Protein 5MSO (pdb70)

Nearest PDB structures (foldseek):
  5mso-assembly1_A  TM=1.002E+00  e=4.083E-94  Mycobacterium marinum M
  5msu-assembly3_B  TM=9.990E-01  e=2.402E-89  Mycobacterium marinum M
  5msu-assembly2_A  TM=9.970E-01  e=5.112E-89  Mycobacterium marinum M
  5msv-assembly1_A  TM=9.746E-01  e=2.043E-67  Segniliparus rugosus ATCC BAA-974
  5msv-assembly3_C  TM=9.740E-01  e=4.609E-67  Segniliparus rugosus ATCC BAA-974

Radius of gyration: 22.18 Å; Cα contacts (8 Å, |Δi|>4): 849; chains: 1; bounding box: 55×48×65 Å

Structure (mmCIF, N/CA/C/O backbone):
data_5MSO
#
_entry.id   5MSO
#
_cell.length_a   62.242
_cell.length_b   136.156
_cell.length_c   115.488
_cell.angle_alpha   90.00
_cell.angle_beta   90.00
_cell.angle_gamma   90.00
#
_symmetry.space_group_name_H-M   'C 2 2 21'
#
loop_
_entity.id
_entity.type
_entity.pdbx_description
1 polymer 'Carboxylic acid reductase'
2 non-polymer 'NADP NICOTINAMIDE-ADENINE-DINUCLEOTIDE PHOSPHATE'
3 water water
#
loop_
_atom_site.group_PDB
_atom_site.id
_atom_site.type_symbol
_atom_site.label_atom_id
_atom_site.label_alt_id
_atom_site.label_comp_id
_atom_site.label_asym_id
_atom_site.label_entity_id
_atom_site.label_seq_id
_atom_site.pdbx_PDB_ins_code
_atom_site.Cartn_x
_atom_site.Cartn_y
_atom_site.Cartn_z
_atom_site.occupancy
_atom_site.B_iso_or_equiv
_atom_site.auth_seq_id
_atom_site.auth_comp_id
_atom_site.auth_asym_id
_atom_site.auth_atom_id
_atom_site.pdbx_PDB_model_num
ATOM 1 N N . ARG A 1 732 ? -27.519 3.735 -13.036 1.00 43.75 732 ARG A N 1
ATOM 2 C CA . ARG A 1 732 ? -27.007 2.393 -12.764 1.00 38.39 732 ARG A CA 1
ATOM 3 C C . ARG A 1 732 ? -28.034 1.479 -12.131 1.00 35.03 732 ARG A C 1
ATOM 4 O O . ARG A 1 732 ? -28.878 1.883 -11.402 1.00 40.26 732 ARG A O 1
ATOM 12 N N . PRO A 1 733 ? -27.930 0.176 -12.385 1.00 34.96 733 PRO A N 1
ATOM 13 C CA . PRO A 1 733 ? -28.804 -0.799 -11.728 1.00 33.92 733 PRO A CA 1
ATOM 14 C C . PRO A 1 733 ? -28.455 -0.857 -10.263 1.00 28.99 733 PRO A C 1
ATOM 15 O O . PRO A 1 733 ? -27.310 -0.752 -9.929 1.00 30.35 733 PRO A O 1
ATOM 19 N N . THR A 1 734 ? -29.427 -1.045 -9.378 1.00 31.14 734 THR A N 1
ATOM 20 C CA . THR A 1 734 ? -29.193 -1.155 -7.939 1.00 29.52 734 THR A CA 1
ATOM 21 C C . THR A 1 734 ? -30.002 -2.288 -7.297 1.00 27.67 734 THR A C 1
ATOM 22 O O . THR A 1 734 ? -30.843 -2.798 -7.909 1.00 29.10 734 THR A O 1
ATOM 26 N N . PHE A 1 735 ? -29.726 -2.618 -6.061 1.00 27.54 735 PHE A N 1
ATOM 27 C CA . PHE A 1 735 ? -30.454 -3.647 -5.352 1.00 28.48 735 PHE A CA 1
ATOM 28 C C . PHE A 1 735 ? -31.930 -3.253 -5.314 1.00 27.62 735 PHE A C 1
ATOM 29 O O . PHE A 1 735 ? -32.781 -4.066 -5.524 1.00 28.69 735 PHE A O 1
ATOM 37 N N . ALA A 1 736 ? -32.207 -1.978 -5.035 1.00 28.18 736 ALA A N 1
ATOM 38 C CA . ALA A 1 736 ? -33.583 -1.486 -4.980 1.00 29.15 736 ALA A CA 1
ATOM 39 C C . ALA A 1 736 ? -34.256 -1.550 -6.298 1.00 28.73 736 ALA A C 1
ATOM 40 O O . ALA A 1 736 ? -35.382 -1.931 -6.372 1.00 35.38 736 ALA A O 1
ATOM 42 N N . SER A 1 737 ? -33.579 -1.167 -7.348 1.00 29.57 737 SER A N 1
ATOM 43 C CA . SER A 1 737 ? -34.169 -1.243 -8.651 1.00 30.88 737 SER A CA 1
ATOM 44 C C . SER A 1 737 ? -34.425 -2.655 -9.154 1.00 30.08 737 SER A C 1
ATOM 45 O O . SER A 1 737 ? -35.412 -2.927 -9.734 1.00 33.65 737 SER A O 1
ATOM 48 N N . VAL A 1 738 ? -33.450 -3.532 -8.969 1.00 26.99 738 VAL A N 1
ATOM 49 C CA . VAL A 1 738 ? -33.583 -4.901 -9.416 1.00 25.37 738 VAL A CA 1
ATOM 50 C C . VAL A 1 738 ? -34.539 -5.782 -8.611 1.00 24.43 738 VAL A C 1
ATOM 51 O O . VAL A 1 738 ? -35.296 -6.481 -9.171 1.00 28.49 738 VAL A O 1
ATOM 55 N N . HIS A 1 739 ? -34.431 -5.722 -7.311 1.00 24.88 739 HIS A N 1
ATOM 56 C CA . HIS A 1 739 ? -35.191 -6.569 -6.401 1.00 23.87 739 HIS A CA 1
ATOM 57 C C . HIS A 1 739 ? -36.317 -5.887 -5.617 1.00 27.33 739 HIS A C 1
ATOM 58 O O . HIS A 1 739 ? -37.095 -6.523 -4.986 1.00 29.41 739 HIS A O 1
ATOM 65 N N . GLY A 1 740 ? -36.342 -4.560 -5.628 1.00 28.54 740 GLY A N 1
ATOM 66 C CA . GLY A 1 740 ? -37.355 -3.884 -4.849 1.00 29.86 740 GLY A CA 1
ATOM 67 C C . GLY A 1 740 ? -38.447 -3.189 -5.619 1.00 32.73 740 GLY A C 1
ATOM 68 O O . GLY A 1 740 ? -39.131 -2.361 -5.049 1.00 39.09 740 GLY A O 1
ATOM 69 N N . ALA A 1 741 ? -38.601 -3.462 -6.885 1.00 44.53 741 ALA A N 1
ATOM 70 C CA . ALA A 1 741 ? -39.621 -2.766 -7.656 1.00 45.37 741 ALA A CA 1
ATOM 71 C C . ALA A 1 741 ? -41.055 -2.838 -7.074 1.00 51.04 741 ALA A C 1
ATOM 72 O O . ALA A 1 741 ? -41.863 -1.943 -7.261 1.00 55.18 741 ALA A O 1
ATOM 74 N N . GLY A 1 744 ? -42.399 -0.630 2.327 1.00 56.50 744 GLY A N 1
ATOM 75 C CA . GLY A 1 744 ? -42.008 -2.006 2.507 1.00 56.19 744 GLY A CA 1
ATOM 76 C C . GLY A 1 744 ? -40.558 -2.238 2.176 1.00 49.75 744 GLY A C 1
ATOM 77 O O . GLY A 1 744 ? -39.943 -1.466 1.499 1.00 47.04 744 GLY A O 1
ATOM 78 N N . GLN A 1 745 ? -40.028 -3.332 2.663 1.00 44.03 745 GLN A N 1
ATOM 79 C CA . GLN A 1 745 ? -38.653 -3.662 2.418 1.00 39.74 745 GLN A CA 1
ATOM 80 C C . GLN A 1 745 ? -38.610 -5.005 1.757 1.00 38.47 745 GLN A C 1
ATOM 81 O O . GLN A 1 745 ? -39.541 -5.745 1.853 1.00 42.02 745 GLN A O 1
ATOM 87 N N . VAL A 1 746 ? -37.511 -5.278 1.082 1.00 36.10 746 VAL A N 1
ATOM 88 C CA . VAL A 1 746 ? -37.345 -6.533 0.392 1.00 35.03 746 VAL A CA 1
ATOM 89 C C . VAL A 1 746 ? -37.070 -7.636 1.412 1.00 33.58 746 VAL A C 1
ATOM 90 O O . VAL A 1 746 ? -36.141 -7.561 2.144 1.00 35.18 746 VAL A O 1
ATOM 94 N N . THR A 1 747 ? -37.918 -8.641 1.429 1.00 30.27 747 THR A N 1
ATOM 95 C CA . THR A 1 747 ? -37.780 -9.746 2.335 1.00 28.92 747 THR A CA 1
ATOM 96 C C . THR A 1 747 ? -37.388 -11.028 1.590 1.00 25.45 747 THR A C 1
ATOM 97 O O . THR A 1 747 ? -36.994 -11.967 2.191 1.00 25.54 747 THR A O 1
ATOM 101 N N . GLU A 1 748 ? -37.558 -10.996 0.294 1.00 25.15 748 GLU A N 1
ATOM 102 C CA . GLU A 1 748 ? -37.196 -12.112 -0.576 1.00 23.96 748 GLU A CA 1
ATOM 103 C C . GLU A 1 748 ? -36.743 -11.634 -1.942 1.00 23.32 748 GLU A C 1
ATOM 104 O O . GLU A 1 748 ? -37.103 -10.579 -2.366 1.00 25.08 748 GLU A O 1
ATOM 110 N N . VAL A 1 749 ? -35.924 -12.439 -2.606 1.00 20.78 749 VAL A N 1
ATOM 111 C CA . VAL A 1 749 ? -35.429 -12.152 -3.927 1.00 20.87 749 VAL A CA 1
ATOM 112 C C . VAL A 1 749 ? -35.664 -13.371 -4.833 1.00 20.15 749 VAL A C 1
ATOM 113 O O . VAL A 1 749 ? -35.740 -14.471 -4.360 1.00 21.72 749 VAL A O 1
ATOM 117 N N . HIS A 1 750 ? -35.787 -13.134 -6.111 1.00 20.09 750 HIS A N 1
ATOM 118 C CA . HIS A 1 750 ? -36.061 -14.136 -7.114 1.00 20.36 750 HIS A CA 1
ATOM 119 C C . HIS A 1 750 ? -35.059 -14.159 -8.245 1.00 18.83 750 HIS A C 1
ATOM 120 O O . HIS A 1 750 ? -34.688 -13.153 -8.745 1.00 20.05 750 HIS A O 1
ATOM 127 N N . ALA A 1 751 ? -34.667 -15.353 -8.676 1.00 18.44 751 ALA A N 1
ATOM 128 C CA . ALA A 1 751 ? -33.701 -15.485 -9.739 1.00 17.76 751 ALA A CA 1
ATOM 129 C C . ALA A 1 751 ? -34.174 -14.796 -11.003 1.00 18.84 751 ALA A C 1
ATOM 130 O O . ALA A 1 751 ? -33.422 -14.248 -11.715 1.00 19.18 751 ALA A O 1
ATOM 132 N N . GLY A 1 752 ? -35.470 -14.848 -11.220 1.00 19.80 752 GLY A N 1
ATOM 133 C CA . GLY A 1 752 ? -36.091 -14.281 -12.381 1.00 21.37 752 GLY A CA 1
ATOM 134 C C . GLY A 1 752 ? -35.900 -12.780 -12.525 1.00 22.98 752 GLY A C 1
ATOM 135 O O . GLY A 1 752 ? -35.973 -12.287 -13.593 1.00 26.36 752 GLY A O 1
ATOM 136 N N . ASP A 1 753 ? -35.707 -12.100 -11.434 1.00 21.15 753 ASP A N 1
ATOM 137 C CA . ASP A 1 753 ? -35.481 -10.662 -11.456 1.00 22.19 753 ASP A CA 1
ATOM 138 C C . ASP A 1 753 ? -34.093 -10.266 -11.968 1.00 20.38 753 ASP A C 1
ATOM 139 O O . ASP A 1 753 ? -33.879 -9.147 -12.370 1.00 24.32 753 ASP A O 1
ATOM 144 N N . LEU A 1 754 ? -33.151 -11.205 -11.940 1.00 18.97 754 LEU A N 1
ATOM 145 C CA . LEU A 1 754 ? -31.811 -10.945 -12.422 1.00 18.62 754 LEU A CA 1
ATOM 146 C C . LEU A 1 754 ? -31.662 -11.207 -13.926 1.00 18.54 754 LEU A C 1
ATOM 147 O O . LEU A 1 754 ? -30.903 -12.001 -14.356 1.00 21.30 754 LEU A O 1
ATOM 152 N N . SER A 1 755 ? -32.438 -10.492 -14.719 1.00 21.01 755 SER A N 1
ATOM 153 C CA . SER A 1 755 ? -32.383 -10.587 -16.152 1.00 21.32 755 SER A CA 1
ATOM 154 C C . SER A 1 755 ? -31.362 -9.592 -16.721 1.00 20.55 755 SER A C 1
ATOM 155 O O . SER A 1 755 ? -31.208 -8.522 -16.210 1.00 21.19 755 SER A O 1
ATOM 158 N N . LEU A 1 756 ? -30.676 -9.988 -17.765 1.00 20.00 756 LEU A N 1
ATOM 159 C CA . LEU A 1 756 ? -29.598 -9.183 -18.351 1.00 20.15 756 LEU A CA 1
ATOM 160 C C . LEU A 1 756 ? -30.016 -7.831 -18.919 1.00 20.78 756 LEU A C 1
ATOM 161 O O . LEU A 1 756 ? -29.219 -6.943 -18.992 1.00 22.04 756 LEU A O 1
ATOM 166 N N . ASP A 1 757 ? -31.276 -7.731 -19.294 1.00 21.78 757 ASP A N 1
ATOM 167 C CA . ASP A 1 757 ? -31.827 -6.493 -19.841 1.00 23.67 757 ASP A CA 1
ATOM 168 C C . ASP A 1 757 ? -31.755 -5.373 -18.826 1.00 22.79 757 ASP A C 1
ATOM 169 O O . ASP A 1 757 ? -31.788 -4.226 -19.197 1.00 26.69 757 ASP A O 1
ATOM 174 N N . LYS A 1 758 ? -31.663 -5.688 -17.556 1.00 22.10 758 LYS A N 1
ATOM 175 C CA . LYS A 1 758 ? -31.541 -4.675 -16.534 1.00 21.70 758 LYS A CA 1
ATOM 176 C C . LYS A 1 758 ? -30.125 -4.133 -16.384 1.00 21.36 758 LYS A C 1
ATOM 177 O O . LYS A 1 758 ? -29.926 -3.127 -15.755 1.00 24.90 758 LYS A O 1
ATOM 183 N N . PHE A 1 759 ? -29.169 -4.846 -16.931 1.00 20.08 759 PHE A N 1
ATOM 184 C CA . PHE A 1 759 ? -27.769 -4.498 -16.788 1.00 19.65 759 PHE A CA 1
ATOM 185 C C . PHE A 1 759 ? -27.020 -4.177 -18.057 1.00 19.34 759 PHE A C 1
ATOM 186 O O . PHE A 1 759 ? -26.010 -3.567 -18.017 1.00 22.08 759 PHE A O 1
ATOM 194 N N . ILE A 1 760 ? -27.525 -4.659 -19.177 1.00 19.40 760 ILE A N 1
ATOM 195 C CA . ILE A 1 760 ? -26.854 -4.567 -20.445 1.00 19.68 760 ILE A CA 1
ATOM 196 C C . ILE A 1 760 ? -27.792 -4.020 -21.533 1.00 20.33 760 ILE A C 1
ATOM 197 O O . ILE A 1 760 ? -28.911 -4.365 -21.560 1.00 21.67 760 ILE A O 1
ATOM 202 N N . ASP A 1 761 ? -27.243 -3.159 -22.386 1.00 20.75 761 ASP A N 1
ATOM 203 C CA . ASP A 1 761 ? -28.008 -2.524 -23.469 1.00 21.26 761 ASP A CA 1
ATOM 204 C C . ASP A 1 761 ? -28.480 -3.539 -24.519 1.00 21.27 761 ASP A C 1
ATOM 205 O O . ASP A 1 761 ? -27.882 -4.529 -24.743 1.00 21.61 761 ASP A O 1
ATOM 210 N N . ALA A 1 762 ? -29.568 -3.203 -25.176 1.00 21.79 762 ALA A N 1
ATOM 211 C CA . ALA A 1 762 ? -30.168 -4.070 -26.162 1.00 21.62 762 ALA A CA 1
ATOM 212 C C . ALA A 1 762 ? -29.280 -4.382 -27.327 1.00 21.94 762 ALA A C 1
ATOM 213 O O . ALA A 1 762 ? -29.292 -5.475 -27.790 1.00 23.82 762 ALA A O 1
ATOM 215 N N . ALA A 1 763 ? -28.512 -3.423 -27.800 1.00 22.55 763 ALA A N 1
ATOM 216 C CA . ALA A 1 763 ? -27.663 -3.670 -28.907 1.00 24.57 763 ALA A CA 1
ATOM 217 C C . ALA A 1 763 ? -26.659 -4.776 -28.580 1.00 22.70 763 ALA A C 1
ATOM 218 O O . ALA A 1 763 ? -26.417 -5.639 -29.365 1.00 23.82 763 ALA A O 1
ATOM 220 N N . THR A 1 764 ? -26.068 -4.706 -27.392 1.00 21.92 764 THR A N 1
ATOM 221 C CA . THR A 1 764 ? -25.106 -5.714 -26.987 1.00 21.11 764 THR A CA 1
ATOM 222 C C . THR A 1 764 ? -25.784 -7.096 -26.881 1.00 20.51 764 THR A C 1
ATOM 223 O O . THR A 1 764 ? -25.253 -8.044 -27.324 1.00 21.11 764 THR A O 1
ATOM 227 N N . LEU A 1 765 ? -26.937 -7.126 -26.277 1.00 19.62 765 LEU A N 1
ATOM 228 C CA . LEU A 1 765 ? -27.667 -8.380 -26.113 1.00 19.55 765 LEU A CA 1
ATOM 229 C C . LEU A 1 765 ? -28.081 -9.022 -27.435 1.00 20.11 765 LEU A C 1
ATOM 230 O O . LEU A 1 765 ? -28.001 -10.207 -27.604 1.00 20.64 765 LEU A O 1
ATOM 235 N N . ALA A 1 766 ? -28.524 -8.197 -28.371 1.00 20.44 766 ALA A N 1
ATOM 236 C CA . ALA A 1 766 ? -28.909 -8.682 -29.687 1.00 20.82 766 ALA A CA 1
ATOM 237 C C . ALA A 1 766 ? -27.740 -9.225 -30.483 1.00 21.80 766 ALA A C 1
ATOM 238 O O . ALA A 1 766 ? -27.868 -10.167 -31.196 1.00 24.52 766 ALA A O 1
ATOM 240 N N . GLU A 1 767 ? -26.598 -8.580 -30.373 1.00 21.30 767 GLU A N 1
ATOM 241 C CA . GLU A 1 767 ? -25.416 -8.959 -31.063 1.00 22.91 767 GLU A CA 1
ATOM 242 C C . GLU A 1 767 ? -24.650 -10.157 -30.474 1.00 21.97 767 GLU A C 1
ATOM 243 O O . GLU A 1 767 ? -24.003 -10.852 -31.172 1.00 23.37 767 GLU A O 1
ATOM 249 N N . ALA A 1 768 ? -24.782 -10.377 -29.174 1.00 20.91 768 ALA A N 1
ATOM 250 C CA . ALA A 1 768 ? -23.962 -11.400 -28.500 1.00 21.06 768 ALA A CA 1
ATOM 251 C C . ALA A 1 768 ? -24.046 -12.819 -29.096 1.00 21.72 768 ALA A C 1
ATOM 252 O O . ALA A 1 768 ? -23.074 -13.448 -29.276 1.00 21.98 768 ALA A O 1
ATOM 254 N N . PRO A 1 769 ? -25.250 -13.277 -29.442 1.00 21.53 769 PRO A N 1
ATOM 255 C CA . PRO A 1 769 ? -25.373 -14.614 -30.037 1.00 23.34 769 PRO A CA 1
ATOM 256 C C . PRO A 1 769 ? -24.782 -14.707 -31.434 1.00 25.53 769 PRO A C 1
ATOM 257 O O . PRO A 1 769 ? -24.621 -15.787 -31.926 1.00 28.49 769 PRO A O 1
ATOM 261 N N . ARG A 1 770 ? -24.490 -13.580 -32.045 1.00 25.50 770 ARG A N 1
ATOM 262 C CA . ARG A 1 770 ? -23.896 -13.541 -33.370 1.00 27.43 770 ARG A CA 1
ATOM 263 C C . ARG A 1 770 ? -22.383 -13.456 -33.372 1.00 26.72 770 ARG A C 1
ATOM 264 O O . ARG A 1 770 ? -21.774 -13.580 -34.371 1.00 30.89 770 ARG A O 1
ATOM 272 N N . LEU A 1 771 ? -21.774 -13.193 -32.221 1.00 24.16 771 LEU A N 1
ATOM 273 C CA . LEU A 1 771 ? -20.351 -12.998 -32.157 1.00 24.74 771 LEU A CA 1
ATOM 274 C C . LEU A 1 771 ? -19.475 -14.216 -32.233 1.00 23.47 771 LEU A C 1
ATOM 275 O O . LEU A 1 771 ? -19.868 -15.246 -31.850 1.00 25.63 771 LEU A O 1
ATOM 280 N N . PRO A 1 772 ? -18.258 -14.057 -32.699 1.00 24.37 772 PRO A N 1
ATOM 281 C CA . PRO A 1 772 ? -17.322 -15.165 -32.687 1.00 24.53 772 PRO A CA 1
ATOM 282 C C . PRO A 1 772 ? -16.762 -15.392 -31.258 1.00 23.33 772 PRO A C 1
ATOM 283 O O . PRO A 1 772 ? -16.789 -14.509 -30.428 1.00 22.09 772 PRO A O 1
ATOM 287 N N . ALA A 1 773 ? -16.253 -16.579 -31.039 1.00 22.41 773 ALA A N 1
ATOM 288 C CA . ALA A 1 773 ? -15.600 -16.934 -29.783 1.00 21.09 773 ALA A CA 1
ATOM 289 C C . ALA A 1 773 ? -14.157 -16.425 -29.778 1.00 21.96 773 ALA A C 1
ATOM 290 O O . ALA A 1 773 ? -13.551 -16.263 -30.793 1.00 26.59 773 ALA A O 1
ATOM 292 N N . ALA A 1 774 ? -13.588 -16.213 -28.593 1.00 22.35 774 ALA A N 1
ATOM 293 C CA . ALA A 1 774 ? -12.186 -15.871 -28.466 1.00 22.80 774 ALA A CA 1
ATOM 294 C C . ALA A 1 774 ? -11.380 -17.129 -28.863 1.00 23.63 774 ALA A C 1
ATOM 295 O O . ALA A 1 774 ? -11.918 -18.181 -28.840 1.00 22.91 774 ALA A O 1
ATOM 297 N N . ASN A 1 775 ? -10.104 -16.993 -29.231 1.00 24.76 775 ASN A N 1
ATOM 298 C CA . ASN A 1 775 ? -9.268 -18.132 -29.651 1.00 24.86 775 ASN A CA 1
ATOM 299 C C . ASN A 1 775 ? -9.167 -19.059 -28.497 1.00 24.47 775 ASN A C 1
ATOM 300 O O . ASN A 1 775 ? -9.087 -18.620 -27.363 1.00 25.44 775 ASN A O 1
ATOM 305 N N . THR A 1 776 ? -9.190 -20.348 -28.787 1.00 27.00 776 THR A N 1
ATOM 306 C CA . THR A 1 776 ? -9.105 -21.342 -27.773 1.00 31.69 776 THR A CA 1
ATOM 307 C C . THR A 1 776 ? -7.768 -21.304 -27.095 1.00 26.78 776 THR A C 1
ATOM 308 O O . THR A 1 776 ? -7.682 -21.752 -25.994 1.00 33.85 776 THR A O 1
ATOM 312 N N . GLN A 1 777 ? -6.737 -20.785 -27.718 1.00 27.73 777 GLN A N 1
ATOM 313 C CA . GLN A 1 777 ? -5.453 -20.708 -27.050 1.00 26.61 777 GLN A CA 1
ATOM 314 C C . GLN A 1 777 ? -5.435 -19.335 -26.334 1.00 24.85 777 GLN A C 1
ATOM 315 O O . GLN A 1 777 ? -5.405 -18.323 -26.939 1.00 29.56 777 GLN A O 1
ATOM 321 N N . VAL A 1 778 ? -5.446 -19.350 -25.022 1.00 22.69 778 VAL A N 1
ATOM 322 C CA . VAL A 1 778 ? -5.462 -18.117 -24.258 1.00 20.89 778 VAL A CA 1
ATOM 323 C C . VAL A 1 778 ? -4.115 -17.417 -24.237 1.00 19.81 778 VAL A C 1
ATOM 324 O O . VAL A 1 778 ? -3.172 -17.981 -23.853 1.00 22.20 778 VAL A O 1
ATOM 328 N N . ARG A 1 779 ? -4.104 -16.173 -24.672 1.00 19.25 779 ARG A N 1
ATOM 329 C CA . ARG A 1 779 ? -2.915 -15.337 -24.653 1.00 19.87 779 ARG A CA 1
ATOM 330 C C . ARG A 1 779 ? -3.042 -14.000 -23.922 1.00 17.69 779 ARG A C 1
ATOM 331 O O . ARG A 1 779 ? -2.088 -13.312 -23.751 1.00 21.03 779 ARG A O 1
ATOM 339 N N . THR A 1 780 ? -4.253 -13.658 -23.529 1.00 18.55 780 THR A N 1
ATOM 340 C CA . THR A 1 780 ? -4.537 -12.486 -22.733 1.00 17.41 780 THR A CA 1
ATOM 341 C C . THR A 1 780 ? -5.613 -12.885 -21.710 1.00 16.86 780 THR A C 1
ATOM 342 O O . THR A 1 780 ? -6.639 -13.360 -22.062 1.00 17.83 780 THR A O 1
ATOM 346 N N . VAL A 1 781 ? -5.333 -12.643 -20.441 1.00 16.45 781 VAL A N 1
ATOM 347 C CA . VAL A 1 781 ? -6.257 -12.972 -19.358 1.00 14.96 781 VAL A CA 1
ATOM 348 C C . VAL A 1 781 ? -6.570 -11.743 -18.528 1.00 14.26 781 VAL A C 1
ATOM 349 O O . VAL A 1 781 ? -5.706 -10.992 -18.229 1.00 16.27 781 VAL A O 1
ATOM 353 N N . LEU A 1 782 ? -7.822 -11.585 -18.177 1.00 13.90 782 LEU A N 1
ATOM 354 C CA . LEU A 1 782 ? -8.234 -10.526 -17.275 1.00 13.67 782 LEU A CA 1
ATOM 355 C C . LEU A 1 782 ? -8.564 -11.214 -15.934 1.00 13.49 782 LEU A C 1
ATOM 356 O O . LEU A 1 782 ? -9.421 -12.054 -15.863 1.00 13.88 782 LEU A O 1
ATOM 361 N N . LEU A 1 783 ? -7.823 -10.824 -14.907 1.00 12.89 783 LEU A N 1
ATOM 362 C CA . LEU A 1 783 ? -7.991 -11.346 -13.556 1.00 12.36 783 LEU A CA 1
ATOM 363 C C . LEU A 1 783 ? -8.414 -10.229 -12.622 1.00 11.92 783 LEU A C 1
ATOM 364 O O . LEU A 1 783 ? -7.792 -9.209 -12.554 1.00 13.38 783 LEU A O 1
ATOM 369 N N . THR A 1 784 ? -9.477 -10.478 -11.886 1.00 11.99 784 THR A N 1
ATOM 370 C CA . THR A 1 784 ? -9.904 -9.558 -10.837 1.00 11.95 784 THR A CA 1
ATOM 371 C C . THR A 1 784 ? -9.374 -10.155 -9.509 1.00 12.29 784 THR A C 1
ATOM 372 O O . THR A 1 784 ? -8.980 -11.279 -9.430 1.00 12.81 784 THR A O 1
ATOM 376 N N . GLY A 1 785 ? -9.364 -9.328 -8.475 1.00 11.93 785 GLY A N 1
ATOM 377 C CA . GLY A 1 785 ? -8.988 -9.752 -7.132 1.00 12.49 785 GLY A CA 1
ATOM 378 C C . GLY A 1 785 ? -7.590 -10.203 -6.861 1.00 11.67 785 GLY A C 1
ATOM 379 O O . GLY A 1 785 ? -7.389 -10.937 -5.952 1.00 12.44 785 GLY A O 1
ATOM 380 N N . ALA A 1 786 ? -6.625 -9.735 -7.651 1.00 11.97 786 ALA A N 1
ATOM 381 C CA . ALA A 1 786 ? -5.244 -10.175 -7.494 1.00 12.64 786 ALA A CA 1
ATOM 382 C C . ALA A 1 786 ? -4.595 -9.820 -6.153 1.00 12.76 786 ALA A C 1
ATOM 383 O O . ALA A 1 786 ? -3.665 -10.447 -5.771 1.00 13.87 786 ALA A O 1
ATOM 385 N N . THR A 1 787 ? -5.112 -8.791 -5.494 1.00 12.52 787 THR A N 1
ATOM 386 C CA . THR A 1 787 ? -4.638 -8.420 -4.169 1.00 13.06 787 THR A CA 1
ATOM 387 C C . THR A 1 787 ? -5.243 -9.344 -3.054 1.00 12.80 787 THR A C 1
ATOM 388 O O . THR A 1 787 ? -4.777 -9.340 -1.941 1.00 14.47 787 THR A O 1
ATOM 392 N N . GLY A 1 788 ? -6.257 -10.116 -3.407 1.00 12.01 788 GLY A N 1
ATOM 393 C CA . GLY A 1 788 ? -6.937 -11.020 -2.481 1.00 12.07 788 GLY A CA 1
ATOM 394 C C . GLY A 1 788 ? -6.104 -12.233 -2.164 1.00 11.90 788 GLY A C 1
ATOM 395 O O . GLY A 1 788 ? -5.076 -12.433 -2.735 1.00 12.78 788 GLY A O 1
ATOM 396 N N . PHE A 1 789 ? -6.546 -13.031 -1.197 1.00 12.02 789 PHE A N 1
ATOM 397 C CA . PHE A 1 789 ? -5.760 -14.207 -0.824 1.00 12.03 789 PHE A CA 1
ATOM 398 C C . PHE A 1 789 ? -5.742 -15.305 -1.907 1.00 11.89 789 PHE A C 1
ATOM 399 O O . PHE A 1 789 ? -4.715 -15.626 -2.412 1.00 12.56 789 PHE A O 1
ATOM 407 N N . LEU A 1 790 ? -6.911 -15.804 -2.299 1.00 12.11 790 LEU A N 1
ATOM 408 C CA . LEU A 1 790 ? -6.973 -16.719 -3.423 1.00 12.11 790 LEU A CA 1
ATOM 409 C C . LEU A 1 790 ? -6.504 -15.981 -4.702 1.00 11.31 790 LEU A C 1
ATOM 410 O O . LEU A 1 790 ? -5.805 -16.539 -5.485 1.00 12.14 790 LEU A O 1
ATOM 415 N N . GLY A 1 791 ? -6.901 -14.731 -4.861 1.00 11.71 791 GLY A N 1
ATOM 416 C CA . GLY A 1 791 ? -6.574 -13.987 -6.075 1.00 11.76 791 GLY A CA 1
ATOM 417 C C . GLY A 1 791 ? -5.081 -13.874 -6.370 1.00 11.87 791 GLY A C 1
ATOM 418 O O . GLY A 1 791 ? -4.685 -13.991 -7.490 1.00 12.78 791 GLY A O 1
ATOM 419 N N . ARG A 1 792 ? -4.256 -13.651 -5.361 1.00 12.05 792 ARG A N 1
ATOM 420 C CA . ARG A 1 792 ? -2.812 -13.521 -5.597 1.00 12.45 792 ARG A CA 1
ATOM 421 C C . ARG A 1 792 ? -2.213 -14.832 -6.103 1.00 12.54 792 ARG A C 1
ATOM 422 O O . ARG A 1 792 ? -1.291 -14.826 -6.868 1.00 13.69 792 ARG A O 1
ATOM 430 N N . TYR A 1 793 ? -2.737 -15.946 -5.601 1.00 12.20 793 TYR A N 1
ATOM 431 C CA . TYR A 1 793 ? -2.319 -17.280 -6.042 1.00 12.61 793 TYR A CA 1
ATOM 432 C C . TYR A 1 793 ? -2.760 -17.534 -7.497 1.00 12.37 793 TYR A C 1
ATOM 433 O O . TYR A 1 793 ? -2.085 -18.167 -8.235 1.00 13.62 793 TYR A O 1
ATOM 442 N N . LEU A 1 794 ? -3.923 -17.027 -7.838 1.00 12.14 794 LEU A N 1
ATOM 443 C CA . LEU A 1 794 ? -4.403 -17.089 -9.207 1.00 12.32 794 LEU A CA 1
ATOM 444 C C . LEU A 1 794 ? -3.510 -16.223 -10.101 1.00 12.77 794 LEU A C 1
ATOM 445 O O . LEU A 1 794 ? -3.232 -16.596 -11.199 1.00 13.85 794 LEU A O 1
ATOM 450 N N . ALA A 1 795 ? -3.070 -15.084 -9.594 1.00 13.40 795 ALA A N 1
ATOM 451 C CA . ALA A 1 795 ? -2.173 -14.209 -10.366 1.00 13.96 795 ALA A CA 1
ATOM 452 C C . ALA A 1 795 ? -0.862 -14.941 -10.657 1.00 13.98 795 ALA A C 1
ATOM 453 O O . ALA A 1 795 ? -0.376 -14.853 -11.744 1.00 15.71 795 ALA A O 1
ATOM 455 N N . LEU A 1 796 ? -0.328 -15.654 -9.684 1.00 15.03 796 LEU A N 1
ATOM 456 C CA . LEU A 1 796 ? 0.889 -16.428 -9.917 1.00 15.90 796 LEU A CA 1
ATOM 457 C C . LEU A 1 796 ? 0.658 -17.522 -10.952 1.00 15.62 796 LEU A C 1
ATOM 458 O O . LEU A 1 796 ? 1.456 -17.719 -11.830 1.00 18.01 796 LEU A O 1
ATOM 463 N N . GLU A 1 797 ? -0.466 -18.211 -10.868 1.00 15.41 797 GLU A N 1
ATOM 464 C CA . GLU A 1 797 ? -0.776 -19.250 -11.840 1.00 15.29 797 GLU A CA 1
ATOM 465 C C . GLU A 1 797 ? -0.834 -18.665 -13.257 1.00 15.26 797 GLU A C 1
ATOM 466 O O . GLU A 1 797 ? -0.270 -19.224 -14.168 1.00 17.36 797 GLU A O 1
ATOM 472 N N . TRP A 1 798 ? -1.553 -17.576 -13.426 1.00 15.06 798 TRP A N 1
ATOM 473 C CA . TRP A 1 798 ? -1.708 -16.950 -14.706 1.00 16.21 798 TRP A CA 1
ATOM 474 C C . TRP A 1 798 ? -0.435 -16.285 -15.231 1.00 16.38 798 TRP A C 1
ATOM 475 O O . TRP A 1 798 ? -0.241 -16.267 -16.418 1.00 19.13 798 TRP A O 1
ATOM 486 N N . LEU A 1 799 ? 0.388 -15.755 -14.351 1.00 17.12 799 LEU A N 1
ATOM 487 C CA . LEU A 1 799 ? 1.661 -15.183 -14.782 1.00 18.34 799 LEU A CA 1
ATOM 488 C C . LEU A 1 799 ? 2.520 -16.323 -15.324 1.00 18.97 799 LEU A C 1
ATOM 489 O O . LEU A 1 799 ? 3.170 -16.176 -16.354 1.00 21.77 799 LEU A O 1
ATOM 494 N N . GLU A 1 800 ? 2.534 -17.443 -14.635 1.00 19.19 800 GLU A N 1
ATOM 495 C CA . GLU A 1 800 ? 3.295 -18.614 -15.064 1.00 20.66 800 GLU A CA 1
ATOM 496 C C . GLU A 1 800 ? 2.775 -19.166 -16.390 1.00 20.00 800 GLU A C 1
ATOM 497 O O . GLU A 1 800 ? 3.552 -19.474 -17.274 1.00 24.16 800 GLU A O 1
ATOM 503 N N . ARG A 1 801 ? 1.466 -19.268 -16.533 1.00 20.07 801 ARG A N 1
ATOM 504 C CA . ARG A 1 801 ? 0.818 -19.753 -17.744 1.00 19.95 801 ARG A CA 1
ATOM 505 C C . ARG A 1 801 ? 1.072 -18.823 -18.919 1.00 21.33 801 ARG A C 1
ATOM 506 O O . ARG A 1 801 ? 1.329 -19.279 -20.013 1.00 24.47 801 ARG A O 1
ATOM 514 N N . MET A 1 802 ? 0.991 -17.531 -18.687 1.00 21.02 802 MET A N 1
ATOM 515 C CA . MET A 1 802 ? 1.272 -16.541 -19.709 1.00 21.76 802 MET A CA 1
ATOM 516 C C . MET A 1 802 ? 2.760 -16.543 -20.093 1.00 22.72 802 MET A C 1
ATOM 517 O O . MET A 1 802 ? 3.098 -16.287 -21.223 1.00 25.05 802 MET A O 1
ATOM 522 N N . ASP A 1 803 ? 3.631 -16.833 -19.165 1.00 25.14 803 ASP A N 1
ATOM 523 C CA . ASP A 1 803 ? 5.067 -16.887 -19.446 1.00 25.92 803 ASP A CA 1
ATOM 524 C C . ASP A 1 803 ? 5.358 -17.982 -20.461 1.00 28.52 803 ASP A C 1
ATOM 525 O O . ASP A 1 803 ? 6.265 -17.849 -21.266 1.00 31.78 803 ASP A O 1
ATOM 530 N N . LEU A 1 804 ? 4.597 -19.056 -20.425 1.00 29.24 804 LEU A N 1
ATOM 531 C CA . LEU A 1 804 ? 4.755 -20.168 -21.333 1.00 31.68 804 LEU A CA 1
ATOM 532 C C . LEU A 1 804 ? 4.494 -19.821 -22.763 1.00 32.77 804 LEU A C 1
ATOM 533 O O . LEU A 1 804 ? 5.144 -20.341 -23.646 1.00 39.94 804 LEU A O 1
ATOM 538 N N . VAL A 1 805 ? 3.514 -18.989 -22.985 1.00 31.68 805 VAL A N 1
ATOM 539 C CA . VAL A 1 805 ? 3.064 -18.590 -24.278 1.00 34.23 805 VAL A CA 1
ATOM 540 C C . VAL A 1 805 ? 3.335 -17.140 -24.664 1.00 30.80 805 VAL A C 1
ATOM 541 O O . VAL A 1 805 ? 2.678 -16.620 -25.498 1.00 35.95 805 VAL A O 1
ATOM 545 N N . ASP A 1 806 ? 4.251 -16.493 -23.970 1.00 28.39 806 ASP A N 1
ATOM 546 C CA . ASP A 1 806 ? 4.535 -15.081 -24.225 1.00 28.09 806 ASP A CA 1
ATOM 547 C C . ASP A 1 806 ? 3.277 -14.255 -24.248 1.00 27.46 806 ASP A C 1
ATOM 548 O O . ASP A 1 806 ? 3.085 -13.443 -25.078 1.00 30.02 806 ASP A O 1
ATOM 553 N N . GLY A 1 807 ? 2.372 -14.496 -23.307 1.00 23.59 807 GLY A N 1
ATOM 554 C CA . GLY A 1 807 ? 1.121 -13.779 -23.234 1.00 24.39 807 GLY A CA 1
ATOM 555 C C . GLY A 1 807 ? 1.077 -12.673 -22.207 1.00 20.58 807 GLY A C 1
ATOM 556 O O . GLY A 1 807 ? 2.074 -12.285 -21.705 1.00 23.87 807 GLY A O 1
ATOM 557 N N . LYS A 1 808 ? -0.126 -12.182 -21.922 1.00 20.92 808 LYS A N 1
ATOM 558 C CA . LYS A 1 808 ? -0.322 -11.112 -20.978 1.00 20.53 808 LYS A CA 1
ATOM 559 C C . LYS A 1 808 ? -1.432 -11.349 -19.968 1.00 19.70 808 LYS A C 1
ATOM 560 O O . LYS A 1 808 ? -2.454 -11.786 -20.299 1.00 20.21 808 LYS A O 1
ATOM 566 N N . LEU A 1 809 ? -1.140 -10.963 -18.743 1.00 17.74 809 LEU A N 1
ATOM 567 C CA . LEU A 1 809 ? -2.099 -10.980 -17.642 1.00 16.58 809 LEU A CA 1
ATOM 568 C C . LEU A 1 809 ? -2.414 -9.522 -17.303 1.00 15.91 809 LEU A C 1
ATOM 569 O O . LEU A 1 809 ? -1.549 -8.743 -16.994 1.00 18.16 809 LEU A O 1
ATOM 574 N N . ILE A 1 810 ? -3.671 -9.196 -17.337 1.00 15.40 810 ILE A N 1
ATOM 575 C CA . ILE A 1 810 ? -4.154 -7.905 -16.990 1.00 15.36 810 ILE A CA 1
ATOM 576 C C . ILE A 1 810 ? -4.938 -8.033 -15.677 1.00 14.73 810 ILE A C 1
ATOM 577 O O . ILE A 1 810 ? -5.885 -8.771 -15.614 1.00 15.33 810 ILE A O 1
ATOM 582 N N . CYS A 1 811 ? -4.512 -7.294 -14.656 1.00 14.49 811 CYS A N 1
ATOM 583 C CA . CYS A 1 811 ? -5.167 -7.327 -13.350 1.00 14.09 811 CYS A CA 1
ATOM 584 C C . CYS A 1 811 ? -5.905 -6.032 -13.052 1.00 13.90 811 CYS A C 1
ATOM 585 O O . CYS A 1 811 ? -5.345 -4.968 -13.129 1.00 15.69 811 CYS A O 1
ATOM 588 N N . LEU A 1 812 ? -7.170 -6.147 -12.686 1.00 13.30 812 LEU A N 1
ATOM 589 C CA . LEU A 1 812 ? -7.988 -5.022 -12.290 1.00 13.95 812 LEU A CA 1
ATOM 590 C C . LEU A 1 812 ? -7.842 -4.899 -10.774 1.00 13.86 812 LEU A C 1
ATOM 591 O O . LEU A 1 812 ? -8.166 -5.794 -10.058 1.00 14.88 812 LEU A O 1
ATOM 596 N N . VAL A 1 813 ? -7.329 -3.773 -10.314 1.00 13.98 813 VAL A N 1
ATOM 597 C CA . VAL A 1 813 ? -7.032 -3.522 -8.899 1.00 14.37 813 VAL A CA 1
ATOM 598 C C . VAL A 1 813 ? -7.608 -2.183 -8.438 1.00 14.88 813 VAL A C 1
ATOM 599 O O . VAL A 1 813 ? -7.520 -1.223 -9.150 1.00 16.58 813 VAL A O 1
ATOM 603 N N . ARG A 1 814 ? -8.191 -2.148 -7.256 1.00 15.47 814 ARG A N 1
ATOM 604 C CA . ARG A 1 814 ? -8.744 -0.893 -6.743 1.00 16.62 814 ARG A CA 1
ATOM 605 C C . ARG A 1 814 ? -7.613 0.024 -6.242 1.00 16.16 814 ARG A C 1
ATOM 606 O O . ARG A 1 814 ? -6.808 -0.357 -5.446 1.00 17.32 814 ARG A O 1
ATOM 614 N N . ALA A 1 815 ? -7.589 1.209 -6.809 1.00 16.77 815 ALA A N 1
ATOM 615 C CA . ALA A 1 815 ? -6.624 2.250 -6.445 1.00 17.78 815 ALA A CA 1
ATOM 616 C C . ALA A 1 815 ? -7.023 3.556 -7.108 1.00 18.36 815 ALA A C 1
ATOM 617 O O . ALA A 1 815 ? -7.824 3.584 -7.982 1.00 19.95 815 ALA A O 1
ATOM 619 N N . LYS A 1 816 ? -6.404 4.634 -6.663 1.00 18.91 816 LYS A N 1
ATOM 620 C CA . LYS A 1 816 ? -6.658 5.959 -7.217 1.00 19.02 816 LYS A CA 1
ATOM 621 C C . LYS A 1 816 ? -5.975 6.233 -8.557 1.00 20.86 816 LYS A C 1
ATOM 622 O O . LYS A 1 816 ? -6.281 7.193 -9.201 1.00 25.27 816 LYS A O 1
ATOM 628 N N . SER A 1 817 ? -5.038 5.407 -8.944 1.00 19.53 817 SER A N 1
ATOM 629 C CA . SER A 1 817 ? -4.346 5.530 -10.198 1.00 20.48 817 SER A CA 1
ATOM 630 C C . SER A 1 817 ? -3.753 4.191 -10.579 1.00 19.07 817 SER A C 1
ATOM 631 O O . SER A 1 817 ? -3.544 3.377 -9.740 1.00 18.42 817 SER A O 1
ATOM 634 N N . ASP A 1 818 ? -3.425 4.017 -11.847 1.00 18.71 818 ASP A N 1
ATOM 635 C CA . ASP A 1 818 ? -2.806 2.791 -12.302 1.00 18.99 818 ASP A CA 1
ATOM 636 C C . ASP A 1 818 ? -1.476 2.578 -11.579 1.00 18.14 818 ASP A C 1
ATOM 637 O O . ASP A 1 818 ? -1.142 1.489 -11.255 1.00 18.68 818 ASP A O 1
ATOM 642 N N . THR A 1 819 ? -0.713 3.650 -11.361 1.00 19.87 819 THR A N 1
ATOM 643 C CA . THR A 1 819 ? 0.559 3.503 -10.685 1.00 19.53 819 THR A CA 1
ATOM 644 C C . THR A 1 819 ? 0.393 3.003 -9.257 1.00 18.12 819 THR A C 1
ATOM 645 O O . THR A 1 819 ? 1.109 2.173 -8.827 1.00 19.70 819 THR A O 1
ATOM 649 N N . GLU A 1 820 ? -0.557 3.557 -8.550 1.00 18.52 820 GLU A N 1
ATOM 650 C CA . GLU A 1 820 ? -0.847 3.145 -7.202 1.00 18.23 820 GLU A CA 1
ATOM 651 C C . GLU A 1 820 ? -1.353 1.683 -7.188 1.00 17.30 820 GLU A C 1
ATOM 652 O O . GLU A 1 820 ? -1.081 0.950 -6.277 1.00 18.01 820 GLU A O 1
ATOM 658 N N . ALA A 1 821 ? -2.121 1.311 -8.212 1.00 16.34 821 ALA A N 1
ATOM 659 C CA . ALA A 1 821 ? -2.654 -0.049 -8.318 1.00 16.12 821 ALA A CA 1
ATOM 660 C C . ALA A 1 821 ? -1.520 -1.057 -8.475 1.00 16.39 821 ALA A C 1
ATOM 661 O O . ALA A 1 821 ? -1.496 -2.065 -7.836 1.00 16.60 821 ALA A O 1
ATOM 663 N N . ARG A 1 822 ? -0.557 -0.731 -9.328 1.00 16.91 822 ARG A N 1
ATOM 664 C CA . ARG A 1 822 ? 0.589 -1.579 -9.529 1.00 17.95 822 ARG A CA 1
ATOM 665 C C . ARG A 1 822 ? 1.400 -1.707 -8.240 1.00 17.75 822 ARG A C 1
ATOM 666 O O . ARG A 1 822 ? 1.871 -2.731 -7.927 1.00 18.45 822 ARG A O 1
ATOM 674 N N . ALA A 1 823 ? 1.543 -0.617 -7.513 1.00 17.48 823 ALA A N 1
ATOM 675 C CA . ALA A 1 823 ? 2.284 -0.644 -6.258 1.00 17.90 823 ALA A CA 1
ATOM 676 C C . ALA A 1 823 ? 1.598 -1.562 -5.254 1.00 16.83 823 ALA A C 1
ATOM 677 O O . ALA A 1 823 ? 2.249 -2.234 -4.547 1.00 18.05 823 ALA A O 1
ATOM 679 N N . ARG A 1 824 ? 0.274 -1.550 -5.217 1.00 16.62 824 ARG A N 1
ATOM 680 C CA . ARG A 1 824 ? -0.436 -2.430 -4.297 1.00 16.40 824 ARG A CA 1
ATOM 681 C C . ARG A 1 824 ? -0.152 -3.893 -4.630 1.00 16.13 824 ARG A C 1
ATOM 682 O O . ARG A 1 824 ? 0.053 -4.674 -3.769 1.00 17.49 824 ARG A O 1
ATOM 690 N N . LEU A 1 825 ? -0.186 -4.236 -5.893 1.00 16.26 825 LEU A N 1
ATOM 691 C CA . LEU A 1 825 ? 0.061 -5.607 -6.276 1.00 16.80 825 LEU A CA 1
ATOM 692 C C . LEU A 1 825 ? 1.495 -6.037 -6.011 1.00 16.44 825 LEU A C 1
ATOM 693 O O . LEU A 1 825 ? 1.758 -7.111 -5.581 1.00 17.63 825 LEU A O 1
ATOM 698 N N . ASP A 1 826 ? 2.422 -5.126 -6.269 1.00 17.47 826 ASP A N 1
ATOM 699 C CA . ASP A 1 826 ? 3.814 -5.413 -6.037 1.00 18.72 826 ASP A CA 1
ATOM 700 C C . ASP A 1 826 ? 4.022 -5.719 -4.548 1.00 18.24 826 ASP A C 1
ATOM 701 O O . ASP A 1 826 ? 4.681 -6.654 -4.209 1.00 20.57 826 ASP A O 1
ATOM 706 N N . LYS A 1 827 ? 3.397 -4.935 -3.698 1.00 17.33 827 LYS A N 1
ATOM 707 C CA . LYS A 1 827 ? 3.482 -5.105 -2.248 1.00 18.36 827 LYS A CA 1
ATOM 708 C C . LYS A 1 827 ? 2.941 -6.470 -1.795 1.00 17.86 827 LYS A C 1
ATOM 709 O O . LYS A 1 827 ? 3.452 -7.079 -0.900 1.00 18.90 827 LYS A O 1
ATOM 715 N N . THR A 1 828 ? 1.922 -6.950 -2.488 1.00 16.49 828 THR A N 1
ATOM 716 C CA . THR A 1 828 ? 1.289 -8.230 -2.165 1.00 16.67 828 THR A CA 1
ATOM 717 C C . THR A 1 828 ? 2.309 -9.359 -2.176 1.00 16.69 828 THR A C 1
ATOM 718 O O . THR A 1 828 ? 2.252 -10.240 -1.378 1.00 18.76 828 THR A O 1
ATOM 722 N N . PHE A 1 829 ? 3.240 -9.287 -3.098 1.00 17.61 829 PHE A N 1
ATOM 723 C CA . PHE A 1 829 ? 4.263 -10.294 -3.284 1.00 18.34 829 PHE A CA 1
ATOM 724 C C . PHE A 1 829 ? 5.581 -10.044 -2.549 1.00 19.94 829 PHE A C 1
ATOM 725 O O . PHE A 1 829 ? 6.489 -10.793 -2.699 1.00 22.54 829 PHE A O 1
ATOM 733 N N . ASP A 1 830 ? 5.610 -9.009 -1.732 1.00 20.21 830 ASP A N 1
ATOM 734 C CA . ASP A 1 830 ? 6.824 -8.650 -0.970 1.00 22.83 830 ASP A CA 1
ATOM 735 C C . ASP A 1 830 ? 6.479 -8.855 0.473 1.00 23.05 830 ASP A C 1
ATOM 736 O O . ASP A 1 830 ? 6.135 -7.982 1.159 1.00 26.73 830 ASP A O 1
ATOM 741 N N . SER A 1 831 ? 6.562 -10.107 0.863 1.00 23.09 831 SER A N 1
ATOM 742 C CA . SER A 1 831 ? 6.145 -10.627 2.141 1.00 24.95 831 SER A CA 1
ATOM 743 C C . SER A 1 831 ? 7.201 -11.289 2.996 1.00 24.27 831 SER A C 1
ATOM 744 O O . SER A 1 831 ? 6.877 -11.981 3.908 1.00 26.30 831 SER A O 1
ATOM 747 N N . GLY A 1 832 ? 8.456 -11.070 2.676 1.00 24.46 832 GLY A N 1
ATOM 748 C CA . GLY A 1 832 ? 9.510 -11.713 3.418 1.00 25.70 832 GLY A CA 1
ATOM 749 C C . GLY A 1 832 ? 10.041 -12.973 2.790 1.00 26.64 832 GLY A C 1
ATOM 750 O O . GLY A 1 832 ? 10.792 -13.639 3.419 1.00 30.51 832 GLY A O 1
ATOM 751 N N . ASP A 1 833 ? 9.643 -13.291 1.570 1.00 24.81 833 ASP A N 1
ATOM 752 C CA . ASP A 1 833 ? 10.116 -14.458 0.862 1.00 23.47 833 ASP A CA 1
ATOM 753 C C . ASP A 1 833 ? 10.872 -13.982 -0.368 1.00 24.91 833 ASP A C 1
ATOM 754 O O . ASP A 1 833 ? 10.324 -13.581 -1.326 1.00 24.80 833 ASP A O 1
ATOM 759 N N . PRO A 1 834 ? 12.197 -14.033 -0.310 1.00 26.32 834 PRO A N 1
ATOM 760 C CA . PRO A 1 834 ? 13.000 -13.535 -1.429 1.00 26.18 834 PRO A CA 1
ATOM 761 C C . PRO A 1 834 ? 12.753 -14.248 -2.720 1.00 26.53 834 PRO A C 1
ATOM 762 O O . PRO A 1 834 ? 12.793 -13.627 -3.740 1.00 27.97 834 PRO A O 1
ATOM 766 N N . GLU A 1 835 ? 12.536 -15.536 -2.670 1.00 26.21 835 GLU A N 1
ATOM 767 C CA . GLU A 1 835 ? 12.292 -16.288 -3.856 1.00 25.67 835 GLU A CA 1
ATOM 768 C C . GLU A 1 835 ? 10.958 -15.909 -4.530 1.00 24.95 835 GLU A C 1
ATOM 769 O O . GLU A 1 835 ? 10.883 -15.836 -5.700 1.00 25.56 835 GLU A O 1
ATOM 775 N N . LEU A 1 836 ? 9.921 -15.684 -3.737 1.00 22.37 836 LEU A N 1
ATOM 776 C CA . LEU A 1 836 ? 8.642 -15.261 -4.296 1.00 21.51 836 LEU A CA 1
ATOM 777 C C . LEU A 1 836 ? 8.798 -13.904 -4.965 1.00 21.76 836 LEU A C 1
ATOM 778 O O . LEU A 1 836 ? 8.291 -13.668 -6.014 1.00 21.75 836 LEU A O 1
ATOM 783 N N . LEU A 1 837 ? 9.512 -13.024 -4.295 1.00 22.26 837 LEU A N 1
ATOM 784 C CA . LEU A 1 837 ? 9.692 -11.687 -4.816 1.00 23.52 837 LEU A CA 1
ATOM 785 C C . LEU A 1 837 ? 10.411 -11.716 -6.169 1.00 24.52 837 LEU A C 1
ATOM 786 O O . LEU A 1 837 ? 10.010 -11.086 -7.093 1.00 25.10 837 LEU A O 1
ATOM 791 N N . ALA A 1 838 ? 11.456 -12.501 -6.256 1.00 25.01 838 ALA A N 1
ATOM 792 C CA . ALA A 1 838 ? 12.188 -12.646 -7.500 1.00 26.56 838 ALA A CA 1
ATOM 793 C C . ALA A 1 838 ? 11.364 -13.291 -8.580 1.00 25.13 838 ALA A C 1
ATOM 794 O O . ALA A 1 838 ? 11.415 -12.891 -9.689 1.00 27.65 838 ALA A O 1
ATOM 796 N N . HIS A 1 839 ? 10.599 -14.313 -8.229 1.00 24.80 839 HIS A N 1
ATOM 797 C CA . HIS A 1 839 ? 9.771 -15.000 -9.183 1.00 23.78 839 HIS A CA 1
ATOM 798 C C . HIS A 1 839 ? 8.693 -14.074 -9.748 1.00 22.41 839 HIS A C 1
ATOM 799 O O . HIS A 1 839 ? 8.529 -13.992 -10.904 1.00 24.03 839 HIS A O 1
ATOM 806 N N . TYR A 1 840 ? 7.998 -13.357 -8.880 1.00 20.93 840 TYR A N 1
ATOM 807 C CA . TYR A 1 840 ? 6.984 -12.428 -9.324 1.00 21.58 840 TYR A CA 1
ATOM 808 C C . TYR A 1 840 ? 7.585 -11.325 -10.207 1.00 22.75 840 TYR A C 1
ATOM 809 O O . TYR A 1 840 ? 7.063 -11.010 -11.213 1.00 23.20 840 TYR A O 1
ATOM 818 N N . ARG A 1 841 ? 8.700 -10.765 -9.761 1.00 22.68 841 ARG A N 1
ATOM 819 C CA . ARG A 1 841 ? 9.331 -9.694 -10.524 1.00 25.10 841 ARG A CA 1
ATOM 820 C C . ARG A 1 841 ? 9.758 -10.124 -11.901 1.00 25.04 841 ARG A C 1
ATOM 821 O O . ARG A 1 841 ? 9.554 -9.403 -12.828 1.00 29.13 841 ARG A O 1
ATOM 829 N N . ALA A 1 842 ? 10.326 -11.287 -12.019 1.00 25.33 842 ALA A N 1
ATOM 830 C CA . ALA A 1 842 ? 10.740 -11.739 -13.310 1.00 27.71 842 ALA A CA 1
ATOM 831 C C . ALA A 1 842 ? 9.574 -11.904 -14.250 1.00 26.62 842 ALA A C 1
ATOM 832 O O . ALA A 1 842 ? 9.603 -11.476 -15.353 1.00 31.89 842 ALA A O 1
ATOM 834 N N . LEU A 1 843 ? 8.506 -12.555 -13.783 1.00 26.02 843 LEU A N 1
ATOM 835 C CA . LEU A 1 843 ? 7.315 -12.745 -14.596 1.00 24.02 843 LEU A CA 1
ATOM 836 C C . LEU A 1 843 ? 6.579 -11.465 -14.909 1.00 25.17 843 LEU A C 1
ATOM 837 O O . LEU A 1 843 ? 6.114 -11.287 -15.963 1.00 25.39 843 LEU A O 1
ATOM 842 N N . ALA A 1 844 ? 6.463 -10.598 -13.929 1.00 23.97 844 ALA A N 1
ATOM 843 C CA . ALA A 1 844 ? 5.744 -9.362 -14.068 1.00 24.13 844 ALA A CA 1
ATOM 844 C C . ALA A 1 844 ? 6.318 -8.391 -15.091 1.00 25.72 844 ALA A C 1
ATOM 845 O O . ALA A 1 844 ? 5.604 -7.707 -15.747 1.00 25.92 844 ALA A O 1
ATOM 847 N N . GLY A 1 845 ? 7.635 -8.395 -15.214 1.00 26.84 845 GLY A N 1
ATOM 848 C CA . GLY A 1 845 ? 8.292 -7.477 -16.120 1.00 29.05 845 GLY A CA 1
ATOM 849 C C . GLY A 1 845 ? 7.800 -7.589 -17.542 1.00 29.55 845 GLY A C 1
ATOM 850 O O . GLY A 1 845 ? 7.531 -6.593 -18.118 1.00 32.83 845 GLY A O 1
ATOM 851 N N . ASP A 1 846 ? 7.634 -8.775 -18.082 1.00 30.59 846 ASP A N 1
ATOM 852 C CA . ASP A 1 846 ? 7.105 -8.862 -19.412 1.00 35.67 846 ASP A CA 1
ATOM 853 C C . ASP A 1 846 ? 5.677 -9.308 -19.596 1.00 29.49 846 ASP A C 1
ATOM 854 O O . ASP A 1 846 ? 5.166 -9.236 -20.673 1.00 35.08 846 ASP A O 1
ATOM 859 N N . HIS A 1 847 ? 5.038 -9.789 -18.542 1.00 23.52 847 HIS A N 1
ATOM 860 C CA . HIS A 1 847 ? 3.703 -10.286 -18.728 1.00 22.66 847 HIS A CA 1
ATOM 861 C C . HIS A 1 847 ? 2.574 -9.657 -17.947 1.00 20.87 847 HIS A C 1
ATOM 862 O O . HIS A 1 847 ? 1.501 -10.139 -18.057 1.00 27.25 847 HIS A O 1
ATOM 869 N N . LEU A 1 848 ? 2.817 -8.618 -17.180 1.00 19.12 848 LEU A N 1
ATOM 870 C CA . LEU A 1 848 ? 1.782 -8.020 -16.359 1.00 18.56 848 LEU A CA 1
ATOM 871 C C . LEU A 1 848 ? 1.397 -6.605 -16.686 1.00 18.48 848 LEU A C 1
ATOM 872 O O . LEU A 1 848 ? 2.260 -5.780 -16.891 1.00 21.05 848 LEU A O 1
ATOM 877 N N . GLU A 1 849 ? 0.113 -6.334 -16.714 1.00 17.89 849 GLU A N 1
ATOM 878 C CA . GLU A 1 849 ? -0.443 -5.011 -16.832 1.00 17.79 849 GLU A CA 1
ATOM 879 C C . GLU A 1 849 ? -1.457 -4.859 -15.664 1.00 16.21 849 GLU A C 1
ATOM 880 O O . GLU A 1 849 ? -2.283 -5.706 -15.465 1.00 18.00 849 GLU A O 1
ATOM 886 N N . VAL A 1 850 ? -1.370 -3.776 -14.917 1.00 16.86 850 VAL A N 1
ATOM 887 C CA . VAL A 1 850 ? -2.307 -3.507 -13.826 1.00 16.26 850 VAL A CA 1
ATOM 888 C C . VAL A 1 850 ? -3.116 -2.265 -14.147 1.00 16.45 850 VAL A C 1
ATOM 889 O O . VAL A 1 850 ? -2.558 -1.249 -14.481 1.00 19.79 850 VAL A O 1
ATOM 893 N N . LEU A 1 851 ? -4.420 -2.355 -14.047 1.00 16.35 851 LEU A N 1
ATOM 894 C CA . LEU A 1 851 ? -5.302 -1.261 -14.269 1.00 16.16 851 LEU A CA 1
ATOM 895 C C . LEU A 1 851 ? -6.101 -0.953 -13.012 1.00 16.38 851 LEU A C 1
ATOM 896 O O . LEU A 1 851 ? -6.647 -1.843 -12.407 1.00 16.86 851 LEU A O 1
ATOM 901 N N . ALA A 1 852 ? -6.182 0.322 -12.654 1.00 16.28 852 ALA A N 1
ATOM 902 C CA . ALA A 1 852 ? -7.001 0.761 -11.548 1.00 16.33 852 ALA A CA 1
ATOM 903 C C . ALA A 1 852 ? -8.462 0.718 -12.008 1.00 16.77 852 ALA A C 1
ATOM 904 O O . ALA A 1 852 ? -8.788 1.194 -13.045 1.00 18.96 852 ALA A O 1
ATOM 906 N N . GLY A 1 853 ? -9.327 0.131 -11.204 1.00 16.26 853 GLY A N 1
ATOM 907 C CA . GLY A 1 853 ? -10.731 0.044 -11.540 1.00 16.95 853 GLY A CA 1
ATOM 908 C C . GLY A 1 853 ? -11.538 -0.518 -1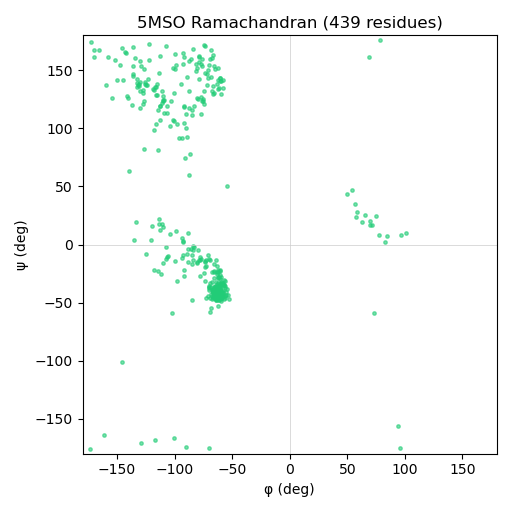0.395 1.00 16.70 853 GLY A C 1
ATOM 909 O O . GLY A 1 853 ? -11.024 -0.748 -9.343 1.00 19.49 853 GLY A O 1
ATOM 910 N N . ASP A 1 854 ? -12.823 -0.704 -10.640 1.00 15.82 854 ASP A N 1
ATOM 911 C CA . ASP A 1 854 ? -13.761 -1.151 -9.637 1.00 15.90 854 ASP A CA 1
ATOM 912 C C . ASP A 1 854 ? -14.899 -1.837 -10.381 1.00 14.47 854 ASP A C 1
ATOM 913 O O . ASP A 1 854 ? -15.533 -1.244 -11.201 1.00 15.84 854 ASP A O 1
ATOM 918 N N . LYS A 1 855 ? -15.186 -3.070 -10.000 1.00 14.45 855 LYS A N 1
ATOM 919 C CA . LYS A 1 855 ? -16.247 -3.868 -10.641 1.00 15.26 855 LYS A CA 1
ATOM 920 C C . LYS A 1 855 ? -17.618 -3.286 -10.556 1.00 16.90 855 LYS A C 1
ATOM 921 O O . LYS A 1 855 ? -18.416 -3.520 -11.392 1.00 18.36 855 LYS A O 1
ATOM 927 N N . GLY A 1 856 ? -17.875 -2.545 -9.517 1.00 17.55 856 GLY A N 1
ATOM 928 C CA . GLY A 1 856 ? -19.165 -1.924 -9.331 1.00 20.09 856 GLY A CA 1
ATOM 929 C C . GLY A 1 856 ? -19.480 -0.738 -10.212 1.00 20.40 856 GLY A C 1
ATOM 930 O O . GLY A 1 856 ? -20.598 -0.305 -10.299 1.00 25.87 856 GLY A O 1
ATOM 931 N N . GLU A 1 857 ? -18.462 -0.195 -10.827 1.00 17.28 857 GLU A N 1
ATOM 932 C CA . GLU A 1 857 ? -18.621 0.978 -11.669 1.00 18.53 857 GLU A CA 1
ATOM 933 C C . GLU A 1 857 ? -18.839 0.645 -13.130 1.00 17.86 857 GLU A C 1
ATOM 934 O O . GLU A 1 857 ? -18.411 -0.357 -13.591 1.00 18.21 857 GLU A O 1
ATOM 940 N N . ALA A 1 858 ? -19.479 1.568 -13.841 1.00 19.35 858 ALA A N 1
ATOM 941 C CA . ALA A 1 858 ? -19.714 1.406 -15.257 1.00 19.55 858 ALA A CA 1
ATOM 942 C C . ALA A 1 858 ? -18.374 1.235 -15.938 1.00 19.46 858 ALA A C 1
ATOM 943 O O . ALA A 1 858 ? -17.445 1.921 -15.648 1.00 19.09 858 ALA A O 1
ATOM 945 N N . ASP A 1 859 ? -18.296 0.258 -16.833 1.00 18.95 859 ASP A N 1
ATOM 946 C CA . ASP A 1 859 ? -17.100 -0.061 -17.578 1.00 18.98 859 ASP A CA 1
ATOM 947 C C . ASP A 1 859 ? -15.923 -0.414 -16.646 1.00 16.61 859 ASP A C 1
ATOM 948 O O . ASP A 1 859 ? -14.816 -0.228 -16.989 1.00 17.07 859 ASP A O 1
ATOM 953 N N . LEU A 1 860 ? -16.247 -0.934 -15.468 1.00 16.98 860 LEU A N 1
ATOM 954 C CA . LEU A 1 860 ? -15.243 -1.340 -14.471 1.00 16.69 860 LEU A CA 1
ATOM 955 C C . LEU A 1 860 ? -14.434 -0.115 -14.003 1.00 16.72 860 LEU A C 1
ATOM 956 O O . LEU A 1 860 ? -13.374 -0.258 -13.498 1.00 17.84 860 LEU A O 1
ATOM 961 N N . GLY A 1 861 ? -14.983 1.070 -14.228 1.00 16.78 861 GLY A N 1
ATOM 962 C CA . GLY A 1 861 ? -14.304 2.295 -13.851 1.00 18.08 861 GLY A CA 1
ATOM 963 C C . GLY A 1 861 ? -13.194 2.673 -14.815 1.00 17.57 861 GLY A C 1
ATOM 964 O O . GLY A 1 861 ? -12.438 3.559 -14.547 1.00 21.25 861 GLY A O 1
ATOM 965 N N . LEU A 1 862 ? -13.096 1.975 -15.926 1.00 17.46 862 LEU A N 1
ATOM 966 C CA . LEU A 1 862 ? -12.058 2.216 -16.901 1.00 17.21 862 LEU A CA 1
ATOM 967 C C . LEU A 1 862 ? -12.352 3.273 -17.966 1.00 17.55 862 LEU A C 1
ATOM 968 O O . LEU A 1 862 ? -13.454 3.530 -18.276 1.00 19.82 862 LEU A O 1
ATOM 973 N N . ASP A 1 863 ? -11.271 3.785 -18.520 1.00 17.29 863 ASP A N 1
ATOM 974 C CA . ASP A 1 863 ? -11.296 4.680 -19.653 1.00 18.02 863 ASP A CA 1
ATOM 975 C C . ASP A 1 863 ? -11.983 3.860 -20.780 1.00 17.40 863 ASP A C 1
ATOM 976 O O . ASP A 1 863 ? -11.718 2.691 -20.919 1.00 18.74 863 ASP A O 1
ATOM 981 N N . ARG A 1 864 ? -12.827 4.507 -21.572 1.00 19.33 864 ARG A N 1
ATOM 982 C CA . ARG A 1 864 ? -13.556 3.786 -22.616 1.00 19.75 864 ARG A CA 1
ATOM 983 C C . ARG A 1 864 ? -12.700 3.092 -23.668 1.00 19.43 864 ARG A C 1
ATOM 984 O O . ARG A 1 864 ? -12.950 1.953 -23.993 1.00 20.47 864 ARG A O 1
ATOM 992 N N . GLN A 1 865 ? -11.666 3.743 -24.167 1.00 19.40 865 GLN A N 1
ATOM 993 C CA . GLN A 1 865 ? -10.797 3.111 -25.116 1.00 19.85 865 GLN A CA 1
ATOM 994 C C . GLN A 1 865 ? -10.098 1.861 -24.525 1.00 18.75 865 GLN A C 1
ATOM 995 O O . GLN A 1 865 ? -9.916 0.900 -25.186 1.00 20.32 865 GLN A O 1
ATOM 1001 N N . THR A 1 866 ? -9.687 1.948 -23.267 1.00 18.28 866 THR A N 1
ATOM 1002 C CA . THR A 1 866 ? -9.051 0.831 -22.600 1.00 17.51 866 THR A CA 1
ATOM 1003 C C . THR A 1 866 ? -10.060 -0.324 -22.404 1.00 17.03 866 THR A C 1
ATOM 1004 O O . THR A 1 866 ? -9.719 -1.438 -22.636 1.00 18.55 866 THR A O 1
ATOM 1008 N N . TRP A 1 867 ? -11.270 0.018 -22.037 1.00 17.12 867 TRP A N 1
ATOM 1009 C CA . TRP A 1 867 ? -12.313 -0.986 -21.878 1.00 17.07 867 TRP A CA 1
ATOM 1010 C C . TRP A 1 867 ? -12.503 -1.698 -23.214 1.00 17.89 867 TRP A C 1
ATOM 1011 O O . TRP A 1 867 ? -12.576 -2.905 -23.262 1.00 17.63 867 TRP A O 1
ATOM 1022 N N . GLN A 1 868 ? -12.542 -0.940 -24.301 1.00 17.93 868 GLN A N 1
ATOM 1023 C CA . GLN A 1 868 ? -12.685 -1.514 -25.652 1.00 18.16 868 GLN A CA 1
ATOM 1024 C C . GLN A 1 868 ? -11.506 -2.394 -26.010 1.00 18.92 868 GLN A C 1
ATOM 1025 O O . GLN A 1 868 ? -11.682 -3.415 -26.612 1.00 19.63 868 GLN A O 1
ATOM 1031 N N . ARG A 1 869 ? -10.300 -2.017 -25.627 1.00 18.11 869 ARG A N 1
ATOM 1032 C CA . ARG A 1 869 ? -9.148 -2.828 -25.876 1.00 18.65 869 ARG A CA 1
ATOM 1033 C C . ARG A 1 869 ? -9.310 -4.194 -25.162 1.00 18.37 869 ARG A C 1
ATOM 1034 O O . ARG A 1 869 ? -8.996 -5.200 -25.714 1.00 19.57 869 ARG A O 1
ATOM 1042 N N . LEU A 1 870 ? -9.789 -4.169 -23.923 1.00 17.82 870 LEU A N 1
ATOM 1043 C CA . LEU A 1 870 ? -10.029 -5.414 -23.180 1.00 16.60 870 LEU A CA 1
ATOM 1044 C C . LEU A 1 870 ? -11.087 -6.254 -23.891 1.00 16.31 870 LEU A C 1
ATOM 1045 O O . LEU A 1 870 ? -10.940 -7.436 -24.026 1.00 17.54 870 LEU A O 1
ATOM 1050 N N . ALA A 1 871 ? -12.129 -5.601 -24.341 1.00 16.91 871 ALA A N 1
ATOM 1051 C CA . ALA A 1 871 ? -13.188 -6.311 -25.045 1.00 16.86 871 ALA A CA 1
ATOM 1052 C C . ALA A 1 871 ? -12.653 -6.997 -26.296 1.00 17.39 871 ALA A C 1
ATOM 1053 O O . ALA A 1 871 ? -13.032 -8.077 -26.622 1.00 18.08 871 ALA A O 1
ATOM 1055 N N . ASP A 1 872 ? -11.784 -6.319 -26.994 1.00 17.81 872 ASP A N 1
ATOM 1056 C CA . ASP A 1 872 ? -11.192 -6.845 -28.205 1.00 18.42 872 ASP A CA 1
ATOM 1057 C C . ASP A 1 872 ? -10.156 -7.928 -28.047 1.00 19.67 872 ASP A C 1
ATOM 1058 O O . ASP A 1 872 ? -9.976 -8.727 -28.923 1.00 23.36 872 ASP A O 1
ATOM 1063 N N . THR A 1 873 ? -9.409 -7.894 -26.950 1.00 18.14 873 THR A N 1
ATOM 1064 C CA . THR A 1 873 ? -8.292 -8.757 -26.760 1.00 19.06 873 THR A CA 1
ATOM 1065 C C . THR A 1 873 ? -8.335 -9.847 -25.692 1.00 16.43 873 THR A C 1
ATOM 1066 O O . THR A 1 873 ? -7.647 -10.778 -25.802 1.00 19.54 873 THR A O 1
ATOM 1070 N N . VAL A 1 874 ? -9.137 -9.674 -24.651 1.00 16.40 874 VAL A N 1
ATOM 1071 C CA . VAL A 1 874 ? -9.166 -10.670 -23.568 1.00 15.67 874 VAL A CA 1
ATOM 1072 C C . VAL A 1 874 ? -9.737 -12.023 -24.041 1.00 15.36 874 VAL A C 1
ATOM 1073 O O . VAL A 1 874 ? -10.754 -12.075 -24.617 1.00 16.48 874 VAL A O 1
ATOM 1077 N N . ASP A 1 875 ? -8.994 -13.067 -23.739 1.00 15.58 875 ASP A N 1
ATOM 1078 C CA . ASP A 1 875 ? -9.383 -14.431 -24.122 1.00 16.08 875 ASP A CA 1
ATOM 1079 C C . ASP A 1 875 ? -10.036 -15.253 -22.984 1.00 15.73 875 ASP A C 1
ATOM 1080 O O . ASP A 1 875 ? -10.546 -16.284 -23.203 1.00 17.13 875 ASP A O 1
ATOM 1085 N N . LEU A 1 876 ? -9.914 -14.771 -21.744 1.00 14.36 876 LEU A N 1
ATOM 1086 C CA . LEU A 1 876 ? -10.453 -15.464 -20.555 1.00 13.87 876 LEU A CA 1
ATOM 1087 C C . LEU A 1 876 ? -10.601 -14.430 -19.430 1.00 12.58 876 LEU A C 1
ATOM 1088 O O . LEU A 1 876 ? -9.721 -13.646 -19.234 1.00 13.83 876 LEU A O 1
ATOM 1093 N N . ILE A 1 877 ? -11.709 -14.503 -18.723 1.00 12.45 877 ILE A N 1
ATOM 1094 C CA . ILE A 1 877 ? -11.955 -13.705 -17.523 1.00 11.89 877 ILE A CA 1
ATOM 1095 C C . ILE A 1 877 ? -11.904 -14.691 -16.329 1.00 11.87 877 ILE A C 1
ATOM 1096 O O . ILE A 1 877 ? -12.608 -15.676 -16.307 1.00 12.41 877 ILE A O 1
ATOM 1101 N N . VAL A 1 878 ? -11.035 -14.377 -15.373 1.00 11.94 878 VAL A N 1
ATOM 1102 C CA . VAL A 1 878 ? -10.910 -15.140 -14.117 1.00 12.03 878 VAL A CA 1
ATOM 1103 C C . VAL A 1 878 ? -11.357 -14.133 -13.024 1.00 10.96 878 VAL A C 1
ATOM 1104 O O . VAL A 1 878 ? -10.720 -13.151 -12.792 1.00 12.08 878 VAL A O 1
ATOM 1108 N N . ASP A 1 879 ? -12.462 -14.440 -12.352 1.00 11.11 879 ASP A N 1
ATOM 1109 C CA . ASP A 1 879 ? -13.123 -13.531 -11.431 1.00 11.56 879 ASP A CA 1
ATOM 1110 C C . ASP A 1 879 ? -13.413 -14.037 -10.018 1.00 11.29 879 ASP A C 1
ATOM 1111 O O . ASP A 1 879 ? -14.442 -14.478 -9.695 1.00 12.12 879 ASP A O 1
ATOM 1116 N N . PRO A 1 880 ? -12.354 -13.949 -9.185 1.00 11.13 880 PRO A N 1
ATOM 1117 C CA . PRO A 1 880 ? -12.488 -14.284 -7.755 1.00 11.65 880 PRO A CA 1
ATOM 1118 C C . PRO A 1 880 ? -12.812 -13.036 -6.897 1.00 11.90 880 PRO A C 1
ATOM 1119 O O . PRO A 1 880 ? -13.107 -13.195 -5.766 1.00 13.09 880 PRO A O 1
ATOM 1123 N N . ALA A 1 881 ? -12.750 -11.832 -7.441 1.00 11.99 881 ALA A N 1
ATOM 1124 C CA . ALA A 1 881 ? -12.981 -10.641 -6.631 1.00 11.81 881 ALA A CA 1
ATOM 1125 C C . ALA A 1 881 ? -14.383 -10.594 -6.079 1.00 11.89 881 ALA A C 1
ATOM 1126 O O . ALA A 1 881 ? -15.319 -10.902 -6.738 1.00 12.86 881 ALA A O 1
ATOM 1128 N N . ALA A 1 882 ? -14.470 -10.200 -4.826 1.00 12.24 882 ALA A N 1
ATOM 1129 C CA . ALA A 1 882 ? -15.742 -10.041 -4.139 1.00 12.82 882 ALA A CA 1
ATOM 1130 C C . ALA A 1 882 ? -15.499 -9.351 -2.803 1.00 13.83 882 ALA A C 1
ATOM 1131 O O . ALA A 1 882 ? -14.420 -9.375 -2.307 1.00 14.48 882 ALA A O 1
ATOM 1133 N N . LEU A 1 883 ? -16.572 -8.805 -2.251 1.00 14.51 883 LEU A N 1
ATOM 1134 C CA . LEU A 1 883 ? -16.533 -8.306 -0.875 1.00 16.17 883 LEU A CA 1
ATOM 1135 C C . LEU A 1 883 ? -17.001 -9.531 -0.045 1.00 16.04 883 LEU A C 1
ATOM 1136 O O . LEU A 1 883 ? -18.163 -9.870 -0.078 1.00 18.29 883 LEU A O 1
ATOM 1141 N N . VAL A 1 884 ? -16.071 -10.203 0.626 1.00 17.38 884 VAL A N 1
ATOM 1142 C CA . VAL A 1 884 ? -16.339 -11.391 1.429 1.00 17.78 884 VAL A CA 1
ATOM 1143 C C . VAL A 1 884 ? -16.558 -10.949 2.864 1.00 19.67 884 VAL A C 1
ATOM 1144 O O . VAL A 1 884 ? -15.637 -10.786 3.612 1.00 23.32 884 VAL A O 1
ATOM 1148 N N . ASN A 1 885 ? -17.812 -10.710 3.171 1.00 22.68 885 ASN A N 1
ATOM 1149 C CA . ASN A 1 885 ? -18.221 -10.250 4.500 1.00 23.28 885 ASN A CA 1
ATOM 1150 C C . ASN A 1 885 ? -19.460 -11.003 4.919 1.00 24.21 885 ASN A C 1
ATOM 1151 O O . ASN A 1 885 ? -20.450 -10.918 4.267 1.00 25.97 885 ASN A O 1
ATOM 1156 N N . HIS A 1 886 ? -19.366 -11.714 6.024 1.00 26.11 886 HIS A N 1
ATOM 1157 C CA . HIS A 1 886 ? -20.437 -12.559 6.520 1.00 25.90 886 HIS A CA 1
ATOM 1158 C C . HIS A 1 886 ? -21.505 -11.895 7.345 1.00 26.86 886 HIS A C 1
ATOM 1159 O O . HIS A 1 886 ? -22.413 -12.553 7.778 1.00 30.09 886 HIS A O 1
ATOM 1166 N N . VAL A 1 887 ? -21.383 -10.611 7.577 1.00 27.48 887 VAL A N 1
ATOM 1167 C CA . VAL A 1 887 ? -22.387 -9.931 8.352 1.00 27.72 887 VAL A CA 1
ATOM 1168 C C . VAL A 1 887 ? -23.159 -8.898 7.580 1.00 27.10 887 VAL A C 1
ATOM 1169 O O . VAL A 1 887 ? -24.233 -8.585 7.925 1.00 33.40 887 VAL A O 1
ATOM 1173 N N . LEU A 1 888 ? -22.609 -8.383 6.506 1.00 25.68 888 LEU A N 1
ATOM 1174 C CA . LEU A 1 888 ? -23.298 -7.404 5.708 1.00 22.44 888 LEU A CA 1
ATOM 1175 C C . LEU A 1 888 ? -24.494 -7.942 4.891 1.00 23.48 888 LEU A C 1
ATOM 1176 O O . LEU A 1 888 ? -24.531 -9.053 4.457 1.00 23.24 888 LEU A O 1
ATOM 1181 N N . PRO A 1 889 ? -25.472 -7.079 4.669 1.00 23.31 889 PRO A N 1
ATOM 1182 C CA . PRO A 1 889 ? -26.681 -7.432 3.913 1.00 23.72 889 PRO A CA 1
ATOM 1183 C C . PRO A 1 889 ? -26.505 -7.441 2.394 1.00 22.02 889 PRO A C 1
ATOM 1184 O O . PRO A 1 889 ? -25.651 -6.785 1.902 1.00 21.79 889 PRO A O 1
ATOM 1188 N N . TYR A 1 890 ? -27.364 -8.169 1.689 1.00 21.31 890 TYR A N 1
ATOM 1189 C CA . TYR A 1 890 ? -27.282 -8.265 0.247 1.00 19.87 890 TYR A CA 1
ATOM 1190 C C . TYR A 1 890 ? -27.387 -6.859 -0.351 1.00 19.77 890 TYR A C 1
ATOM 1191 O O . TYR A 1 890 ? -26.780 -6.566 -1.321 1.00 22.89 890 TYR A O 1
ATOM 1200 N N . SER A 1 891 ? -28.150 -5.980 0.283 1.00 21.34 891 SER A N 1
ATOM 1201 C CA . SER A 1 891 ? -28.325 -4.623 -0.248 1.00 23.33 891 SER A CA 1
ATOM 1202 C C . SER A 1 891 ? -26.980 -3.924 -0.414 1.00 22.37 891 SER A C 1
ATOM 1203 O O . SER A 1 891 ? -26.819 -3.176 -1.306 1.00 28.46 891 SER A O 1
ATOM 1206 N N . GLN A 1 892 ? -26.058 -4.190 0.465 1.00 22.35 892 GLN A N 1
ATOM 1207 C CA . GLN A 1 892 ? -24.774 -3.560 0.382 1.00 24.42 892 GLN A CA 1
ATOM 1208 C C . GLN A 1 892 ? -23.721 -4.354 -0.413 1.00 24.65 892 GLN A C 1
ATOM 1209 O O . GLN A 1 892 ? -22.783 -3.785 -0.874 1.00 29.49 892 GLN A O 1
ATOM 1215 N N . LEU A 1 893 ? -23.904 -5.664 -0.548 1.00 19.78 893 LEU A N 1
ATOM 1216 C CA . LEU A 1 893 ? -22.991 -6.522 -1.312 1.00 19.26 893 LEU A CA 1
ATOM 1217 C C . LEU A 1 893 ? -23.364 -6.646 -2.802 1.00 18.58 893 LEU A C 1
ATOM 1218 O O . LEU A 1 893 ? -22.603 -7.173 -3.565 1.00 18.17 893 LEU A O 1
ATOM 1223 N N . PHE A 1 894 ? -24.519 -6.123 -3.179 1.00 19.40 894 PHE A N 1
ATOM 1224 C CA . PHE A 1 894 ? -25.014 -6.186 -4.532 1.00 18.87 894 PHE A CA 1
ATOM 1225 C C . PHE A 1 894 ? -24.072 -5.511 -5.516 1.00 17.71 894 PHE A C 1
ATOM 1226 O O . PHE A 1 894 ? -23.768 -6.070 -6.537 1.00 17.90 894 PHE A O 1
ATOM 1234 N N . GLY A 1 895 ? -23.588 -4.320 -5.193 1.00 19.10 895 GLY A N 1
ATOM 1235 C CA . GLY A 1 895 ? -22.733 -3.670 -6.145 1.00 18.94 895 GLY A CA 1
ATOM 1236 C C . GLY A 1 895 ? -21.433 -4.364 -6.505 1.00 17.34 895 GLY A C 1
ATOM 1237 O O . GLY A 1 895 ? -21.166 -4.578 -7.647 1.00 18.70 895 GLY A O 1
ATOM 1238 N N . PRO A 1 896 ? -20.629 -4.723 -5.508 1.00 17.35 896 PRO A N 1
ATOM 1239 C CA . PRO A 1 896 ? -19.392 -5.411 -5.850 1.00 17.08 896 PRO A CA 1
ATOM 1240 C C . PRO A 1 896 ? -19.553 -6.840 -6.384 1.00 15.90 896 PRO A C 1
ATOM 1241 O O . PRO A 1 896 ? -18.781 -7.250 -7.193 1.00 17.16 896 PRO A O 1
ATOM 1245 N N . ASN A 1 897 ? -20.523 -7.571 -5.841 1.00 15.66 897 ASN A N 1
ATOM 1246 C CA . ASN A 1 897 ? -20.660 -8.988 -6.124 1.00 15.70 897 ASN A CA 1
ATOM 1247 C C . ASN A 1 897 ? -21.663 -9.429 -7.179 1.00 15.67 897 ASN A C 1
ATOM 1248 O O . ASN A 1 897 ? -21.439 -10.444 -7.798 1.00 17.63 897 ASN A O 1
ATOM 1253 N N . ALA A 1 898 ? -22.751 -8.700 -7.336 1.00 14.96 898 ALA A N 1
ATOM 1254 C CA . ALA A 1 898 ? -23.781 -9.048 -8.324 1.00 16.06 898 ALA A CA 1
ATOM 1255 C C . ALA A 1 898 ? -23.649 -8.154 -9.555 1.00 15.79 898 ALA A C 1
ATOM 1256 O O . ALA A 1 898 ? -23.383 -8.591 -10.629 1.00 15.74 898 ALA A O 1
ATOM 1258 N N . LEU A 1 899 ? -23.752 -6.859 -9.321 1.00 16.56 899 LEU A N 1
ATOM 1259 C CA . LEU A 1 899 ? -23.582 -5.915 -10.386 1.00 16.78 899 LEU A CA 1
ATOM 1260 C C . LEU A 1 899 ? -22.162 -6.065 -10.964 1.00 15.73 899 LEU A C 1
ATOM 1261 O O . LEU A 1 899 ? -21.977 -5.97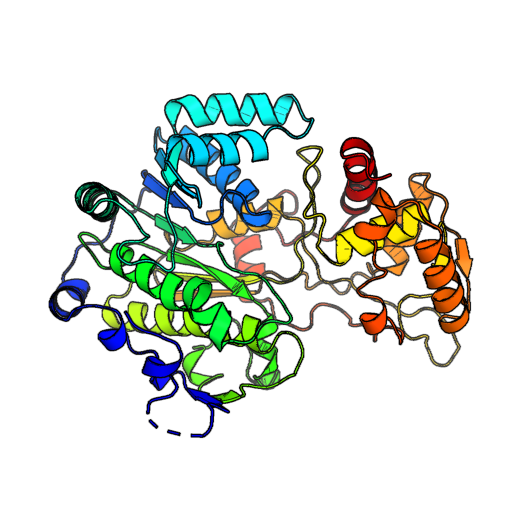0 -12.130 1.00 16.33 899 LEU A O 1
ATOM 1266 N N . GLY A 1 900 ? -21.182 -6.345 -10.115 1.00 15.25 900 GLY A N 1
ATOM 1267 C CA . GLY A 1 900 ? -19.828 -6.524 -10.596 1.00 14.73 900 GLY A CA 1
ATOM 1268 C C . GLY A 1 900 ? -19.725 -7.683 -11.585 1.00 13.92 900 GLY A C 1
ATOM 1269 O O . GLY A 1 900 ? -18.971 -7.640 -12.483 1.00 14.45 900 GLY A O 1
ATOM 1270 N N . THR A 1 901 ? -20.496 -8.736 -11.353 1.00 13.63 901 THR A N 1
ATOM 1271 C CA . THR A 1 901 ? -20.535 -9.878 -12.273 1.00 13.06 901 THR A CA 1
ATOM 1272 C C . THR A 1 901 ? -21.118 -9.434 -13.623 1.00 13.94 901 THR A C 1
ATOM 1273 O O . THR A 1 901 ? -20.618 -9.750 -14.636 1.00 14.28 901 THR A O 1
ATOM 1277 N N . ALA A 1 902 ? -22.188 -8.677 -13.546 1.00 14.16 902 ALA A N 1
ATOM 1278 C CA . ALA A 1 902 ? -22.834 -8.166 -14.749 1.00 14.91 902 ALA A CA 1
ATOM 1279 C C . ALA A 1 902 ? -21.878 -7.261 -15.565 1.00 14.77 902 ALA A C 1
ATOM 1280 O O . ALA A 1 902 ? -21.876 -7.308 -16.768 1.00 15.69 902 ALA A O 1
ATOM 1282 N N . GLU A 1 903 ? -21.064 -6.449 -14.894 1.00 15.08 903 GLU A N 1
ATOM 1283 C CA . GLU A 1 903 ? -20.122 -5.598 -15.607 1.00 15.22 903 GLU A CA 1
ATOM 1284 C C . GLU A 1 903 ? -19.086 -6.429 -16.348 1.00 15.12 903 GLU A C 1
ATOM 1285 O O . GLU A 1 903 ? -18.724 -6.130 -17.428 1.00 15.87 903 GLU A O 1
ATOM 1291 N N . LEU A 1 904 ? -18.599 -7.482 -15.704 1.00 13.83 904 LEU A N 1
ATOM 1292 C CA . LEU A 1 904 ? -17.644 -8.365 -16.349 1.00 13.76 904 LEU A CA 1
ATOM 1293 C C . LEU A 1 904 ? -18.322 -9.093 -17.541 1.00 13.52 904 LEU A C 1
ATOM 1294 O O . LEU A 1 904 ? -17.715 -9.335 -18.500 1.00 14.72 904 LEU A O 1
ATOM 1299 N N . LEU A 1 905 ? -19.578 -9.436 -17.362 1.00 13.78 905 LEU A N 1
ATOM 1300 C CA . LEU A 1 905 ? -20.356 -10.074 -18.430 1.00 14.64 905 LEU A CA 1
ATOM 1301 C C . LEU A 1 905 ? -20.478 -9.117 -19.639 1.00 15.50 905 LEU A C 1
ATOM 1302 O O . LEU A 1 905 ? -20.420 -9.557 -20.747 1.00 16.47 905 LEU A O 1
ATOM 1307 N N . ARG A 1 906 ? -20.592 -7.820 -19.396 1.00 15.81 906 ARG A N 1
ATOM 1308 C CA . ARG A 1 906 ? -20.665 -6.894 -20.531 1.00 16.90 906 ARG A CA 1
ATOM 1309 C C . ARG A 1 906 ? -19.414 -7.053 -21.348 1.00 16.09 906 ARG A C 1
ATOM 1310 O O . ARG A 1 906 ? -19.468 -7.088 -22.545 1.00 18.20 906 ARG A O 1
ATOM 1318 N N . LEU A 1 907 ? -18.277 -7.169 -20.714 1.00 16.02 907 LEU A N 1
ATOM 1319 C CA . LEU A 1 907 ? -17.060 -7.382 -21.402 1.00 16.60 907 LEU A CA 1
ATOM 1320 C C . LEU A 1 907 ? -16.995 -8.733 -22.129 1.00 16.03 907 LEU A C 1
ATOM 1321 O O . LEU A 1 907 ? -16.510 -8.817 -23.210 1.00 17.80 907 LEU A O 1
ATOM 1326 N N . ALA A 1 908 ? -17.484 -9.783 -21.478 1.00 14.98 908 ALA A N 1
ATOM 1327 C CA . ALA A 1 908 ? -17.495 -11.132 -22.013 1.00 15.35 908 ALA A CA 1
ATOM 1328 C C . ALA A 1 908 ? -18.401 -11.278 -23.242 1.00 15.47 908 ALA A C 1
ATOM 1329 O O . ALA A 1 908 ? -18.246 -12.183 -23.978 1.00 16.47 908 ALA A O 1
ATOM 1331 N N . LEU A 1 909 ? -19.361 -10.385 -23.345 1.00 15.00 909 LEU A N 1
ATOM 1332 C CA . LEU A 1 909 ? -20.365 -10.399 -24.399 1.00 16.50 909 LEU A CA 1
ATOM 1333 C C . LEU A 1 909 ? -20.129 -9.359 -25.499 1.00 16.63 909 LEU A C 1
ATOM 1334 O O . LEU A 1 909 ? -20.966 -9.196 -26.326 1.00 19.11 909 LEU A O 1
ATOM 1339 N N . THR A 1 910 ? -18.989 -8.707 -25.477 1.00 17.26 910 THR A N 1
ATOM 1340 C CA . THR A 1 910 ? -18.627 -7.687 -26.473 1.00 17.48 910 THR A CA 1
ATOM 1341 C C . THR A 1 910 ? -17.405 -8.092 -27.280 1.00 17.78 910 THR A C 1
ATOM 1342 O O . THR A 1 910 ? -16.444 -8.569 -26.761 1.00 18.14 910 THR A O 1
ATOM 1346 N N . SER A 1 911 ? -17.514 -7.883 -28.601 1.00 18.56 911 SER A N 1
ATOM 1347 C CA . SER A 1 911 ? -16.471 -8.150 -29.594 1.00 19.40 911 SER A CA 1
ATOM 1348 C C . SER A 1 911 ? -16.241 -9.602 -29.899 1.00 19.74 911 SER A C 1
ATOM 1349 O O . SER A 1 911 ? -16.318 -9.983 -31.029 1.00 21.87 911 SER A O 1
ATOM 1352 N N . LYS A 1 912 ? -15.896 -10.377 -28.870 1.00 18.69 912 LYS A N 1
ATOM 1353 C CA . LYS A 1 912 ? -15.685 -11.799 -28.969 1.00 18.58 912 LYS A CA 1
ATOM 1354 C C . LYS A 1 912 ? -16.184 -12.397 -27.650 1.00 17.49 912 LYS A C 1
ATOM 1355 O O . LYS A 1 912 ? -15.998 -11.798 -26.606 1.00 17.56 912 LYS A O 1
ATOM 1361 N N . ILE A 1 913 ? -16.815 -13.550 -27.715 1.00 17.46 913 ILE A N 1
ATOM 1362 C CA . ILE A 1 913 ? -17.380 -14.200 -26.542 1.00 16.84 913 ILE A CA 1
ATOM 1363 C C . ILE A 1 913 ? -16.260 -14.814 -25.737 1.00 16.60 913 ILE A C 1
ATOM 1364 O O . ILE A 1 913 ? -15.503 -15.567 -26.214 1.00 19.27 913 ILE A O 1
ATOM 1369 N N . LYS A 1 914 ? -16.210 -14.436 -24.468 1.00 15.50 914 LYS A N 1
ATOM 1370 C CA . LYS A 1 914 ? -15.153 -14.853 -23.579 1.00 15.77 914 LYS A CA 1
ATOM 1371 C C . LYS A 1 914 ? -15.550 -15.827 -22.463 1.00 14.65 914 LYS A C 1
ATOM 1372 O O . LYS A 1 914 ? -16.458 -15.628 -21.803 1.00 16.67 914 LYS A O 1
ATOM 1378 N N . PRO A 1 915 ? -14.734 -16.887 -22.326 1.00 14.02 915 PRO A N 1
ATOM 1379 C CA . PRO A 1 915 ? -14.925 -17.844 -21.221 1.00 13.65 915 PRO A CA 1
ATOM 1380 C C . PRO A 1 915 ? -14.766 -17.093 -19.886 1.00 12.70 915 PRO A C 1
ATOM 1381 O O . PRO A 1 915 ? -13.963 -16.213 -19.763 1.00 13.90 915 PRO A O 1
ATOM 1385 N N . TYR A 1 916 ? -15.573 -17.495 -18.923 1.00 12.18 916 TYR A N 1
ATOM 1386 C CA . TYR A 1 916 ? -15.621 -16.849 -17.632 1.00 11.98 916 TYR A CA 1
ATOM 1387 C C . TYR A 1 916 ? -15.516 -17.879 -16.505 1.00 11.51 916 TYR A C 1
ATOM 1388 O O . TYR A 1 916 ? -16.370 -18.709 -16.347 1.00 12.09 916 TYR A O 1
ATOM 1397 N N . SER A 1 917 ? -14.460 -17.772 -15.721 1.00 11.42 917 SER A N 1
ATOM 1398 C CA . SER A 1 917 ? -14.261 -18.614 -14.532 1.00 11.31 917 SER A CA 1
ATOM 1399 C C . SER A 1 917 ? -14.601 -17.734 -13.298 1.00 10.99 917 SER A C 1
ATOM 1400 O O . SER A 1 917 ? -14.025 -16.687 -13.102 1.00 12.42 917 SER A O 1
ATOM 1403 N N . TYR A 1 918 ? -15.541 -18.205 -12.494 1.00 10.90 918 TYR A N 1
ATOM 1404 C CA . TYR A 1 918 ? -16.074 -17.492 -11.344 1.00 10.82 918 TYR A CA 1
ATOM 1405 C C . TYR A 1 918 ? -15.976 -18.307 -10.080 1.00 10.72 918 TYR A C 1
ATOM 1406 O O . TYR A 1 918 ? -16.238 -19.472 -10.090 1.00 12.24 918 TYR A O 1
ATOM 1415 N N . THR A 1 919 ? -15.623 -17.646 -8.988 1.00 10.51 919 THR A N 1
ATOM 1416 C CA . THR A 1 919 ? -15.657 -18.318 -7.711 1.00 10.96 919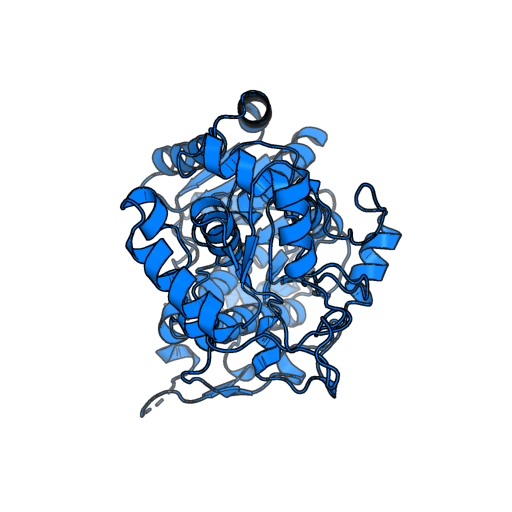 THR A CA 1
ATOM 1417 C C . THR A 1 919 ? -16.956 -17.888 -6.984 1.00 10.97 919 THR A C 1
ATOM 1418 O O . THR A 1 919 ? -17.269 -16.741 -6.891 1.00 12.68 919 THR A O 1
ATOM 1422 N N . SER A 1 920 ? -17.672 -18.881 -6.497 1.00 12.03 920 SER A N 1
ATOM 1423 C CA . SER A 1 920 ? -18.887 -18.677 -5.719 1.00 11.54 920 SER A CA 1
ATOM 1424 C C . SER A 1 920 ? -18.596 -19.252 -4.302 1.00 11.69 920 SER A C 1
ATOM 1425 O O . SER A 1 920 ? -17.496 -19.530 -3.941 1.00 12.53 920 SER A O 1
ATOM 1428 N N . THR A 1 921 ? -19.646 -19.384 -3.520 1.00 12.74 921 THR A N 1
ATOM 1429 C CA . THR A 1 921 ? -19.555 -19.916 -2.178 1.00 12.78 921 THR A CA 1
ATOM 1430 C C . THR A 1 921 ? -20.461 -21.127 -1.999 1.00 12.45 921 THR A C 1
ATOM 1431 O O . THR A 1 921 ? -21.535 -21.162 -2.498 1.00 13.11 921 THR A O 1
ATOM 1435 N N . ILE A 1 922 ? -19.975 -22.091 -1.256 1.00 12.73 922 ILE A N 1
ATOM 1436 C CA . ILE A 1 922 ? -20.779 -23.272 -0.944 1.00 12.98 922 ILE A CA 1
ATOM 1437 C C . ILE A 1 922 ? -21.971 -22.829 -0.071 1.00 13.16 922 ILE A C 1
ATOM 1438 O O . ILE A 1 922 ? -22.932 -23.512 0.017 1.00 14.76 922 ILE A O 1
ATOM 1443 N N . GLY A 1 923 ? -21.882 -21.638 0.502 1.00 13.53 923 GLY A N 1
ATOM 1444 C CA . GLY A 1 923 ? -22.926 -21.061 1.339 1.00 14.29 923 GLY A CA 1
ATOM 1445 C C . GLY A 1 923 ? -24.223 -20.791 0.614 1.00 13.65 923 GLY A C 1
ATOM 1446 O O . GLY A 1 923 ? -25.218 -20.548 1.246 1.00 15.15 923 GLY A O 1
ATOM 1447 N N . VAL A 1 924 ? -24.218 -20.831 -0.717 1.00 13.15 924 VAL A N 1
ATOM 1448 C CA . VAL A 1 924 ? -25.478 -20.655 -1.455 1.00 13.80 924 VAL A CA 1
ATOM 1449 C C . VAL A 1 924 ? -26.478 -21.778 -1.064 1.00 14.09 924 VAL A C 1
ATOM 1450 O O . VAL A 1 924 ? -27.626 -21.593 -1.192 1.00 15.56 924 VAL A O 1
ATOM 1454 N N . ALA A 1 925 ? -25.959 -22.881 -0.558 1.00 14.22 925 ALA A N 1
ATOM 1455 C CA . ALA A 1 925 ? -26.742 -24.040 -0.112 1.00 15.53 925 ALA A CA 1
ATOM 1456 C C . ALA A 1 925 ? -27.521 -23.785 1.169 1.00 16.43 925 ALA A C 1
ATOM 1457 O O . ALA A 1 925 ? -28.344 -24.571 1.537 1.00 17.98 925 ALA A O 1
ATOM 1459 N N . ASP A 1 926 ? -27.268 -22.660 1.813 1.00 17.01 926 ASP A N 1
ATOM 1460 C CA . ASP A 1 926 ? -27.968 -22.295 3.055 1.00 20.11 926 ASP A CA 1
ATOM 1461 C C . ASP A 1 926 ? -29.489 -22.284 2.876 1.00 19.14 926 ASP A C 1
ATOM 1462 O O . ASP A 1 926 ? -30.188 -22.534 3.829 1.00 24.03 926 ASP A O 1
ATOM 1467 N N . GLN A 1 927 ? -29.956 -21.965 1.696 1.00 16.15 927 GLN A N 1
ATOM 1468 C CA . GLN A 1 927 ? -31.369 -21.881 1.389 1.00 17.55 927 GLN A CA 1
ATOM 1469 C C . GLN A 1 927 ? -31.851 -22.925 0.396 1.00 18.02 927 GLN A C 1
ATOM 1470 O O . GLN A 1 927 ? -32.810 -22.715 -0.258 1.00 19.91 927 GLN A O 1
ATOM 1476 N N . ILE A 1 928 ? -31.113 -24.007 0.287 1.00 15.81 928 ILE A N 1
ATOM 1477 C CA . ILE A 1 928 ? -31.437 -25.071 -0.653 1.00 15.31 928 ILE A CA 1
ATOM 1478 C C . ILE A 1 928 ? -31.484 -26.402 0.091 1.00 16.33 928 ILE A C 1
ATOM 1479 O O . ILE A 1 928 ? -30.638 -26.710 0.810 1.00 18.52 928 ILE A O 1
ATOM 1484 N N . PRO A 1 929 ? -32.538 -27.195 -0.142 1.00 16.61 929 PRO A N 1
ATOM 1485 C CA . PRO A 1 929 ? -32.590 -28.503 0.516 1.00 18.36 929 PRO A CA 1
ATOM 1486 C C . PRO A 1 929 ? -31.401 -29.331 0.063 1.00 16.19 929 PRO A C 1
ATOM 1487 O O . PRO A 1 929 ? -31.105 -29.442 -1.066 1.00 16.32 929 PRO A O 1
ATOM 1491 N N . PRO A 1 930 ? -30.743 -29.968 1.023 1.00 16.97 930 PRO A N 1
ATOM 1492 C CA . PRO A 1 930 ? -29.588 -30.786 0.688 1.00 16.62 930 PRO A CA 1
ATOM 1493 C C . PRO A 1 930 ? -29.930 -31.862 -0.355 1.00 15.24 930 PRO A C 1
ATOM 1494 O O . PRO A 1 930 ? -29.138 -32.144 -1.188 1.00 16.32 930 PRO A O 1
ATOM 1498 N N . SER A 1 931 ? -31.129 -32.420 -0.301 1.00 14.87 931 SER A N 1
ATOM 1499 C CA . SER A 1 931 ? -31.561 -33.437 -1.239 1.00 15.55 931 SER A CA 1
ATOM 1500 C C . SER A 1 931 ? -31.619 -32.925 -2.677 1.00 15.46 931 SER A C 1
ATOM 1501 O O . SER A 1 931 ? -31.682 -33.711 -3.568 1.00 16.69 931 SER A O 1
ATOM 1504 N N . ALA A 1 932 ? -31.656 -31.612 -2.864 1.00 15.21 932 ALA A N 1
ATOM 1505 C CA . ALA A 1 932 ? -31.717 -30.987 -4.192 1.00 15.15 932 ALA A CA 1
ATOM 1506 C C . ALA A 1 932 ? -30.411 -30.332 -4.651 1.00 14.66 932 ALA A C 1
ATOM 1507 O O . ALA A 1 932 ? -30.292 -29.960 -5.768 1.00 16.53 932 ALA A O 1
ATOM 1509 N N . PHE A 1 933 ? -29.461 -30.197 -3.738 1.00 14.33 933 PHE A N 1
ATOM 1510 C CA . PHE A 1 933 ? -28.217 -29.455 -3.994 1.00 14.22 933 PHE A CA 1
ATOM 1511 C C . PHE A 1 933 ? -27.131 -30.298 -4.615 1.00 14.01 933 PHE A C 1
ATOM 1512 O O . PHE A 1 933 ? -26.658 -31.211 -4.026 1.00 16.72 933 PHE A O 1
ATOM 1520 N N . THR A 1 934 ? -26.743 -29.932 -5.818 1.00 14.03 934 THR A N 1
ATOM 1521 C CA . THR A 1 934 ? -25.694 -30.628 -6.557 1.00 13.49 934 THR A CA 1
ATOM 1522 C C . THR A 1 934 ? -24.889 -29.649 -7.409 1.00 14.11 934 THR A C 1
ATOM 1523 O O . THR A 1 934 ? -25.266 -28.521 -7.583 1.00 14.32 934 THR A O 1
ATOM 1527 N N . GLU A 1 935 ? -23.783 -30.147 -7.932 1.00 12.96 935 GLU A N 1
ATOM 1528 C CA . GLU A 1 935 ? -22.958 -29.386 -8.848 1.00 13.52 935 GLU A CA 1
ATOM 1529 C C . GLU A 1 935 ? -23.667 -29.132 -10.205 1.00 14.62 935 GLU A C 1
ATOM 1530 O O . GLU A 1 935 ? -23.706 -28.038 -10.688 1.00 17.88 935 GLU A O 1
ATOM 1536 N N . ASP A 1 936 ? -24.252 -30.180 -10.773 1.00 14.03 936 ASP A N 1
ATOM 1537 C CA . ASP A 1 936 ? -24.904 -30.105 -12.079 1.00 15.41 936 ASP A CA 1
ATOM 1538 C C . ASP A 1 936 ? -26.163 -29.267 -12.177 1.00 14.19 936 ASP A C 1
ATOM 1539 O O . ASP A 1 936 ? -26.522 -28.864 -13.224 1.00 16.12 936 ASP A O 1
ATOM 1544 N N . ALA A 1 937 ? -26.844 -29.071 -11.083 1.00 13.66 937 ALA A N 1
ATOM 1545 C CA . ALA A 1 937 ? -28.093 -28.361 -11.134 1.00 14.54 937 ALA A CA 1
ATOM 1546 C C . ALA A 1 937 ? -27.984 -26.909 -11.618 1.00 14.12 937 ALA A C 1
ATOM 1547 O O . ALA A 1 937 ? -26.965 -26.276 -11.468 1.00 15.20 937 ALA A O 1
ATOM 1549 N N . ASP A 1 938 ? -29.069 -26.435 -12.213 1.00 14.76 938 ASP A N 1
ATOM 1550 C CA . ASP A 1 938 ? -29.182 -25.047 -12.628 1.00 14.57 938 ASP A CA 1
ATOM 1551 C C . ASP A 1 938 ? -29.620 -24.342 -11.335 1.00 13.89 938 ASP A C 1
ATOM 1552 O O . ASP A 1 938 ? -30.638 -24.590 -10.792 1.00 15.71 938 ASP A O 1
ATOM 1557 N N . ILE A 1 939 ? -28.786 -23.409 -10.875 1.00 13.97 939 ILE A N 1
ATOM 1558 C CA . ILE A 1 939 ? -29.014 -22.670 -9.646 1.00 13.65 939 ILE A CA 1
ATOM 1559 C C . ILE A 1 939 ? -30.364 -21.940 -9.670 1.00 14.00 939 ILE A C 1
ATOM 1560 O O . ILE A 1 939 ? -30.958 -21.748 -8.679 1.00 15.28 939 ILE A O 1
ATOM 1565 N N . ARG A 1 940 ? -30.801 -21.543 -10.845 1.00 14.29 940 ARG A N 1
ATOM 1566 C CA . ARG A 1 940 ? -32.093 -20.853 -11.000 1.00 15.72 940 ARG A CA 1
ATOM 1567 C C . ARG A 1 940 ? -33.292 -21.741 -10.670 1.00 16.37 940 ARG A C 1
ATOM 1568 O O . ARG A 1 940 ? -34.318 -21.252 -10.316 1.00 19.52 940 ARG A O 1
ATOM 1576 N N . VAL A 1 941 ? -33.111 -23.038 -10.876 1.00 16.31 941 VAL A N 1
ATOM 1577 C CA . VAL A 1 941 ? -34.161 -24.030 -10.637 1.00 17.52 941 VAL A CA 1
ATOM 1578 C C . VAL A 1 941 ? -34.205 -24.471 -9.175 1.00 17.17 941 VAL A C 1
ATOM 1579 O O . VAL A 1 941 ? -35.229 -24.492 -8.558 1.00 20.03 941 VAL A O 1
ATOM 1583 N N . ILE A 1 942 ? -33.047 -24.795 -8.626 1.00 15.43 942 ILE A N 1
ATOM 1584 C CA . ILE A 1 942 ? -32.954 -25.242 -7.239 1.00 15.78 942 ILE A CA 1
ATOM 1585 C C . ILE A 1 942 ? -32.958 -24.111 -6.192 1.00 15.45 942 ILE A C 1
ATOM 1586 O O . ILE A 1 942 ? -33.130 -24.341 -5.053 1.00 16.71 942 ILE A O 1
ATOM 1591 N N . SER A 1 943 ? -32.725 -22.887 -6.649 1.00 14.75 943 SER A N 1
ATOM 1592 C CA . SER A 1 943 ? -32.759 -21.722 -5.780 1.00 14.95 943 SER A CA 1
ATOM 1593 C C . SER A 1 943 ? -33.440 -20.541 -6.497 1.00 15.75 943 SER A C 1
ATOM 1594 O O . SER A 1 943 ? -32.834 -19.547 -6.790 1.00 16.45 943 SER A O 1
ATOM 1597 N N . ALA A 1 944 ? -34.704 -20.730 -6.817 1.00 16.50 944 ALA A N 1
ATOM 1598 C CA . ALA A 1 944 ? -35.506 -19.718 -7.495 1.00 17.40 944 ALA A CA 1
ATOM 1599 C C . ALA A 1 944 ? -35.854 -18.501 -6.641 1.00 18.00 944 ALA A C 1
ATOM 1600 O O . ALA A 1 944 ? -35.924 -17.430 -7.128 1.00 19.77 944 ALA A O 1
ATOM 1602 N N . THR A 1 945 ? -36.116 -18.757 -5.385 1.00 18.40 945 THR A N 1
ATOM 1603 C CA . THR A 1 945 ? -36.489 -17.741 -4.428 1.00 19.90 945 THR A CA 1
ATOM 1604 C C . THR A 1 945 ? -35.666 -17.861 -3.158 1.00 18.36 945 THR A C 1
ATOM 1605 O O . THR A 1 945 ? -35.452 -18.929 -2.677 1.00 19.45 945 THR A O 1
ATOM 1609 N N . ARG A 1 946 ? -35.199 -16.741 -2.633 1.00 17.95 946 ARG A N 1
ATOM 1610 C CA . ARG A 1 946 ? -34.410 -16.730 -1.436 1.00 17.87 946 ARG A CA 1
ATOM 1611 C C . ARG A 1 946 ? -34.841 -15.627 -0.471 1.00 18.85 946 ARG A C 1
ATOM 1612 O O . ARG A 1 946 ? -35.243 -14.604 -0.881 1.00 21.61 946 ARG A O 1
ATOM 1620 N N . ALA A 1 947 ? -34.711 -15.905 0.794 1.00 18.89 947 ALA A N 1
ATOM 1621 C CA . ALA A 1 947 ? -35.018 -14.933 1.825 1.00 20.35 947 ALA A CA 1
ATOM 1622 C C . ALA A 1 947 ? -33.861 -13.966 2.045 1.00 20.78 947 ALA A C 1
ATOM 1623 O O . ALA A 1 947 ? -32.723 -14.325 1.908 1.00 20.67 947 ALA A O 1
ATOM 1625 N N . VAL A 1 948 ? -34.229 -12.756 2.432 1.00 23.43 948 VAL A N 1
ATOM 1626 C CA . VAL A 1 948 ? -33.298 -11.718 2.829 1.00 25.63 948 VAL A CA 1
ATOM 1627 C C . VAL A 1 948 ? -33.612 -11.592 4.324 1.00 30.11 948 VAL A C 1
ATOM 1628 O O . VAL A 1 948 ? -34.762 -11.318 4.685 1.00 34.25 948 VAL A O 1
ATOM 1632 N N . ASP A 1 949 ? -32.633 -11.839 5.172 1.00 31.57 949 ASP A N 1
ATOM 1633 C CA . ASP A 1 949 ? -32.784 -11.841 6.627 1.00 36.40 949 ASP A CA 1
ATOM 1634 C C . ASP A 1 949 ? -31.485 -11.709 7.387 1.00 40.89 949 ASP A C 1
ATOM 1635 O O . ASP A 1 949 ? -30.512 -11.333 6.821 1.00 41.22 949 ASP A O 1
ATOM 1640 N N . ASP A 1 950 ? -31.542 -12.043 8.686 1.00 44.11 950 ASP A N 1
ATOM 1641 C CA . ASP A 1 950 ? -30.447 -11.969 9.654 1.00 45.62 950 ASP A CA 1
ATOM 1642 C C . ASP A 1 950 ? -29.601 -13.188 9.882 1.00 42.31 950 ASP A C 1
ATOM 1643 O O . ASP A 1 950 ? -28.748 -13.145 10.722 1.00 45.53 950 ASP A O 1
ATOM 1648 N N . SER A 1 951 ? -29.841 -14.267 9.184 1.00 35.72 951 SER A N 1
ATOM 1649 C CA . SER A 1 951 ? -29.071 -15.426 9.411 1.00 37.01 951 SER A CA 1
ATOM 1650 C C . SER A 1 951 ? -27.605 -15.181 8.972 1.00 35.04 951 SER A C 1
ATOM 1651 O O . SER A 1 951 ? -27.296 -14.247 8.281 1.00 32.79 951 SER A O 1
ATOM 1654 N N . TYR A 1 952 ? -26.741 -16.041 9.439 1.00 33.49 952 TYR A N 1
ATOM 1655 C CA . TYR A 1 952 ? -25.318 -15.884 9.183 1.00 30.33 952 TYR A CA 1
ATOM 1656 C C . TYR A 1 952 ? -25.040 -15.900 7.707 1.00 25.98 952 TYR A C 1
ATOM 1657 O O . TYR A 1 952 ? -25.486 -16.766 7.019 1.00 29.41 952 TYR A O 1
ATOM 1666 N N . ALA A 1 953 ? -24.304 -14.901 7.255 1.00 24.61 953 ALA A N 1
ATOM 1667 C CA . ALA A 1 953 ? -23.878 -14.796 5.858 1.00 21.80 953 ALA A CA 1
ATOM 1668 C C . ALA A 1 953 ? -25.038 -14.779 4.891 1.00 19.70 953 ALA A C 1
ATOM 1669 O O . ALA A 1 953 ? -24.853 -15.085 3.758 1.00 20.48 953 ALA A O 1
ATOM 1671 N N . ASN A 1 954 ? -26.222 -14.379 5.320 1.00 20.24 954 ASN A N 1
ATOM 1672 C CA . ASN A 1 954 ? -27.348 -14.357 4.413 1.00 19.84 954 ASN A CA 1
ATOM 1673 C C . ASN A 1 954 ? -27.096 -13.446 3.226 1.00 18.44 954 ASN A C 1
ATOM 1674 O O . ASN A 1 954 ? -27.358 -13.781 2.113 1.00 18.81 954 ASN A O 1
ATOM 1679 N N . GLY A 1 955 ? -26.586 -12.263 3.503 1.00 18.67 955 GLY A N 1
ATOM 1680 C CA . GLY A 1 955 ? -26.327 -11.317 2.462 1.00 17.81 955 GLY A CA 1
ATOM 1681 C C . GLY A 1 955 ? -25.215 -11.740 1.490 1.00 16.52 955 GLY A C 1
ATOM 1682 O O . GLY A 1 955 ? -25.375 -11.641 0.329 1.00 17.20 955 GLY A O 1
ATOM 1683 N N . TYR A 1 956 ? -24.125 -12.222 2.041 1.00 17.10 956 TYR A N 1
ATOM 1684 C CA . TYR A 1 956 ? -23.001 -12.662 1.232 1.00 16.17 956 TYR A CA 1
ATOM 1685 C C . TYR A 1 956 ? -23.416 -13.834 0.318 1.00 14.90 956 TYR A C 1
ATOM 1686 O O . TYR A 1 956 ? -23.179 -13.805 -0.840 1.00 15.01 956 TYR A O 1
ATOM 1695 N N . SER A 1 957 ? -24.082 -14.817 0.870 1.00 15.16 957 SER A N 1
ATOM 1696 C CA . SER A 1 957 ? -24.522 -15.960 0.087 1.00 15.01 957 SER A CA 1
ATOM 1697 C C . SER A 1 957 ? -25.517 -15.537 -1.000 1.00 13.96 957 SER A C 1
ATOM 1698 O O . SER A 1 957 ? -25.425 -15.987 -2.113 1.00 14.51 957 SER A O 1
ATOM 1701 N N . ASN A 1 958 ? -26.435 -14.650 -0.685 1.00 14.93 958 ASN A N 1
ATOM 1702 C CA . ASN A 1 958 ? -27.340 -14.161 -1.677 1.00 14.90 958 ASN A CA 1
ATOM 1703 C C . ASN A 1 958 ? -26.570 -13.452 -2.807 1.00 14.59 958 ASN A C 1
ATOM 1704 O O . ASN A 1 958 ? -26.874 -13.590 -3.919 1.00 15.31 958 ASN A O 1
ATOM 1709 N N . SER A 1 959 ? -25.571 -12.662 -2.450 1.00 15.00 959 SER A N 1
ATOM 1710 C CA . SER A 1 959 ? -24.815 -11.914 -3.445 1.00 15.10 959 SER A CA 1
ATOM 1711 C C . SER A 1 959 ? -24.065 -12.831 -4.424 1.00 14.49 959 SER A C 1
ATOM 1712 O O . SER A 1 959 ? -23.969 -12.497 -5.565 1.00 15.13 959 SER A O 1
ATOM 1715 N N . LYS A 1 960 ? -23.509 -13.919 -3.906 1.00 13.62 960 LYS A N 1
ATOM 1716 C CA . LYS A 1 960 ? -22.780 -14.888 -4.728 1.00 13.03 960 LYS A CA 1
ATOM 1717 C C . LYS A 1 960 ? -23.742 -15.675 -5.647 1.00 12.36 960 LYS A C 1
ATOM 1718 O O . LYS A 1 960 ? -23.434 -15.937 -6.772 1.00 12.75 960 LYS A O 1
ATOM 1724 N N . TRP A 1 961 ? -24.904 -16.001 -5.093 1.00 12.61 961 TRP A N 1
ATOM 1725 C CA . TRP A 1 961 ? -25.963 -16.672 -5.842 1.00 12.82 961 TRP A CA 1
ATOM 1726 C C . TRP A 1 961 ? -26.364 -15.794 -7.025 1.00 12.35 961 TRP A C 1
ATOM 1727 O O . TRP A 1 961 ? -26.537 -16.260 -8.094 1.00 13.31 961 TRP A O 1
ATOM 1738 N N . ALA A 1 962 ? -26.459 -14.487 -6.798 1.00 13.23 962 ALA A N 1
ATOM 1739 C CA . ALA A 1 962 ? -26.854 -13.573 -7.853 1.00 14.06 962 ALA A CA 1
ATOM 1740 C C . ALA A 1 962 ? -25.867 -13.599 -9.020 1.00 13.40 962 ALA A C 1
ATOM 1741 O O . ALA A 1 962 ? -26.253 -13.587 -10.130 1.00 13.73 962 ALA A O 1
ATOM 1743 N N . GLY A 1 963 ? -24.579 -13.654 -8.709 1.00 13.09 963 GLY A N 1
ATOM 1744 C CA . GLY A 1 963 ? -23.580 -13.773 -9.751 1.00 13.14 963 GLY A CA 1
ATOM 1745 C C . GLY A 1 963 ? -23.766 -15.085 -10.557 1.00 12.82 963 GLY A C 1
ATOM 1746 O O . GLY A 1 963 ? -23.673 -15.089 -11.735 1.00 12.93 963 GLY A O 1
ATOM 1747 N N . GLU A 1 964 ? -24.059 -16.188 -9.877 1.00 12.08 964 GLU A N 1
ATOM 1748 C CA . GLU A 1 964 ? -24.277 -17.449 -10.584 1.00 11.62 964 GLU A CA 1
ATOM 1749 C C . GLU A 1 964 ? -25.493 -17.360 -11.509 1.00 12.08 964 GLU A C 1
ATOM 1750 O O . GLU A 1 964 ? -25.467 -17.832 -12.595 1.00 12.93 964 GLU A O 1
ATOM 1756 N N . VAL A 1 965 ? -26.536 -16.726 -11.016 1.00 12.91 965 VAL A N 1
ATOM 1757 C CA . VAL A 1 965 ? -27.762 -16.586 -11.825 1.00 13.82 965 VAL A CA 1
ATOM 1758 C C . VAL A 1 965 ? -27.493 -15.784 -13.107 1.00 13.04 965 VAL A C 1
ATOM 1759 O O . VAL A 1 965 ? -27.897 -16.139 -14.167 1.00 14.05 965 VAL A O 1
ATOM 1763 N N . LEU A 1 966 ? -26.755 -14.696 -12.945 1.00 13.46 966 LEU A N 1
ATOM 1764 C CA . LEU A 1 966 ? -26.399 -13.860 -14.094 1.00 13.80 966 LEU A CA 1
ATOM 1765 C C . LEU A 1 966 ? -25.559 -14.642 -15.099 1.00 13.51 966 LEU A C 1
ATOM 1766 O O . LEU A 1 966 ? -25.729 -14.480 -16.251 1.00 14.31 966 LEU A O 1
ATOM 1771 N N . LEU A 1 967 ? -24.629 -15.460 -14.615 1.00 12.66 967 LEU A N 1
ATOM 1772 C CA . LEU A 1 967 ? -23.809 -16.279 -15.488 1.00 12.70 967 LEU A CA 1
ATOM 1773 C C . LEU A 1 967 ? -24.707 -17.289 -16.243 1.00 12.95 967 LEU A C 1
ATOM 1774 O O . LEU A 1 967 ? -24.509 -17.495 -17.358 1.00 13.92 967 LEU A O 1
ATOM 1779 N N . ARG A 1 968 ? -25.685 -17.854 -15.557 1.00 13.20 968 ARG A N 1
ATOM 1780 C CA . ARG A 1 968 ? -26.625 -18.793 -16.211 1.00 13.92 968 ARG A CA 1
ATOM 1781 C C . ARG A 1 968 ? -27.423 -18.058 -17.307 1.00 14.73 968 ARG A C 1
ATOM 1782 O O . ARG A 1 968 ? -27.614 -18.577 -18.360 1.00 16.13 968 ARG A O 1
ATOM 1790 N N . GLU A 1 969 ? -27.857 -16.840 -17.021 1.00 14.69 969 GLU A N 1
ATOM 1791 C CA . GLU A 1 969 ? -28.588 -16.058 -18.022 1.00 15.45 969 GLU A CA 1
ATOM 1792 C C . GLU A 1 969 ? -27.703 -15.794 -19.236 1.00 15.44 969 GLU A C 1
ATOM 1793 O O . GLU A 1 969 ? -28.131 -15.889 -20.353 1.00 17.27 969 GLU A O 1
ATOM 1799 N N . ALA A 1 970 ? -26.460 -15.446 -19.002 1.00 15.10 970 ALA A N 1
ATOM 1800 C CA . ALA A 1 970 ? -25.547 -15.176 -20.088 1.00 14.88 970 ALA A CA 1
ATOM 1801 C C . ALA A 1 970 ? -25.285 -16.414 -20.939 1.00 15.06 970 ALA A C 1
ATOM 1802 O O . ALA A 1 970 ? -25.182 -16.336 -22.146 1.00 16.59 970 ALA A O 1
ATOM 1804 N N . HIS A 1 971 ? -25.161 -17.556 -20.284 1.00 14.59 971 HIS A N 1
ATOM 1805 C CA . HIS A 1 971 ? -24.924 -18.807 -20.987 1.00 15.11 971 HIS A CA 1
ATOM 1806 C C . HIS A 1 971 ? -26.129 -19.170 -21.890 1.00 16.12 971 HIS A C 1
ATOM 1807 O O . HIS A 1 971 ? -25.954 -19.627 -22.974 1.00 18.29 971 HIS A O 1
ATOM 1814 N N . ASP A 1 972 ? -27.312 -18.932 -21.392 1.00 17.19 972 ASP A N 1
ATOM 1815 C CA . ASP A 1 972 ? -28.505 -19.188 -22.215 1.00 18.47 972 ASP A CA 1
ATOM 1816 C C . ASP A 1 972 ? -28.502 -18.259 -23.430 1.00 19.42 972 ASP A C 1
ATOM 1817 O O . ASP A 1 972 ? -28.902 -18.655 -24.500 1.00 22.83 972 ASP A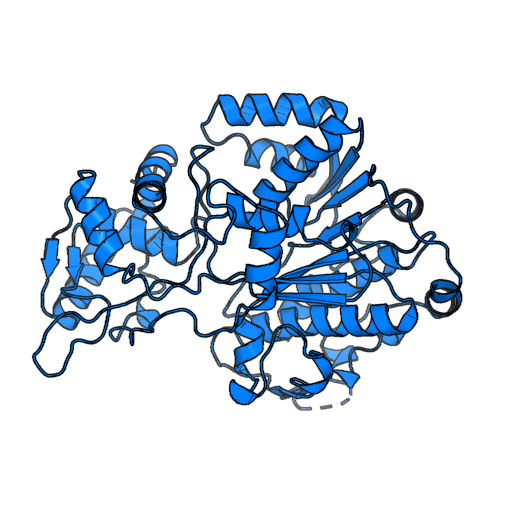 O 1
ATOM 1822 N N . LEU A 1 973 ? -28.096 -17.017 -23.234 1.00 18.80 973 LEU A N 1
ATOM 1823 C CA . LEU A 1 973 ? -28.076 -16.048 -24.321 1.00 20.26 973 LEU A CA 1
ATOM 1824 C C . LEU A 1 973 ? -27.100 -16.301 -25.435 1.00 19.72 973 LEU A C 1
ATOM 1825 O O . LEU A 1 973 ? -27.438 -16.169 -26.571 1.00 25.54 973 LEU A O 1
ATOM 1830 N N . CYS A 1 974 ? -25.865 -16.627 -25.112 1.00 19.03 974 CYS A N 1
ATOM 1831 C CA . CYS A 1 974 ? -24.824 -16.787 -26.098 1.00 20.68 974 CYS A CA 1
ATOM 1832 C C . CYS A 1 974 ? -23.897 -17.988 -25.991 1.00 21.22 974 CYS A C 1
ATOM 1833 O O . CYS A 1 974 ? -22.976 -18.083 -26.700 1.00 23.37 974 CYS A O 1
ATOM 1836 N N . GLY A 1 975 ? -24.154 -18.878 -25.034 1.00 19.12 975 GLY A N 1
ATOM 1837 C CA . GLY A 1 975 ? -23.339 -20.056 -24.872 1.00 18.76 975 GLY A CA 1
ATOM 1838 C C . GLY A 1 975 ? -21.928 -19.857 -24.364 1.00 17.88 975 GLY A C 1
ATOM 1839 O O . GLY A 1 975 ? -21.130 -20.694 -24.556 1.00 19.99 975 GLY A O 1
ATOM 1840 N N . LEU A 1 976 ? -21.649 -18.728 -23.723 1.00 17.94 976 LEU A N 1
ATOM 1841 C CA . LEU A 1 976 ? -20.279 -18.538 -23.264 1.00 18.91 976 LEU A CA 1
ATOM 1842 C C . LEU A 1 976 ? -19.896 -19.640 -22.279 1.00 16.03 976 LEU A C 1
ATOM 1843 O O . LEU A 1 976 ? -20.646 -20.053 -21.496 1.00 16.43 976 LEU A O 1
ATOM 1848 N N . PRO A 1 977 ? -18.666 -20.088 -22.411 1.00 15.93 977 PRO A N 1
ATOM 1849 C CA . PRO A 1 977 ? -18.181 -21.126 -21.496 1.00 15.00 977 PRO A CA 1
ATOM 1850 C C . PRO A 1 977 ? -18.080 -20.494 -20.099 1.00 13.65 977 PRO A C 1
ATOM 1851 O O . PRO A 1 977 ? -17.585 -19.410 -19.953 1.00 14.30 977 PRO A O 1
ATOM 1855 N N . VAL A 1 978 ? -18.614 -21.211 -19.136 1.00 12.87 978 VAL A N 1
ATOM 1856 C CA . VAL A 1 978 ? -18.606 -20.787 -17.742 1.00 12.35 978 VAL A CA 1
ATOM 1857 C C . VAL A 1 978 ? -18.148 -21.920 -16.835 1.00 11.59 978 VAL A C 1
ATOM 1858 O O . VAL A 1 978 ? -18.574 -23.036 -16.977 1.00 12.98 978 VAL A O 1
ATOM 1862 N N . ALA A 1 979 ? -17.299 -21.582 -15.875 1.00 11.33 979 ALA A N 1
ATOM 1863 C CA . ALA A 1 979 ? -16.931 -22.528 -14.819 1.00 11.85 979 ALA A CA 1
ATOM 1864 C C . ALA A 1 979 ? -17.203 -21.797 -13.499 1.00 11.13 979 ALA A C 1
ATOM 1865 O O . ALA A 1 979 ? -16.693 -20.741 -13.275 1.00 13.22 979 ALA A O 1
ATOM 1867 N N . VAL A 1 980 ? -18.026 -22.376 -12.655 1.00 11.12 980 VAL A N 1
ATOM 1868 C CA . VAL A 1 980 ? -18.343 -21.836 -11.328 1.00 10.92 980 VAL A CA 1
ATOM 1869 C C . VAL A 1 980 ? -17.710 -22.764 -10.297 1.00 10.62 980 VAL A C 1
ATOM 1870 O O . VAL A 1 980 ? -17.952 -23.928 -10.298 1.00 12.23 980 VAL A O 1
ATOM 1874 N N . PHE A 1 981 ? -16.867 -22.215 -9.437 1.00 10.86 981 PHE A N 1
ATOM 1875 C CA . PHE A 1 981 ? -16.192 -22.969 -8.389 1.00 11.00 981 PHE A CA 1
ATOM 1876 C C . PHE A 1 981 ? -16.743 -22.493 -7.039 1.00 10.58 981 PHE A C 1
ATOM 1877 O O . PHE A 1 981 ? -16.424 -21.429 -6.586 1.00 11.61 981 PHE A O 1
ATOM 1885 N N . ARG A 1 982 ? -17.549 -23.321 -6.410 1.00 11.17 982 ARG A N 1
ATOM 1886 C CA . ARG A 1 982 ? -18.122 -22.982 -5.088 1.00 11.01 982 ARG A CA 1
ATOM 1887 C C . ARG A 1 982 ? -17.093 -23.381 -4.043 1.00 11.39 982 ARG A C 1
ATOM 1888 O O . ARG A 1 982 ? -16.792 -24.529 -3.845 1.00 12.33 982 ARG A O 1
ATOM 1896 N N . CYS A 1 983 ? -16.540 -22.353 -3.416 1.00 12.23 983 CYS A N 1
ATOM 1897 C CA . CYS A 1 983 ? -15.500 -22.509 -2.409 1.00 13.07 983 CYS A CA 1
ATOM 1898 C C . CYS A 1 983 ? -16.010 -22.220 -1.002 1.00 13.42 983 CYS A C 1
ATOM 1899 O O . CYS A 1 983 ? -17.098 -21.716 -0.805 1.00 14.13 983 CYS A O 1
ATOM 1902 N N . ASP A 1 984 ? -15.160 -22.532 -0.032 1.00 14.18 984 ASP A N 1
ATOM 1903 C CA . ASP A 1 984 ? -15.469 -22.271 1.362 1.00 15.69 984 ASP A CA 1
ATOM 1904 C C . ASP A 1 984 ? -14.181 -21.906 2.089 1.00 16.74 984 ASP A C 1
ATOM 1905 O O . ASP A 1 984 ? -13.724 -20.824 1.941 1.00 21.54 984 ASP A O 1
ATOM 1910 N N . MET A 1 985 ? -13.613 -22.844 2.824 1.00 17.39 985 MET A N 1
ATOM 1911 C CA . MET A 1 985 ? -12.414 -22.584 3.631 1.00 17.28 985 MET A CA 1
ATOM 1912 C C . MET A 1 985 ? -11.165 -22.727 2.826 1.00 16.49 985 MET A C 1
ATOM 1913 O O . MET A 1 985 ? -10.875 -23.790 2.324 1.00 20.33 985 MET A O 1
ATOM 1918 N N . ILE A 1 986 ? -10.461 -21.621 2.684 1.00 16.18 986 ILE A N 1
ATOM 1919 C CA . ILE A 1 986 ? -9.243 -21.577 1.909 1.00 15.02 986 ILE A CA 1
ATOM 1920 C C . ILE A 1 986 ? -8.084 -21.405 2.880 1.00 15.39 986 ILE A C 1
ATOM 1921 O O . ILE A 1 986 ? -7.930 -20.413 3.509 1.00 18.81 986 ILE A O 1
ATOM 1926 N N . LEU A 1 987 ? -7.278 -22.429 2.959 1.00 13.19 987 LEU A N 1
ATOM 1927 C CA . LEU A 1 987 ? -6.129 -22.453 3.855 1.00 12.63 987 LEU A CA 1
ATOM 1928 C C . LEU A 1 987 ? -4.852 -21.966 3.221 1.00 12.56 987 LEU A C 1
ATOM 1929 O O . LEU A 1 987 ? -4.692 -21.977 2.025 1.00 13.62 987 LEU A O 1
ATOM 1934 N N . ALA A 1 988 ? -3.913 -21.607 4.069 1.00 13.52 988 ALA A N 1
ATOM 1935 C CA . ALA A 1 988 ? -2.588 -21.217 3.631 1.00 14.91 988 ALA A CA 1
ATOM 1936 C C . ALA A 1 988 ? -1.879 -22.463 3.061 1.00 14.44 988 ALA A C 1
ATOM 1937 O O . ALA A 1 988 ? -2.340 -23.547 3.173 1.00 15.71 988 ALA A O 1
ATOM 1939 N N . ASP A 1 989 ? -0.770 -22.244 2.382 1.00 15.21 989 ASP A N 1
ATOM 1940 C CA . ASP A 1 989 ? -0.019 -23.314 1.733 1.00 15.40 989 ASP A CA 1
ATOM 1941 C C . ASP A 1 989 ? 1.485 -23.039 1.844 1.00 15.42 989 ASP A C 1
ATOM 1942 O O . ASP A 1 989 ? 1.910 -21.992 2.203 1.00 16.11 989 ASP A O 1
ATOM 1947 N N . THR A 1 990 ? 2.235 -24.069 1.552 1.00 15.81 990 THR A N 1
ATOM 1948 C CA . THR A 1 990 ? 3.643 -24.122 1.838 1.00 16.47 990 THR A CA 1
ATOM 1949 C C . THR A 1 990 ? 4.717 -23.561 0.934 1.00 17.90 990 THR A C 1
ATOM 1950 O O . THR A 1 990 ? 5.820 -23.418 1.387 1.00 20.14 990 THR A O 1
ATOM 1954 N N . THR A 1 991 ? 4.425 -23.288 -0.309 1.00 17.28 991 THR A N 1
ATOM 1955 C CA . THR A 1 991 ? 5.478 -22.836 -1.200 1.00 18.24 991 THR A CA 1
ATOM 1956 C C . THR A 1 991 ? 6.117 -21.509 -0.880 1.00 18.95 991 THR A C 1
ATOM 1957 O O . THR A 1 991 ? 7.318 -21.400 -0.928 1.00 20.70 991 THR A O 1
ATOM 1961 N N . TRP A 1 992 ? 5.310 -20.522 -0.552 1.00 17.35 992 TRP A N 1
ATOM 1962 C CA . TRP A 1 992 ? 5.780 -19.181 -0.315 1.00 18.28 992 TRP A CA 1
ATOM 1963 C C . TRP A 1 992 ? 5.527 -18.689 1.089 1.00 17.47 992 TRP A C 1
ATOM 1964 O O . TRP A 1 992 ? 4.446 -18.804 1.595 1.00 21.00 992 TRP A O 1
ATOM 1975 N N . ALA A 1 993 ? 6.544 -18.118 1.692 1.00 18.61 993 ALA A N 1
ATOM 1976 C CA . ALA A 1 993 ? 6.454 -17.609 3.034 1.00 18.38 993 ALA A CA 1
ATOM 1977 C C . ALA A 1 993 ? 5.804 -16.243 3.178 1.00 19.35 993 ALA A C 1
ATOM 1978 O O . ALA A 1 993 ? 5.873 -15.432 2.302 1.00 20.29 993 ALA A O 1
ATOM 1980 N N . GLY A 1 994 ? 5.204 -16.022 4.336 1.00 18.69 994 GLY A N 1
ATOM 1981 C CA . GLY A 1 994 ? 4.588 -14.768 4.695 1.00 20.01 994 GLY A CA 1
ATOM 1982 C C . GLY A 1 994 ? 3.256 -14.440 4.057 1.00 19.27 994 GLY A C 1
ATOM 1983 O O . GLY A 1 994 ? 2.912 -13.307 3.929 1.00 22.55 994 GLY A O 1
ATOM 1984 N N . GLN A 1 995 ? 2.551 -15.472 3.649 1.00 17.28 995 GLN A N 1
ATOM 1985 C CA . GLN A 1 995 ? 1.273 -15.331 2.967 1.00 15.75 995 GLN A CA 1
ATOM 1986 C C . GLN A 1 995 ? 0.117 -15.949 3.737 1.00 16.04 995 GLN A C 1
ATOM 1987 O O . GLN A 1 995 ? -0.082 -17.107 3.660 1.00 16.94 995 GLN A O 1
ATOM 1993 N N . LEU A 1 996 ? -0.624 -15.126 4.447 1.00 17.05 996 LEU A N 1
ATOM 1994 C CA . LEU A 1 996 ? -1.803 -15.547 5.203 1.00 17.74 996 LEU A CA 1
ATOM 1995 C C . LEU A 1 996 ? -2.936 -14.566 5.012 1.00 18.09 996 LEU A C 1
ATOM 1996 O O . LEU A 1 996 ? -2.695 -13.435 4.757 1.00 22.34 996 LEU A O 1
ATOM 2001 N N . ASN A 1 997 ? -4.163 -15.031 5.161 1.00 17.28 997 ASN A N 1
ATOM 2002 C CA . ASN A 1 997 ? -5.350 -14.168 5.141 1.00 18.11 997 ASN A CA 1
ATOM 2003 C C . ASN A 1 997 ? -5.559 -13.940 6.661 1.00 17.88 997 ASN A C 1
ATOM 2004 O O . ASN A 1 997 ? -6.234 -14.680 7.312 1.00 17.09 997 ASN A O 1
ATOM 2009 N N . VAL A 1 998 ? -4.972 -12.882 7.190 1.00 18.28 998 VAL A N 1
ATOM 2010 C CA . VAL A 1 998 ? -4.954 -12.626 8.625 1.00 19.61 998 VAL A CA 1
ATOM 2011 C C . VAL A 1 998 ? -6.312 -12.514 9.314 1.00 17.85 998 VAL A C 1
ATOM 2012 O O . VAL A 1 998 ? -6.508 -13.049 10.349 1.00 19.78 998 VAL A O 1
ATOM 2016 N N . PRO A 1 999 ? -7.268 -11.824 8.693 1.00 18.11 999 PRO A N 1
ATOM 2017 C CA . PRO A 1 999 ? -8.589 -11.724 9.321 1.00 19.91 999 PRO A CA 1
ATOM 2018 C C . PRO A 1 999 ? -9.442 -12.984 9.297 1.00 18.24 999 PRO A C 1
ATOM 2019 O O . PRO A 1 999 ? -10.421 -13.031 9.970 1.00 19.79 999 PRO A O 1
ATOM 2023 N N . ASP A 1 1000 ? -9.064 -13.972 8.507 1.00 17.09 1000 ASP A N 1
ATOM 2024 C CA . ASP A 1 1000 ? -9.842 -15.173 8.394 1.00 17.47 1000 ASP A CA 1
ATOM 2025 C C . ASP A 1 1000 ? -9.962 -15.874 9.751 1.00 16.07 1000 ASP A C 1
ATOM 2026 O O . ASP A 1 1000 ? -9.053 -15.908 10.509 1.00 17.21 1000 ASP A O 1
ATOM 2031 N N . MET A 1 1001 ? -11.119 -16.453 9.993 1.00 17.14 1001 MET A N 1
ATOM 2032 C CA . MET A 1 1001 ? -11.382 -17.087 11.272 1.00 18.78 1001 MET A CA 1
ATOM 2033 C C . MET A 1 1001 ? -10.384 -18.186 11.588 1.00 16.95 1001 MET A C 1
ATOM 2034 O O . MET A 1 1001 ? -9.986 -18.314 12.698 1.00 17.36 1001 MET A O 1
ATOM 2039 N N . PHE A 1 1002 ? -9.994 -18.972 10.610 1.00 15.50 1002 PHE A N 1
ATOM 2040 C CA . PHE A 1 1002 ? -9.028 -20.039 10.848 1.00 15.83 1002 PHE A CA 1
ATOM 2041 C C . PHE A 1 1002 ? -7.657 -19.512 11.271 1.00 15.21 1002 PHE A C 1
ATOM 2042 O O . PHE A 1 1002 ? -7.040 -20.024 12.175 1.00 16.01 1002 PHE A O 1
ATOM 2050 N N . THR A 1 1003 ? -7.195 -18.465 10.605 1.00 14.36 1003 THR A N 1
ATOM 2051 C CA . THR A 1 1003 ? -5.936 -17.862 10.949 1.00 14.29 1003 THR A CA 1
ATOM 2052 C C . THR A 1 1003 ? -6.004 -17.341 12.380 1.00 14.32 1003 THR A C 1
ATOM 2053 O O . THR A 1 1003 ? -5.113 -17.515 13.142 1.00 15.16 1003 THR A O 1
ATOM 2057 N N . ARG A 1 1004 ? -7.111 -16.696 12.710 1.00 14.06 1004 ARG A N 1
ATOM 2058 C CA . ARG A 1 1004 ? -7.319 -16.177 14.057 1.00 14.38 1004 ARG A CA 1
ATOM 2059 C C . ARG A 1 1004 ? -7.286 -17.307 15.094 1.00 14.65 1004 ARG A C 1
ATOM 2060 O O . ARG A 1 1004 ? -6.735 -17.131 16.131 1.00 15.64 1004 ARG A O 1
ATOM 2068 N N . MET A 1 1005 ? -7.874 -18.428 14.762 1.00 15.46 1005 MET A N 1
ATOM 2069 C CA . MET A 1 1005 ? -7.864 -19.570 15.673 1.00 15.76 1005 MET A CA 1
ATOM 2070 C C . MET A 1 1005 ? -6.452 -20.105 15.911 1.00 14.59 1005 MET A C 1
ATOM 2071 O O . MET A 1 1005 ? -6.100 -20.339 17.011 1.00 15.31 1005 MET A O 1
ATOM 2076 N N . ILE A 1 1006 ? -5.663 -20.300 14.869 1.00 14.60 1006 ILE A N 1
ATOM 2077 C CA . ILE A 1 1006 ? -4.308 -20.804 15.061 1.00 14.76 1006 ILE A CA 1
ATOM 2078 C C . ILE A 1 1006 ? -3.456 -19.822 15.870 1.00 14.79 1006 ILE A C 1
ATOM 2079 O O . ILE A 1 1006 ? -2.759 -20.190 16.747 1.00 15.62 1006 ILE A O 1
ATOM 2084 N N . LEU A 1 1007 ? -3.554 -18.538 15.563 1.00 14.52 1007 LEU A N 1
ATOM 2085 C CA . LEU A 1 1007 ? -2.801 -17.545 16.302 1.00 15.73 1007 LEU A CA 1
ATOM 2086 C C . LEU A 1 1007 ? -3.207 -17.609 17.777 1.00 15.22 1007 LEU A C 1
ATOM 2087 O O . LEU A 1 1007 ? -2.377 -17.533 18.630 1.00 16.90 1007 LEU A O 1
ATOM 2092 N N . SER A 1 1008 ? -4.493 -17.737 18.035 1.00 14.59 1008 SER A N 1
ATOM 2093 C CA . SER A 1 1008 ? -5.036 -17.769 19.386 1.00 15.15 1008 SER A CA 1
ATOM 2094 C C . SER A 1 1008 ? -4.580 -18.985 20.178 1.00 15.47 1008 SER A C 1
ATOM 2095 O O . SER A 1 1008 ? -4.221 -18.877 21.301 1.00 16.58 1008 SER A O 1
ATOM 2098 N N . LEU A 1 1009 ? -4.605 -20.142 19.558 1.00 14.75 1009 LEU A N 1
ATOM 2099 C CA . LEU A 1 1009 ? -4.113 -21.350 20.223 1.00 15.81 1009 LEU A CA 1
ATOM 2100 C C . LEU A 1 1009 ? -2.616 -21.228 20.509 1.00 15.77 1009 LEU A C 1
ATOM 2101 O O . LEU A 1 1009 ? -2.184 -21.552 21.573 1.00 17.70 1009 LEU A O 1
ATOM 2106 N N . ALA A 1 1010 ? -1.844 -20.779 19.555 1.00 16.12 1010 ALA A N 1
ATOM 2107 C CA . ALA A 1 1010 ? -0.425 -20.645 19.755 1.00 18.20 1010 ALA A CA 1
ATOM 2108 C C . ALA A 1 1010 ? -0.073 -19.616 20.820 1.00 18.21 1010 ALA A C 1
ATOM 2109 O O . ALA A 1 1010 ? 0.802 -19.816 21.605 1.00 23.17 1010 ALA A O 1
ATOM 2111 N N . ALA A 1 1011 ? -0.755 -18.492 20.792 1.00 16.97 1011 ALA A N 1
ATOM 2112 C CA . ALA A 1 1011 ? -0.494 -17.407 21.729 1.00 18.03 1011 ALA A CA 1
ATOM 2113 C C . ALA A 1 1011 ? -0.918 -17.696 23.159 1.00 18.79 1011 ALA A C 1
ATOM 2114 O O . ALA A 1 1011 ? -0.317 -17.217 24.076 1.00 24.23 1011 ALA A O 1
ATOM 2116 N N . THR A 1 1012 ? -2.005 -18.407 23.329 1.00 18.91 1012 THR A N 1
ATOM 2117 C CA . THR A 1 1012 ? -2.506 -18.745 24.653 1.00 19.10 1012 THR A CA 1
ATOM 2118 C C . THR A 1 1012 ? -1.999 -20.080 25.210 1.00 19.62 1012 THR A C 1
ATOM 2119 O O . THR A 1 1012 ? -1.962 -20.269 26.403 1.00 21.74 1012 THR A O 1
ATOM 2123 N N . GLY A 1 1013 ? -1.655 -21.008 24.343 1.00 17.42 1013 GLY A N 1
ATOM 2124 C CA . GLY A 1 1013 ? -1.197 -22.307 24.765 1.00 17.20 1013 GLY A CA 1
ATOM 2125 C C . GLY A 1 1013 ? -2.253 -23.245 25.361 1.00 16.11 1013 GLY A C 1
ATOM 2126 O O . GLY A 1 1013 ? -1.906 -24.200 25.984 1.00 17.25 1013 GLY A O 1
ATOM 2127 N N . ILE A 1 1014 ? -3.523 -22.965 25.153 1.00 15.62 1014 ILE A N 1
ATOM 2128 C CA . ILE A 1 1014 ? -4.589 -23.818 25.672 1.00 15.45 1014 ILE A CA 1
ATOM 2129 C C . ILE A 1 1014 ? -5.662 -24.144 24.625 1.00 15.04 1014 ILE A C 1
ATOM 2130 O O . ILE A 1 1014 ? -6.135 -23.279 23.910 1.00 16.95 1014 ILE A O 1
ATOM 2135 N N . ALA A 1 1015 ? -6.030 -25.405 24.605 1.00 15.47 1015 ALA A N 1
ATOM 2136 C CA . ALA A 1 1015 ? -7.027 -25.966 23.732 1.00 15.37 1015 ALA A CA 1
ATOM 2137 C C . ALA A 1 1015 ? -8.011 -26.774 24.551 1.00 15.77 1015 ALA A C 1
ATOM 2138 O O . ALA A 1 1015 ? -7.722 -27.213 25.600 1.00 16.77 1015 ALA A O 1
ATOM 2140 N N . PRO A 1 1016 ? -9.213 -26.970 24.007 1.00 16.20 1016 PRO A N 1
ATOM 2141 C CA . PRO A 1 1016 ? -10.197 -27.796 24.719 1.00 17.03 1016 PRO A CA 1
ATOM 2142 C C . PRO A 1 1016 ? -9.914 -29.295 24.554 1.00 16.87 1016 PRO A C 1
ATOM 2143 O O . PRO A 1 1016 ? -9.257 -29.667 23.620 1.00 16.75 1016 PRO A O 1
ATOM 2147 N N . GLY A 1 1017 ? -10.489 -30.131 25.406 1.00 18.03 1017 GLY A N 1
ATOM 2148 C CA . GLY A 1 1017 ? -10.279 -31.572 25.312 1.00 18.96 1017 GLY A CA 1
ATOM 2149 C C . GLY A 1 1017 ? -10.666 -31.983 23.894 1.00 17.72 1017 GLY A C 1
ATOM 2150 O O . GLY A 1 1017 ? -10.028 -32.756 23.275 1.00 19.05 1017 GLY A O 1
ATOM 2151 N N . SER A 1 1018 ? -11.737 -31.401 23.414 1.00 17.42 1018 SER A N 1
ATOM 2152 C CA . SER A 1 1018 ? -12.130 -31.536 22.016 1.00 16.37 1018 SER A CA 1
ATOM 2153 C C . SER A 1 1018 ? -12.874 -30.296 21.556 1.00 16.91 1018 SER A C 1
ATOM 2154 O O . SER A 1 1018 ? -13.660 -29.744 22.283 1.00 17.29 1018 SER A O 1
ATOM 2157 N N . PHE A 1 1019 ? -12.618 -29.900 20.320 1.00 16.10 1019 PHE A N 1
ATOM 2158 C CA . PHE A 1 1019 ? -13.368 -28.836 19.707 1.00 16.70 1019 PHE A CA 1
ATOM 2159 C C . PHE A 1 1019 ? -14.784 -29.299 19.329 1.00 17.15 1019 PHE A C 1
ATOM 2160 O O . PHE A 1 1019 ? -15.617 -28.500 19.051 1.00 19.67 1019 PHE A O 1
ATOM 2168 N N . TYR A 1 1020 ? -14.995 -30.598 19.338 1.00 17.38 1020 TYR A N 1
ATOM 2169 C CA . TYR A 1 1020 ? -16.241 -31.224 18.930 1.00 17.64 1020 TYR A CA 1
ATOM 2170 C C . TYR A 1 1020 ? -16.997 -31.907 20.069 1.00 19.35 1020 TYR A C 1
ATOM 2171 O O . TYR A 1 1020 ? -16.462 -32.218 21.071 1.00 20.24 1020 TYR A O 1
ATOM 2180 N N . GLU A 1 1021 ? -18.259 -32.155 19.815 1.00 20.98 1021 GLU A N 1
ATOM 2181 C CA . GLU A 1 1021 ? -19.109 -32.833 20.768 1.00 21.98 1021 GLU A CA 1
ATOM 2182 C C . GLU A 1 1021 ? -18.493 -34.169 21.080 1.00 21.87 1021 GLU A C 1
ATOM 2183 O O . GLU A 1 1021 ? -17.959 -34.807 20.256 1.00 21.89 1021 GLU A O 1
ATOM 2189 N N . LEU A 1 1022 ? -18.576 -34.562 22.342 1.00 23.29 1022 LEU A N 1
ATOM 2190 C CA . LEU A 1 1022 ? -18.053 -35.839 22.782 1.00 24.96 1022 LEU A CA 1
ATOM 2191 C C . LEU A 1 1022 ? -19.083 -36.947 22.576 1.00 27.02 1022 LEU A C 1
ATOM 2192 O O . LEU A 1 1022 ? -20.227 -36.678 22.472 1.00 29.06 1022 LEU A O 1
ATOM 2197 N N . ALA A 1 1023 ? -18.628 -38.176 22.537 1.00 28.21 1023 ALA A N 1
ATOM 2198 C CA . ALA A 1 1023 ? -19.512 -39.314 22.382 1.00 31.17 1023 ALA A CA 1
ATOM 2199 C C . ALA A 1 1023 ? -20.242 -39.544 23.705 1.00 33.23 1023 ALA A C 1
ATOM 2200 O O . ALA A 1 1023 ? -19.901 -38.937 24.667 1.00 34.23 1023 ALA A O 1
ATOM 2202 N N . ALA A 1 1024 ? -21.224 -40.437 23.718 1.00 36.11 1024 ALA A N 1
ATOM 2203 C CA . ALA A 1 1024 ? -22.003 -40.761 24.929 1.00 36.54 1024 ALA A CA 1
ATOM 2204 C C . ALA A 1 1024 ? -21.115 -41.291 26.044 1.00 37.92 1024 ALA A C 1
ATOM 2205 O O . ALA A 1 1024 ? -21.362 -41.041 27.183 1.00 42.99 1024 ALA A O 1
ATOM 2207 N N . ASP A 1 1025 ? -20.060 -41.987 25.710 1.00 38.33 1025 ASP A N 1
ATOM 2208 C CA . ASP A 1 1025 ? -19.157 -42.488 26.710 1.00 40.44 1025 ASP A CA 1
ATOM 2209 C C . ASP A 1 1025 ? -18.062 -41.490 27.064 1.00 41.69 1025 ASP A C 1
ATOM 2210 O O . ASP A 1 1025 ? -17.120 -41.839 27.730 1.00 43.46 1025 ASP A O 1
ATOM 2215 N N . GLY A 1 1026 ? -18.193 -40.261 26.577 1.00 36.62 1026 GLY A N 1
ATOM 2216 C CA . GLY A 1 1026 ? -17.248 -39.191 26.836 1.00 35.27 1026 GLY A CA 1
ATOM 2217 C C . GLY A 1 1026 ? -15.994 -39.143 25.974 1.00 33.12 1026 GLY A C 1
ATOM 2218 O O . GLY A 1 1026 ? -15.149 -38.327 26.177 1.00 34.43 1026 GLY A O 1
ATOM 2219 N N . ALA A 1 1027 ? -15.883 -40.043 25.024 1.00 32.25 1027 ALA A N 1
ATOM 2220 C CA . ALA A 1 1027 ? -14.721 -40.060 24.178 1.00 30.82 1027 ALA A CA 1
ATOM 2221 C C . ALA A 1 1027 ? -14.725 -38.979 23.093 1.00 27.95 1027 ALA A C 1
ATOM 2222 O O . ALA A 1 1027 ? -15.735 -38.544 22.694 1.00 27.93 1027 ALA A O 1
ATOM 2224 N N . ARG A 1 1028 ? -13.541 -38.624 22.650 1.00 26.53 1028 ARG A N 1
ATOM 2225 C CA . ARG A 1 1028 ? -13.351 -37.700 21.536 1.00 25.52 1028 ARG A CA 1
ATOM 2226 C C . ARG A 1 1028 ? -13.889 -38.433 20.293 1.00 24.85 1028 ARG A C 1
ATOM 2227 O O . ARG A 1 1028 ? -13.639 -39.595 20.117 1.00 28.05 1028 ARG A O 1
ATOM 2235 N N . GLN A 1 1029 ? -14.638 -37.744 19.449 1.00 22.08 1029 GLN A N 1
ATOM 2236 C CA . GLN A 1 1029 ? -15.217 -38.328 18.250 1.00 21.92 1029 GLN A CA 1
ATOM 2237 C C . GLN A 1 1029 ? -14.434 -38.011 16.974 1.00 20.26 1029 GLN A C 1
ATOM 2238 O O . GLN A 1 1029 ? -13.822 -36.976 16.878 1.00 22.14 1029 GLN A O 1
ATOM 2244 N N . ARG A 1 1030 ? -14.496 -38.916 16.012 1.00 20.40 1030 ARG A N 1
ATOM 2245 C CA . ARG A 1 1030 ? -13.833 -38.720 14.719 1.00 19.59 1030 ARG A CA 1
ATOM 2246 C C . ARG A 1 1030 ? -14.439 -37.498 14.052 1.00 18.99 1030 ARG A C 1
ATOM 2247 O O . ARG A 1 1030 ? -15.585 -37.349 14.014 1.00 21.30 1030 ARG A O 1
ATOM 2255 N N . ALA A 1 1031 ? -13.589 -36.635 13.519 1.00 17.58 1031 ALA A N 1
ATOM 2256 C CA . ALA A 1 1031 ? -14.025 -35.403 12.884 1.00 17.40 1031 ALA A CA 1
ATOM 2257 C C . ALA A 1 1031 ? -13.200 -35.076 11.652 1.00 16.27 1031 ALA A C 1
ATOM 2258 O O . ALA A 1 1031 ? -12.177 -35.612 11.460 1.00 20.23 1031 ALA A O 1
ATOM 2260 N N . HIS A 1 1032 ? -13.715 -34.173 10.844 1.00 16.38 1032 HIS A N 1
ATOM 2261 C CA . HIS A 1 1032 ? -13.033 -33.740 9.638 1.00 15.09 1032 HIS A CA 1
ATOM 2262 C C . HIS A 1 1032 ? -13.219 -32.244 9.431 1.00 14.64 1032 HIS A C 1
ATOM 2263 O O . HIS A 1 1032 ? -14.334 -31.758 9.405 1.00 16.68 1032 HIS A O 1
ATOM 2270 N N . TYR A 1 1033 ? -12.110 -31.557 9.251 1.00 13.67 1033 TYR A N 1
ATOM 2271 C CA . TYR A 1 1033 ? -12.140 -30.134 8.969 1.00 13.42 1033 TYR A CA 1
ATOM 2272 C C . TYR A 1 1033 ? -12.160 -29.971 7.435 1.00 13.03 1033 TYR A C 1
ATOM 2273 O O . TYR A 1 1033 ? -11.280 -30.369 6.769 1.00 14.08 1033 TYR A O 1
ATOM 2282 N N . ASP A 1 1034 ? -13.213 -29.365 6.930 1.00 13.40 1034 ASP A N 1
ATOM 2283 C CA . ASP A 1 1034 ? -13.376 -29.192 5.501 1.00 13.53 1034 ASP A CA 1
ATOM 2284 C C . ASP A 1 1034 ? -12.740 -27.903 5.026 1.00 13.80 1034 ASP A C 1
ATOM 2285 O O . ASP A 1 1034 ? -13.336 -26.872 5.032 1.00 15.83 1034 ASP A O 1
ATOM 2290 N N . GLY A 1 1035 ? -11.504 -28.015 4.616 1.00 13.38 1035 GLY A N 1
ATOM 2291 C CA . GLY A 1 1035 ? -10.774 -26.905 4.054 1.00 13.53 1035 GLY A CA 1
ATOM 2292 C C . GLY A 1 1035 ? -9.724 -27.452 3.083 1.00 12.15 1035 GLY A C 1
ATOM 2293 O O . GLY A 1 1035 ? -9.336 -28.577 3.164 1.00 13.47 1035 GLY A O 1
ATOM 2294 N N . LEU A 1 1036 ? -9.277 -26.594 2.187 1.00 12.13 1036 LEU A N 1
ATOM 2295 C CA . LEU A 1 1036 ? -8.265 -26.933 1.193 1.00 11.99 1036 LEU A CA 1
ATOM 2296 C C . LEU A 1 1036 ? -7.225 -25.808 1.076 1.00 12.33 1036 LEU A C 1
ATOM 2297 O O . LEU A 1 1036 ? -7.496 -24.691 1.169 1.00 12.72 1036 LEU A O 1
ATOM 2302 N N . PRO A 1 1037 ? -5.967 -26.232 0.822 1.00 12.79 1037 PRO A N 1
ATOM 2303 C CA . PRO A 1 1037 ? -4.858 -25.283 0.671 1.00 13.26 1037 PRO A CA 1
ATOM 2304 C C . PRO A 1 1037 ? -4.978 -24.494 -0.654 1.00 11.87 1037 PRO A C 1
ATOM 2305 O O . PRO A 1 1037 ? -5.369 -24.981 -1.672 1.00 13.18 1037 PRO A O 1
ATOM 2309 N N . VAL A 1 1038 ? -4.599 -23.236 -0.553 1.00 12.45 1038 VAL A N 1
ATOM 2310 C CA . VAL A 1 1038 ? -4.769 -22.270 -1.617 1.00 12.25 1038 VAL A CA 1
ATOM 2311 C C . VAL A 1 1038 ? -4.065 -22.578 -2.943 1.00 12.63 1038 VAL A C 1
ATOM 2312 O O . VAL A 1 1038 ? -4.621 -22.296 -3.944 1.00 13.24 1038 VAL A O 1
ATOM 2316 N N . GLU A 1 1039 ? -2.863 -23.135 -2.917 1.00 12.72 1039 GLU A N 1
ATOM 2317 C CA . GLU A 1 1039 ? -2.201 -23.431 -4.180 1.00 13.97 1039 GLU A CA 1
ATOM 2318 C C . GLU A 1 1039 ? -2.976 -24.477 -4.984 1.00 13.12 1039 GLU A C 1
ATOM 2319 O O . GLU A 1 1039 ? -3.060 -24.374 -6.161 1.00 14.33 1039 GLU A O 1
ATOM 2325 N N . PHE A 1 1040 ? -3.505 -25.470 -4.297 1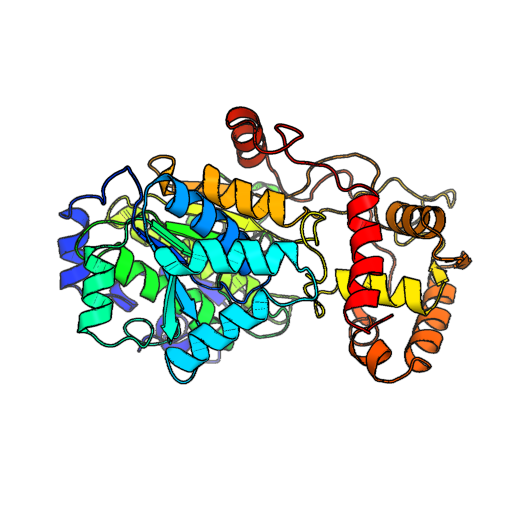.00 13.32 1040 PHE A N 1
ATOM 2326 C CA . PHE A 1 1040 ? -4.295 -26.476 -4.973 1.00 13.05 1040 PHE A CA 1
ATOM 2327 C C . PHE A 1 1040 ? -5.549 -25.834 -5.575 1.00 12.25 1040 PHE A C 1
ATOM 2328 O O . PHE A 1 1040 ? -5.873 -26.095 -6.684 1.00 13.04 1040 PHE A O 1
ATOM 2336 N N . ILE A 1 1041 ? -6.235 -25.004 -4.811 1.00 11.85 1041 ILE A N 1
ATOM 2337 C CA . ILE A 1 1041 ? -7.438 -24.371 -5.324 1.00 12.11 1041 ILE A CA 1
ATOM 2338 C C . ILE A 1 1041 ? -7.149 -23.490 -6.542 1.00 11.83 1041 ILE A C 1
ATOM 2339 O O . ILE A 1 1041 ? -7.844 -23.542 -7.486 1.00 12.73 1041 ILE A O 1
ATOM 2344 N N . ALA A 1 1042 ? -6.099 -22.711 -6.481 1.00 11.95 1042 ALA A N 1
ATOM 2345 C CA . ALA A 1 1042 ? -5.756 -21.866 -7.607 1.00 12.41 1042 ALA A CA 1
ATOM 2346 C C . ALA A 1 1042 ? -5.404 -22.682 -8.852 1.00 12.41 1042 ALA A C 1
ATOM 2347 O O . ALA A 1 1042 ? -5.797 -22.324 -9.936 1.00 12.88 1042 ALA A O 1
ATOM 2349 N N . GLU A 1 1043 ? -4.665 -23.765 -8.648 1.00 12.52 1043 GLU A N 1
ATOM 2350 C CA . GLU A 1 1043 ? -4.313 -24.622 -9.780 1.00 13.27 1043 GLU A CA 1
ATOM 2351 C C . GLU A 1 1043 ? -5.577 -25.266 -10.394 1.00 12.94 1043 GLU A C 1
ATOM 2352 O O . GLU A 1 1043 ? -5.719 -25.331 -11.562 1.00 13.82 1043 GLU A O 1
ATOM 2358 N N . ALA A 1 1044 ? -6.482 -25.732 -9.550 1.00 12.65 1044 ALA A N 1
ATOM 2359 C CA . ALA A 1 1044 ? -7.702 -26.362 -10.020 1.00 12.52 1044 ALA A CA 1
ATOM 2360 C C . ALA A 1 1044 ? -8.600 -25.388 -10.784 1.00 12.52 1044 ALA A C 1
ATOM 2361 O O . ALA A 1 1044 ? -9.100 -25.714 -11.818 1.00 13.54 1044 ALA A O 1
ATOM 2363 N N . ILE A 1 1045 ? -8.784 -24.200 -10.248 1.00 12.19 1045 ILE A N 1
ATOM 2364 C CA . ILE A 1 1045 ? -9.619 -23.208 -10.912 1.00 12.57 1045 ILE A CA 1
ATOM 2365 C C . ILE A 1 1045 ? -9.009 -22.875 -12.291 1.00 13.05 1045 ILE A C 1
ATOM 2366 O O . ILE A 1 1045 ? -9.706 -22.695 -13.244 1.00 14.28 1045 ILE A O 1
ATOM 2371 N N . SER A 1 1046 ? -7.706 -22.756 -12.320 1.00 12.74 1046 SER A N 1
ATOM 2372 C CA . SER A 1 1046 ? -7.028 -22.430 -13.556 1.00 13.69 1046 SER A CA 1
ATOM 2373 C C . SER A 1 1046 ? -7.096 -23.574 -14.596 1.00 14.01 1046 SER A C 1
ATOM 2374 O O . SER A 1 1046 ? -7.565 -23.379 -15.668 1.00 17.43 1046 SER A O 1
ATOM 2377 N N . THR A 1 1047 ? -6.670 -24.761 -14.224 1.00 13.64 1047 THR A N 1
ATOM 2378 C CA . THR A 1 1047 ? -6.710 -25.917 -15.134 1.00 14.24 1047 THR A CA 1
ATOM 2379 C C . THR A 1 1047 ? -8.114 -26.366 -15.540 1.00 14.03 1047 THR A C 1
ATOM 2380 O O . THR A 1 1047 ? -8.342 -26.700 -16.665 1.00 16.38 1047 THR A O 1
ATOM 2384 N N . LEU A 1 1048 ? -9.053 -26.379 -14.613 1.00 13.36 1048 LEU A N 1
ATOM 2385 C CA . LEU A 1 1048 ? -10.409 -26.840 -14.888 1.00 13.39 1048 LEU A CA 1
ATOM 2386 C C . LEU A 1 1048 ? -11.396 -25.777 -15.305 1.00 13.76 1048 LEU A C 1
ATOM 2387 O O . LEU A 1 1048 ? -12.510 -26.069 -15.485 1.00 15.48 1048 LEU A O 1
ATOM 2392 N N . GLY A 1 1049 ? -10.921 -24.560 -15.434 1.00 13.24 1049 GLY A N 1
ATOM 2393 C CA . GLY A 1 1049 ? -11.758 -23.417 -15.718 1.00 13.98 1049 GLY A CA 1
ATOM 2394 C C . GLY A 1 1049 ? -12.381 -23.317 -17.088 1.00 13.19 1049 GLY A C 1
ATOM 2395 O O . GLY A 1 1049 ? -12.288 -24.206 -17.877 1.00 14.55 1049 GLY A O 1
ATOM 2396 N N . ALA A 1 1050 ? -13.038 -22.207 -17.321 1.00 12.35 1050 ALA A N 1
ATOM 2397 C CA . ALA A 1 1050 ? -13.868 -22.030 -18.512 1.00 13.25 1050 ALA A CA 1
ATOM 2398 C C . ALA A 1 1050 ? -13.146 -22.159 -19.854 1.00 13.89 1050 ALA A C 1
ATOM 2399 O O . ALA A 1 1050 ? -13.758 -22.490 -20.806 1.00 15.34 1050 ALA A O 1
ATOM 2401 N N . GLN A 1 1051 ? -11.881 -21.863 -19.892 1.00 14.15 1051 GLN A N 1
ATOM 2402 C CA . GLN A 1 1051 ? -11.111 -21.976 -21.138 1.00 15.16 1051 GLN A CA 1
ATOM 2403 C C . GLN A 1 1051 ? -10.840 -23.423 -21.510 1.00 15.94 1051 GLN A C 1
ATOM 2404 O O . GLN A 1 1051 ? -10.452 -23.709 -22.623 1.00 19.51 1051 GLN A O 1
ATOM 2410 N N . SER A 1 1052 ? -10.972 -24.306 -20.541 1.00 15.79 1052 SER A N 1
ATOM 2411 C CA . SER A 1 1052 ? -10.667 -25.725 -20.713 1.00 16.94 1052 SER A CA 1
ATOM 2412 C C . SER A 1 1052 ? -11.647 -26.563 -21.509 1.00 18.62 1052 SER A C 1
ATOM 2413 O O . SER A 1 1052 ? -11.278 -27.594 -21.990 1.00 22.65 1052 SER A O 1
ATOM 2416 N N . GLN A 1 1053 ? -12.875 -26.150 -21.575 1.00 19.76 1053 GLN A N 1
ATOM 2417 C CA . GLN A 1 1053 ? -13.879 -26.885 -22.325 1.00 21.23 1053 GLN A CA 1
ATOM 2418 C C . GLN A 1 1053 ? -15.090 -26.017 -22.523 1.00 21.92 1053 GLN A C 1
ATOM 2419 O O . GLN A 1 1053 ? -15.206 -24.999 -21.914 1.00 24.91 1053 GLN A O 1
ATOM 2425 N N . ASP A 1 1054 ? -15.982 -26.425 -23.392 1.00 22.13 1054 ASP A N 1
ATOM 2426 C CA . ASP A 1 1054 ? -17.184 -25.701 -23.608 1.00 21.44 1054 ASP A CA 1
ATOM 2427 C C . ASP A 1 1054 ? -18.268 -26.054 -22.615 1.00 19.35 1054 ASP A C 1
ATOM 2428 O O . ASP A 1 1054 ? -18.122 -26.979 -21.908 1.00 21.51 1054 ASP A O 1
ATOM 2433 N N . GLY A 1 1055 ? -19.335 -25.296 -22.562 1.00 17.80 1055 GLY A N 1
ATOM 2434 C CA . GLY A 1 1055 ? -20.432 -25.556 -21.666 1.00 17.54 1055 GLY A CA 1
ATOM 2435 C C . GLY A 1 1055 ? -20.410 -24.797 -20.352 1.00 15.34 1055 GLY A C 1
ATOM 2436 O O . GLY A 1 1055 ? -19.588 -23.951 -20.135 1.00 17.16 1055 GLY A O 1
ATOM 2437 N N . PHE A 1 1056 ? -21.369 -25.124 -19.511 1.00 15.72 1056 PHE A N 1
ATOM 2438 C CA . PHE A 1 1056 ? -21.520 -24.527 -18.176 1.00 14.32 1056 PHE A CA 1
ATOM 2439 C C . PHE A 1 1056 ? -21.241 -25.622 -17.170 1.00 13.79 1056 PHE A C 1
ATOM 2440 O O . PHE A 1 1056 ? -21.913 -26.603 -17.143 1.00 16.88 1056 PHE A O 1
ATOM 2448 N N . HIS A 1 1057 ? -20.222 -25.417 -16.354 1.00 13.04 1057 HIS A N 1
ATOM 2449 C CA . HIS A 1 1057 ? -19.821 -26.402 -15.360 1.00 13.31 1057 HIS A CA 1
ATOM 2450 C C . HIS A 1 1057 ? -19.656 -25.784 -13.982 1.00 12.15 1057 HIS A C 1
ATOM 2451 O O . HIS A 1 1057 ? -19.029 -24.789 -13.855 1.00 15.01 1057 HIS A O 1
ATOM 2458 N N . THR A 1 1058 ? -20.238 -26.439 -12.997 1.00 12.42 1058 THR A N 1
ATOM 2459 C CA . THR A 1 1058 ? -20.155 -26.044 -11.586 1.00 12.08 1058 THR A CA 1
ATOM 2460 C C . THR A 1 1058 ? -19.409 -27.131 -10.822 1.00 11.70 1058 THR A C 1
ATOM 2461 O O . THR A 1 1058 ? -19.596 -28.298 -11.067 1.00 13.00 1058 THR A O 1
ATOM 2465 N N . TYR A 1 1059 ? -18.539 -26.704 -9.932 1.00 11.26 1059 TYR A N 1
ATOM 2466 C CA . TYR A 1 1059 ? -17.712 -27.581 -9.139 1.00 11.83 1059 TYR A CA 1
ATOM 2467 C C . TYR A 1 1059 ? -17.755 -27.177 -7.678 1.00 11.30 1059 TYR A C 1
ATOM 2468 O O . TYR A 1 1059 ? -17.756 -26.029 -7.351 1.00 12.61 1059 TYR A O 1
ATOM 2477 N N . HIS A 1 1060 ? -17.759 -28.172 -6.809 1.00 10.95 1060 HIS A N 1
ATOM 2478 C CA . HIS A 1 1060 ? -17.700 -27.922 -5.376 1.00 11.28 1060 HIS A CA 1
ATOM 2479 C C . HIS A 1 1060 ? -16.267 -28.162 -4.894 1.00 11.52 1060 HIS A C 1
ATOM 2480 O O . HIS A 1 1060 ? -15.818 -29.259 -4.803 1.00 12.12 1060 HIS A O 1
ATOM 2487 N N . VAL A 1 1061 ? -15.573 -27.069 -4.593 1.00 11.35 1061 VAL A N 1
ATOM 2488 C CA . VAL A 1 1061 ? -14.178 -27.080 -4.162 1.00 11.54 1061 VAL A CA 1
ATOM 2489 C C . VAL A 1 1061 ? -14.158 -27.280 -2.648 1.00 11.69 1061 VAL A C 1
ATOM 2490 O O . VAL A 1 1061 ? -14.003 -26.376 -1.890 1.00 13.40 1061 VAL A O 1
ATOM 2494 N N . MET A 1 1062 ? -14.361 -28.520 -2.264 1.00 12.22 1062 MET A N 1
ATOM 2495 C CA . MET A 1 1062 ? -14.450 -28.913 -0.869 1.00 12.97 1062 MET A CA 1
ATOM 2496 C C . MET A 1 1062 ? -13.605 -30.175 -0.642 1.00 12.95 1062 MET A C 1
ATOM 2497 O O . MET A 1 1062 ? -13.255 -30.857 -1.549 1.00 13.58 1062 MET A O 1
ATOM 2502 N N . ASN A 1 1063 ? -13.285 -30.395 0.635 1.00 12.95 1063 ASN A N 1
ATOM 2503 C CA . ASN A 1 1063 ? -12.470 -31.517 1.104 1.00 12.65 1063 ASN A CA 1
ATOM 2504 C C . ASN A 1 1063 ? -13.442 -32.595 1.591 1.00 13.07 1063 ASN A C 1
ATOM 2505 O O . ASN A 1 1063 ? -14.001 -32.530 2.593 1.00 14.54 1063 ASN A O 1
ATOM 2510 N N . PRO A 1 1064 ? -13.597 -33.635 0.755 1.00 13.65 1064 PRO A N 1
ATOM 2511 C CA . PRO A 1 1064 ? -14.618 -34.652 1.015 1.00 15.43 1064 PRO A CA 1
ATOM 2512 C C . PRO A 1 1064 ? -14.278 -35.852 1.878 1.00 15.14 1064 PRO A C 1
ATOM 2513 O O . PRO A 1 1064 ? -15.135 -36.661 2.114 1.00 16.96 1064 PRO A O 1
ATOM 2517 N N . TYR A 1 1065 ? -13.045 -35.950 2.295 1.00 14.15 1065 TYR A N 1
ATOM 2518 C CA . TYR A 1 1065 ? -12.609 -37.143 2.978 1.00 15.19 1065 TYR A CA 1
ATOM 2519 C C . TYR A 1 1065 ? -13.082 -37.426 4.392 1.00 15.85 1065 TYR A C 1
ATOM 2520 O O . TYR A 1 1065 ? -13.122 -36.568 5.197 1.00 15.85 1065 TYR A O 1
ATOM 2529 N N . ASP A 1 1066 ? -13.439 -38.681 4.648 1.00 16.07 1066 ASP A N 1
ATOM 2530 C CA . ASP A 1 1066 ? -13.719 -39.137 6.015 1.00 16.37 1066 ASP A CA 1
ATOM 2531 C C . ASP A 1 1066 ? -12.350 -39.635 6.487 1.00 16.31 1066 ASP A C 1
ATOM 2532 O O . ASP A 1 1066 ? -12.086 -40.814 6.526 1.00 20.02 1066 ASP A O 1
ATOM 2537 N N . ASP A 1 1067 ? -11.470 -38.696 6.785 1.00 15.07 1067 ASP A N 1
ATOM 2538 C CA . ASP A 1 1067 ? -10.103 -38.999 7.136 1.00 15.86 1067 ASP A CA 1
ATOM 2539 C C . ASP A 1 1067 ? -9.692 -38.837 8.588 1.00 15.17 1067 ASP A C 1
ATOM 2540 O O . ASP A 1 1067 ? -8.584 -39.047 8.918 1.00 17.19 1067 ASP A O 1
ATOM 2545 N N . GLY A 1 1068 ? -10.608 -38.398 9.412 1.00 14.94 1068 GLY A N 1
ATOM 2546 C CA . GLY A 1 1068 ? -10.303 -38.176 10.803 1.00 16.13 1068 GLY A CA 1
ATOM 2547 C C . GLY A 1 1068 ? -9.377 -37.000 11.087 1.00 15.93 1068 GLY A C 1
ATOM 2548 O O . GLY A 1 1068 ? -8.838 -36.923 12.142 1.00 18.30 1068 GLY A O 1
ATOM 2549 N N . ILE A 1 1069 ? -9.206 -36.085 10.126 1.00 14.60 1069 ILE A N 1
ATOM 2550 C CA . ILE A 1 1069 ? -8.336 -34.941 10.328 1.00 14.40 1069 ILE A CA 1
ATOM 2551 C C . ILE A 1 1069 ? -9.211 -33.720 10.577 1.00 14.31 1069 ILE A C 1
ATOM 2552 O O . ILE A 1 1069 ? -9.755 -33.162 9.679 1.00 14.09 1069 ILE A O 1
ATOM 2557 N N . GLY A 1 1070 ? -9.300 -33.351 11.839 1.00 14.57 1070 GLY A N 1
ATOM 2558 C CA . GLY A 1 1070 ? -10.088 -32.237 12.328 1.00 14.79 1070 GLY A CA 1
ATOM 2559 C C . GLY A 1 1070 ? -9.262 -31.314 13.211 1.00 13.94 1070 GLY A C 1
ATOM 2560 O O . GLY A 1 1070 ? -8.093 -31.442 13.349 1.00 13.77 1070 GLY A O 1
ATOM 2561 N N . LEU A 1 1071 ? -9.947 -30.379 13.843 1.00 14.20 1071 LEU A N 1
ATOM 2562 C CA . LEU A 1 1071 ? -9.288 -29.384 14.669 1.00 14.12 1071 LEU A CA 1
ATOM 2563 C C . LEU A 1 1071 ? -8.439 -29.987 15.789 1.00 13.63 1071 LEU A C 1
ATOM 2564 O O . LEU A 1 1071 ? -7.439 -29.470 16.138 1.00 14.64 1071 LEU A O 1
ATOM 2569 N N . ASP A 1 1072 ? -8.890 -31.102 16.347 1.00 14.07 1072 ASP A N 1
ATOM 2570 C CA . ASP A 1 1072 ? -8.118 -31.748 17.430 1.00 14.44 1072 ASP A CA 1
ATOM 2571 C C . ASP A 1 1072 ? -6.742 -32.233 16.934 1.00 14.01 1072 ASP A C 1
ATOM 2572 O O . ASP A 1 1072 ? -5.787 -32.164 17.625 1.00 15.11 1072 ASP A O 1
ATOM 2577 N N . GLU A 1 1073 ? -6.714 -32.754 15.721 1.00 14.10 1073 GLU A N 1
ATOM 2578 C CA . GLU A 1 1073 ? -5.490 -33.193 15.056 1.00 14.09 1073 GLU A CA 1
ATOM 2579 C C . GLU A 1 1073 ? -4.567 -32.004 14.783 1.00 13.93 1073 GLU A C 1
ATOM 2580 O O . GLU A 1 1073 ? -3.412 -32.123 14.870 1.00 14.70 1073 GLU A O 1
ATOM 2586 N N . PHE A 1 1074 ? -5.140 -30.847 14.442 1.00 13.23 1074 PHE A N 1
ATOM 2587 C CA . PHE A 1 1074 ? -4.333 -29.654 14.194 1.00 13.36 1074 PHE A CA 1
ATOM 2588 C C . PHE A 1 1074 ? -3.583 -29.243 15.469 1.00 13.80 1074 PHE A C 1
ATOM 2589 O O . PHE A 1 1074 ? -2.470 -28.866 15.428 1.00 14.55 1074 PHE A O 1
ATOM 2597 N N . VAL A 1 1075 ? -4.277 -29.347 16.591 1.00 14.06 1075 VAL A N 1
ATOM 2598 C CA . VAL A 1 1075 ? -3.664 -29.036 17.875 1.00 15.02 1075 VAL A CA 1
ATOM 2599 C C . VAL A 1 1075 ? -2.498 -30.005 18.124 1.00 14.95 1075 VAL A C 1
ATOM 2600 O O . VAL A 1 1075 ? -1.452 -29.601 18.517 1.00 15.73 1075 VAL A O 1
ATOM 2604 N N . ASP A 1 1076 ? -2.709 -31.279 17.850 1.00 15.20 1076 ASP A N 1
ATOM 2605 C CA . ASP A 1 1076 ? -1.646 -32.257 18.056 1.00 15.50 1076 ASP A CA 1
ATOM 2606 C C . ASP A 1 1076 ? -0.443 -31.937 17.159 1.00 14.98 1076 ASP A C 1
ATOM 2607 O O . ASP A 1 1076 ? 0.668 -32.044 17.571 1.00 16.93 1076 ASP A O 1
ATOM 2612 N N . TRP A 1 1077 ? -0.705 -31.536 15.912 1.00 14.40 1077 TRP A N 1
ATOM 2613 C CA . TRP A 1 1077 ? 0.385 -31.180 14.988 1.00 15.12 1077 TRP A CA 1
ATOM 2614 C C . TRP A 1 1077 ? 1.167 -29.951 15.467 1.00 15.96 1077 TRP A C 1
ATOM 2615 O O . TRP A 1 1077 ? 2.343 -29.882 15.347 1.00 16.74 1077 TRP A O 1
ATOM 2626 N N . LEU A 1 1078 ? 0.452 -28.997 16.026 1.00 14.52 1078 LEU A N 1
ATOM 2627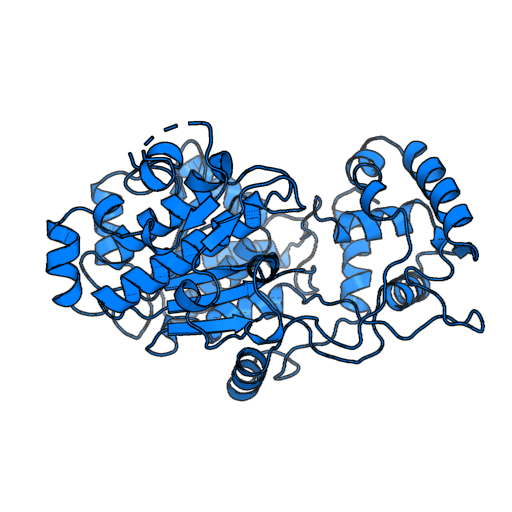 C CA . LEU A 1 1078 ? 1.126 -27.823 16.548 1.00 15.86 1078 LEU A CA 1
ATOM 2628 C C . LEU A 1 1078 ? 2.075 -28.270 17.678 1.00 16.02 1078 LEU A C 1
ATOM 2629 O O . LEU A 1 1078 ? 3.180 -27.864 17.718 1.00 16.69 1078 LEU A O 1
ATOM 2634 N N . ASN A 1 1079 ? 1.610 -29.147 18.550 1.00 15.91 1079 ASN A N 1
ATOM 2635 C CA . ASN A 1 1079 ? 2.504 -29.658 19.612 1.00 17.28 1079 ASN A CA 1
ATOM 2636 C C . ASN A 1 1079 ? 3.692 -30.423 19.072 1.00 18.04 1079 ASN A C 1
ATOM 2637 O O . ASN A 1 1079 ? 4.765 -30.236 19.552 1.00 20.34 1079 ASN A O 1
ATOM 2642 N N . GLU A 1 1080 ? 3.482 -31.262 18.079 1.00 18.76 1080 GLU A N 1
ATOM 2643 C CA . GLU A 1 1080 ? 4.547 -32.060 17.467 1.00 19.62 1080 GLU A CA 1
ATOM 2644 C C . GLU A 1 1080 ? 5.585 -31.132 16.871 1.00 19.91 1080 GLU A C 1
ATOM 2645 O O . GLU A 1 1080 ? 6.712 -31.506 16.754 1.00 21.79 1080 GLU A O 1
ATOM 2651 N N . SER A 1 1081 ? 5.202 -29.926 16.470 1.00 17.98 1081 SER A N 1
ATOM 2652 C CA . SER A 1 1081 ? 6.118 -28.991 15.870 1.00 18.45 1081 SER A CA 1
ATOM 2653 C C . SER A 1 1081 ? 6.889 -28.142 16.873 1.00 19.41 1081 SER A C 1
ATOM 2654 O O . SER A 1 1081 ? 7.737 -27.389 16.519 1.00 22.23 1081 SER A O 1
ATOM 2657 N N . GLY A 1 1082 ? 6.566 -28.314 18.123 1.00 20.13 1082 GLY A N 1
ATOM 2658 C CA . GLY A 1 1082 ? 7.204 -27.564 19.166 1.00 21.76 1082 GLY A CA 1
ATOM 2659 C C . GLY A 1 1082 ? 6.455 -26.395 19.738 1.00 20.90 1082 GLY A C 1
ATOM 2660 O O . GLY A 1 1082 ? 7.006 -25.667 20.479 1.00 27.33 1082 GLY A O 1
ATOM 2661 N N . CYS A 1 1083 ? 5.195 -26.235 19.399 1.00 18.38 1083 CYS A N 1
ATOM 2662 C CA . CYS A 1 1083 ? 4.376 -25.155 19.905 1.00 19.42 1083 CYS A CA 1
ATOM 2663 C C . CYS A 1 1083 ? 3.529 -25.773 21.012 1.00 19.91 1083 CYS A C 1
ATOM 2664 O O . CYS A 1 1083 ? 2.631 -26.509 20.776 1.00 21.11 1083 CYS A O 1
ATOM 2667 N N . PRO A 1 1084 ? 3.863 -25.453 22.276 1.00 18.86 1084 PRO A N 1
ATOM 2668 C CA . PRO A 1 1084 ? 3.188 -26.126 23.396 1.00 19.18 1084 PRO A CA 1
ATOM 2669 C C . PRO A 1 1084 ? 1.794 -25.676 23.726 1.00 17.74 1084 PRO A C 1
ATOM 2670 O O . PRO A 1 1084 ? 1.555 -24.606 24.167 1.00 21.35 1084 PRO A O 1
ATOM 2674 N N . ILE A 1 1085 ? 0.877 -26.575 23.479 1.00 16.44 1085 ILE A N 1
ATOM 2675 C CA . ILE A 1 1085 ? -0.505 -26.323 23.720 1.00 18.07 1085 ILE A CA 1
ATOM 2676 C C . ILE A 1 1085 ? -1.086 -27.427 24.579 1.00 18.22 1085 ILE A C 1
ATOM 2677 O O . ILE A 1 1085 ? -1.062 -28.554 24.218 1.00 23.72 1085 ILE A O 1
ATOM 2682 N N . GLN A 1 1086 ? -1.613 -27.073 25.732 1.00 16.26 1086 GLN A N 1
ATOM 2683 C CA . GLN A 1 1086 ? -2.198 -28.050 26.630 1.00 16.67 1086 GLN A CA 1
ATOM 2684 C C . GLN A 1 1086 ? -3.715 -28.076 26.561 1.00 16.75 1086 GLN A C 1
ATOM 2685 O O . GLN A 1 1086 ? -4.316 -27.107 26.259 1.00 19.52 1086 GLN A O 1
ATOM 2691 N N . ARG A 1 1087 ? -4.304 -29.212 26.840 1.00 17.56 1087 ARG A N 1
ATOM 2692 C CA . ARG A 1 1087 ? -5.739 -29.338 26.805 1.00 17.39 1087 ARG A CA 1
ATOM 2693 C C . ARG A 1 1087 ? -6.391 -29.134 28.160 1.00 17.87 1087 ARG A C 1
ATOM 2694 O O . ARG A 1 1087 ? -5.900 -29.595 29.162 1.00 20.12 1087 ARG A O 1
ATOM 2702 N N . ILE A 1 1088 ? -7.485 -28.423 28.138 1.00 17.51 1088 ILE A N 1
ATOM 2703 C CA . ILE A 1 1088 ? -8.351 -28.209 29.298 1.00 19.62 1088 ILE A CA 1
ATOM 2704 C C . ILE A 1 1088 ? -9.546 -29.087 28.942 1.00 19.08 1088 ILE A C 1
ATOM 2705 O O . ILE A 1 1088 ? -10.263 -28.787 28.055 1.00 20.11 1088 ILE A O 1
ATOM 2710 N N . ALA A 1 1089 ? -9.755 -30.154 29.696 1.00 20.16 1089 ALA A N 1
ATOM 2711 C CA . ALA A 1 1089 ? -10.735 -31.164 29.348 1.00 21.23 1089 ALA A CA 1
ATOM 2712 C C . ALA A 1 1089 ? -12.151 -30.709 29.162 1.00 20.61 1089 ALA A C 1
ATOM 2713 O O . ALA A 1 1089 ? -12.741 -31.038 28.191 1.00 24.82 1089 ALA A O 1
ATOM 2715 N N . ASP A 1 1090 ? -12.678 -29.921 30.062 1.00 21.42 1090 ASP A N 1
ATOM 2716 C CA . ASP A 1 1090 ? -14.025 -29.446 29.944 1.00 22.60 1090 ASP A CA 1
ATOM 2717 C C . ASP A 1 1090 ? -14.113 -28.247 28.979 1.00 21.83 1090 ASP A C 1
ATOM 2718 O O . ASP A 1 1090 ? -13.448 -27.275 29.163 1.00 21.69 1090 ASP A O 1
ATOM 2723 N N . TYR A 1 1091 ? -14.977 -28.347 27.994 1.00 22.34 1091 TYR A N 1
ATOM 2724 C CA . TYR A 1 1091 ? -15.084 -27.314 26.962 1.00 22.05 1091 TYR A CA 1
ATOM 2725 C C . TYR A 1 1091 ? -15.423 -25.926 27.497 1.00 21.89 1091 TYR A C 1
ATOM 2726 O O . TYR A 1 1091 ? -14.829 -24.974 27.113 1.00 22.19 1091 TYR A O 1
ATOM 2735 N N . GLY A 1 1092 ? -16.385 -25.851 28.403 1.00 23.66 1092 GLY A N 1
ATOM 2736 C CA . GLY A 1 1092 ? -16.775 -24.586 28.990 1.00 24.30 1092 GLY A CA 1
ATOM 2737 C C . GLY A 1 1092 ? -15.669 -23.935 29.781 1.00 24.31 1092 GLY A C 1
ATOM 2738 O O . GLY A 1 1092 ? -15.475 -22.775 29.713 1.00 24.61 1092 GLY A O 1
ATOM 2739 N N . ASP A 1 1093 ? -14.954 -24.734 30.527 1.00 22.21 1093 ASP A N 1
ATOM 2740 C CA . ASP A 1 1093 ? -13.849 -24.283 31.307 1.00 22.80 1093 ASP A CA 1
ATOM 2741 C C . ASP A 1 1093 ? -12.769 -23.746 30.354 1.00 20.43 1093 ASP A C 1
ATOM 2742 O O . ASP A 1 1093 ? -12.207 -22.715 30.574 1.00 21.58 1093 ASP A O 1
ATOM 2747 N N . TR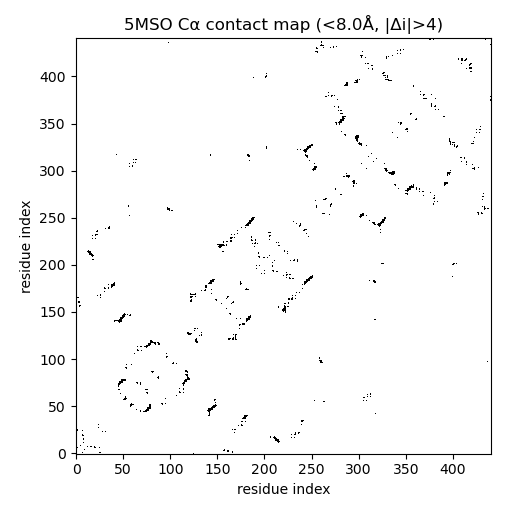P A 1 1094 ? -12.507 -24.478 29.282 1.00 19.14 1094 TRP A N 1
ATOM 2748 C CA . TRP A 1 1094 ? -11.524 -24.012 28.326 1.00 17.90 1094 TRP A CA 1
ATOM 2749 C C . TRP A 1 1094 ? -11.953 -22.658 27.759 1.00 18.55 1094 TRP A C 1
ATOM 2750 O O . TRP A 1 1094 ? -11.164 -21.776 27.683 1.00 18.45 1094 TRP A O 1
ATOM 2761 N N . LEU A 1 1095 ? -13.202 -22.543 27.373 1.00 19.75 1095 LEU A N 1
ATOM 2762 C CA . LEU A 1 1095 ? -13.672 -21.337 26.752 1.00 21.27 1095 LEU A CA 1
ATOM 2763 C C . LEU A 1 1095 ? -13.516 -20.094 27.621 1.00 21.21 1095 LEU A C 1
ATOM 2764 O O . LEU A 1 1095 ? -13.146 -19.055 27.150 1.00 21.45 1095 LEU A O 1
ATOM 2769 N N . GLN A 1 1096 ? -13.797 -20.239 28.899 1.00 21.67 1096 GLN A N 1
ATOM 2770 C CA . GLN A 1 1096 ? -13.599 -19.119 29.812 1.00 21.98 1096 GLN A CA 1
ATOM 2771 C C . GLN A 1 1096 ? -12.121 -18.765 30.015 1.00 21.41 1096 GLN A C 1
ATOM 2772 O O . GLN A 1 1096 ? -11.748 -17.642 30.013 1.00 20.64 1096 GLN A O 1
ATOM 2778 N N . ARG A 1 1097 ? -11.276 -19.777 30.161 1.00 18.50 1097 ARG A N 1
ATOM 2779 C CA . ARG A 1 1097 ? -9.858 -19.544 30.299 1.00 18.77 1097 ARG A CA 1
ATOM 2780 C C . ARG A 1 1097 ? -9.278 -18.915 29.028 1.00 17.68 1097 ARG A C 1
ATOM 2781 O O . ARG A 1 1097 ? -8.426 -18.101 29.090 1.00 18.01 1097 ARG A O 1
ATOM 2789 N N . PHE A 1 1098 ? -9.768 -19.378 27.890 1.00 18.01 1098 PHE A N 1
ATOM 2790 C CA . PHE A 1 1098 ? -9.340 -18.903 26.586 1.00 17.30 1098 PHE A CA 1
ATOM 2791 C C . PHE A 1 1098 ? -9.694 -17.419 26.407 1.00 17.43 1098 PHE A C 1
ATOM 2792 O O . PHE A 1 1098 ? -8.877 -16.657 26.043 1.00 18.89 1098 PHE A O 1
ATOM 2800 N N . GLU A 1 1099 ? -10.911 -17.052 26.740 1.00 18.74 1099 GLU A N 1
ATOM 2801 C CA . GLU A 1 1099 ? -11.315 -15.657 26.635 1.00 19.89 1099 GLU A CA 1
ATOM 2802 C C . GLU A 1 1099 ? -10.454 -14.781 27.541 1.00 19.99 1099 GLU A C 1
ATOM 2803 O O . GLU A 1 1099 ? -9.998 -13.772 27.144 1.00 20.16 1099 GLU A O 1
ATOM 2809 N N . THR A 1 1100 ? -10.206 -15.225 28.764 1.00 19.57 1100 THR A N 1
ATOM 2810 C CA . THR A 1 1100 ? -9.371 -14.465 29.667 1.00 19.38 1100 THR A CA 1
ATOM 2811 C C . THR A 1 1100 ? -7.961 -14.311 29.142 1.00 18.84 1100 THR A C 1
ATOM 2812 O O . THR A 1 1100 ? -7.396 -13.271 29.219 1.00 19.55 1100 THR A O 1
ATOM 2816 N N . ALA A 1 1101 ? -7.395 -15.392 28.607 1.00 17.84 1101 ALA A N 1
ATOM 2817 C CA . ALA A 1 1101 ? -6.051 -15.323 28.074 1.00 17.06 1101 ALA A CA 1
ATOM 2818 C C . ALA A 1 1101 ? -5.954 -14.377 26.863 1.00 16.68 1101 ALA A C 1
ATOM 2819 O O . ALA A 1 1101 ? -5.004 -13.678 26.696 1.00 18.83 1101 ALA A O 1
ATOM 2821 N N . LEU A 1 1102 ? -6.973 -14.422 26.024 1.00 17.14 1102 LEU A N 1
ATOM 2822 C CA . LEU A 1 1102 ? -7.02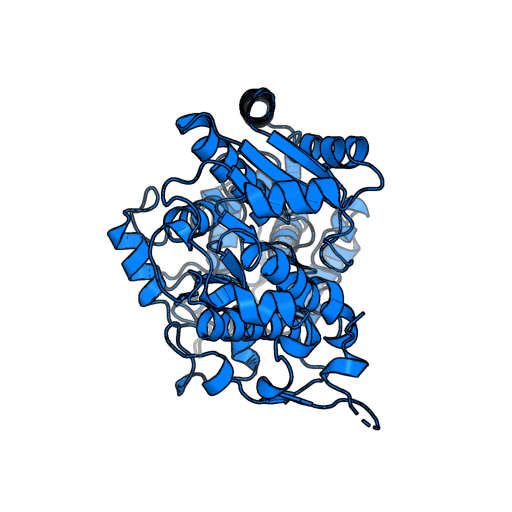6 -13.572 24.836 1.00 17.40 1102 LEU A CA 1
ATOM 2823 C C . LEU A 1 1102 ? -7.084 -12.096 25.239 1.00 17.46 1102 LEU A C 1
ATOM 2824 O O . LEU A 1 1102 ? -6.415 -11.310 24.700 1.00 18.46 1102 LEU A O 1
ATOM 2829 N N . ARG A 1 1103 ? -7.876 -11.796 26.249 1.00 18.27 1103 ARG A N 1
ATOM 2830 C CA . ARG A 1 1103 ? -8.031 -10.429 26.773 1.00 19.21 1103 ARG A CA 1
ATOM 2831 C C . ARG A 1 1103 ? -6.724 -9.899 27.316 1.00 19.23 1103 ARG A C 1
ATOM 2832 O O . ARG A 1 1103 ? -6.514 -8.736 27.328 1.00 21.64 1103 ARG A O 1
ATOM 2840 N N . ALA A 1 1104 ? -5.859 -10.796 27.779 1.00 18.67 1104 ALA A N 1
ATOM 2841 C CA . ALA A 1 1104 ? -4.578 -10.446 28.347 1.00 19.31 1104 ALA A CA 1
ATOM 2842 C C . ALA A 1 1104 ? -3.447 -10.253 27.347 1.00 18.34 1104 ALA A C 1
ATOM 2843 O O . ALA A 1 1104 ? -2.404 -9.811 27.681 1.00 20.72 1104 ALA A O 1
ATOM 2845 N N . LEU A 1 1105 ? -3.700 -10.609 26.103 1.00 18.30 1105 LEU A N 1
ATOM 2846 C CA . LEU A 1 1105 ? -2.693 -10.463 25.089 1.00 19.42 1105 LEU A CA 1
ATOM 2847 C C . LEU A 1 1105 ? -2.446 -9.000 24.764 1.00 18.78 1105 LEU A C 1
ATOM 2848 O O . LEU A 1 1105 ? -3.300 -8.202 24.911 1.00 20.31 1105 LEU A O 1
ATOM 2853 N N . PRO A 1 1106 ? -1.255 -8.691 24.280 1.00 20.09 1106 PRO A N 1
ATOM 2854 C CA . PRO A 1 1106 ? -0.948 -7.318 23.867 1.00 21.05 1106 PRO A CA 1
ATOM 2855 C C . PRO A 1 1106 ? -1.809 -6.995 22.634 1.00 19.55 1106 PRO A C 1
ATOM 2856 O O . PRO A 1 1106 ? -2.270 -7.864 21.948 1.00 20.50 1106 PRO A O 1
ATOM 2860 N N . ASP A 1 1107 ? -1.970 -5.710 22.362 1.00 20.64 1107 ASP A N 1
ATOM 2861 C CA . ASP A 1 1107 ? -2.871 -5.276 21.322 1.00 21.30 1107 ASP A CA 1
ATOM 2862 C C . ASP A 1 1107 ? -2.646 -5.918 19.968 1.00 22.04 1107 ASP A C 1
ATOM 2863 O O . ASP A 1 1107 ? -3.564 -6.391 19.394 1.00 22.82 1107 ASP A O 1
ATOM 2868 N N . ARG A 1 1108 ? -1.422 -5.969 19.515 1.00 24.14 1108 ARG A N 1
ATOM 2869 C CA . ARG A 1 1108 ? -1.217 -6.513 18.182 1.00 26.85 1108 ARG A CA 1
ATOM 2870 C C . ARG A 1 1108 ? -1.740 -7.951 18.053 1.00 25.49 1108 ARG A C 1
ATOM 2871 O O . ARG A 1 1108 ? -2.376 -8.279 17.078 1.00 28.80 1108 ARG A O 1
ATOM 2879 N N . GLN A 1 1109 ? -1.462 -8.799 19.020 1.00 23.30 1109 GLN A N 1
ATOM 2880 C CA . GLN A 1 1109 ? -1.984 -10.145 18.968 1.00 22.82 1109 GLN A CA 1
ATOM 2881 C C . GLN A 1 1109 ? -3.471 -10.232 19.197 1.00 21.42 1109 GLN A C 1
ATOM 2882 O O . GLN A 1 1109 ? -4.183 -10.912 18.525 1.00 21.43 1109 GLN A O 1
ATOM 2888 N N . ARG A 1 1110 ? -3.924 -9.497 20.198 1.00 18.80 1110 ARG A N 1
ATOM 2889 C CA . ARG A 1 1110 ? -5.308 -9.545 20.554 1.00 19.00 1110 ARG A CA 1
ATOM 2890 C C . ARG A 1 1110 ? -6.239 -9.103 19.411 1.00 17.16 1110 ARG A C 1
ATOM 2891 O O . ARG A 1 1110 ? -7.219 -9.707 19.178 1.00 18.65 1110 ARG A O 1
ATOM 2899 N N . HIS A 1 1111 ? -5.841 -8.044 18.733 1.00 17.62 1111 HIS A N 1
ATOM 2900 C CA . HIS A 1 1111 ? -6.620 -7.503 17.631 1.00 18.26 1111 HIS A CA 1
ATOM 2901 C C . HIS A 1 1111 ? -6.809 -8.537 16.503 1.00 18.63 1111 HIS A C 1
ATOM 2902 O O . HIS A 1 1111 ? -7.811 -8.548 15.878 1.00 20.94 1111 HIS A O 1
ATOM 2909 N N . SER A 1 1112 ? -5.813 -9.385 16.278 1.00 19.19 1112 SER A N 1
ATOM 2910 C CA . SER A 1 1112 ? -5.854 -10.399 15.228 1.00 20.00 1112 SER A CA 1
ATOM 2911 C C . SER A 1 1112 ? -6.244 -11.768 15.735 1.00 17.67 1112 SER A C 1
ATOM 2912 O O . SER A 1 1112 ? -6.115 -12.710 15.052 1.00 19.91 1112 SER A O 1
ATOM 2915 N N . SER A 1 1113 ? -6.716 -11.844 16.957 1.00 18.21 1113 SER A N 1
ATOM 2916 C CA . SER A 1 1113 ? -7.104 -13.105 17.575 1.00 18.28 1113 SER A CA 1
ATOM 2917 C C . SER A 1 1113 ? -8.556 -13.478 17.338 1.00 18.60 1113 SER A C 1
ATOM 2918 O O . SER A 1 1113 ? -9.280 -12.822 16.629 1.00 19.44 1113 SER A O 1
ATOM 2921 N N . LEU A 1 1114 ? -8.993 -14.543 17.968 1.00 18.63 1114 LEU A N 1
ATOM 2922 C CA . LEU A 1 1114 ? -10.353 -14.982 17.838 1.00 18.80 1114 LEU A CA 1
ATOM 2923 C C . LEU A 1 1114 ? -11.336 -14.241 18.774 1.00 18.96 1114 LEU A C 1
ATOM 2924 O O . LEU A 1 1114 ? -12.478 -14.464 18.712 1.00 20.86 1114 LEU A O 1
ATOM 2929 N N . LEU A 1 1115 ? -10.845 -13.347 19.589 1.00 18.57 1115 LEU A N 1
ATOM 2930 C CA . LEU A 1 1115 ? -11.687 -12.741 20.600 1.00 19.69 1115 LEU A CA 1
ATOM 2931 C C . LEU A 1 1115 ? -12.990 -12.116 20.078 1.00 21.22 1115 LEU A C 1
ATOM 2932 O O . LEU A 1 1115 ? -14.011 -12.325 20.638 1.00 25.23 1115 LEU A O 1
ATOM 2937 N N . PRO A 1 1116 ? -12.925 -11.392 18.955 1.00 21.82 1116 PRO A N 1
ATOM 2938 C CA . PRO A 1 1116 ? -14.159 -10.787 18.451 1.00 25.36 1116 PRO A CA 1
ATOM 2939 C C . PRO A 1 1116 ? -15.169 -11.798 17.887 1.00 26.68 1116 PRO A C 1
ATOM 2940 O O . PRO A 1 1116 ? -16.299 -11.452 17.640 1.00 31.67 1116 PRO A O 1
ATOM 2944 N N . LEU A 1 1117 ? -14.744 -13.037 17.678 1.00 25.78 1117 LEU A N 1
ATOM 2945 C CA . LEU A 1 1117 ? -15.576 -14.071 17.112 1.00 26.98 1117 LEU A CA 1
ATOM 2946 C C . LEU A 1 1117 ? -15.922 -15.182 18.057 1.00 25.48 1117 LEU A C 1
ATOM 2947 O O . LEU A 1 1117 ? -16.428 -16.177 17.667 1.00 28.56 1117 LEU A O 1
ATOM 2952 N N . LEU A 1 1118 ? -15.654 -14.979 19.325 1.00 25.96 1118 LEU A N 1
ATOM 2953 C CA . LEU A 1 1118 ? -15.883 -16.013 20.302 1.00 27.28 1118 LEU A CA 1
ATOM 2954 C C . LEU A 1 1118 ? -17.299 -16.478 20.434 1.00 29.31 1118 LEU A C 1
ATOM 2955 O O . LEU A 1 1118 ? -17.546 -17.565 20.819 1.00 32.37 1118 LEU A O 1
ATOM 2960 N N . HIS A 1 1119 ? -18.234 -15.645 20.043 1.00 30.62 1119 HIS A N 1
ATOM 2961 C CA . HIS A 1 1119 ? -19.625 -16.013 20.092 1.00 35.23 1119 HIS A CA 1
ATOM 2962 C C . HIS A 1 1119 ? -19.915 -17.208 19.187 1.00 34.49 1119 HIS A C 1
ATOM 2963 O O . HIS A 1 1119 ? -20.846 -17.933 19.387 1.00 40.72 1119 HIS A O 1
ATOM 2970 N N . ASN A 1 1120 ? -19.088 -17.409 18.189 1.00 32.12 1120 ASN A N 1
ATOM 2971 C CA . ASN A 1 1120 ? -19.284 -18.509 17.282 1.00 35.46 1120 ASN A CA 1
ATOM 2972 C C . ASN A 1 1120 ? -18.840 -19.840 17.832 1.00 32.75 1120 ASN A C 1
ATOM 2973 O O . ASN A 1 1120 ? -19.107 -20.830 17.239 1.00 37.69 1120 ASN A O 1
ATOM 2978 N N . TYR A 1 1121 ? -18.138 -19.821 18.960 1.00 29.10 1121 TYR A N 1
ATOM 2979 C CA . TYR A 1 1121 ? -17.558 -20.984 19.627 1.00 27.48 1121 TYR A CA 1
ATOM 2980 C C . TYR A 1 1121 ? -18.175 -21.335 20.994 1.00 26.89 1121 TYR A C 1
ATOM 2981 O O . TYR A 1 1121 ? -17.608 -22.025 21.746 1.00 27.49 1121 TYR A O 1
ATOM 2990 N N . ARG A 1 1122 ? -19.353 -20.814 21.276 1.00 27.15 1122 ARG A N 1
ATOM 2991 C CA . ARG A 1 1122 ? -19.980 -21.017 22.583 1.00 28.64 1122 ARG A CA 1
ATOM 2992 C C . ARG A 1 1122 ? -20.285 -22.463 22.912 1.00 27.17 1122 ARG A C 1
ATOM 2993 O O . ARG A 1 1122 ? -20.283 -22.830 24.050 1.00 29.62 1122 ARG A O 1
ATOM 3001 N N . GLN A 1 1123 ? -20.518 -23.259 21.883 1.00 28.03 1123 GLN A N 1
ATOM 3002 C CA . GLN A 1 1123 ? -20.781 -24.661 22.016 1.00 30.06 1123 GLN A CA 1
ATOM 3003 C C . GLN A 1 1123 ? -19.835 -25.460 21.132 1.00 25.82 1123 GLN A C 1
ATOM 3004 O O . GLN A 1 1123 ? -19.425 -25.009 20.116 1.00 28.24 1123 GLN A O 1
ATOM 3010 N N . PRO A 1 1124 ? -19.519 -26.685 21.537 1.00 25.44 1124 PRO A N 1
ATOM 3011 C CA . PRO A 1 1124 ? -18.656 -27.537 20.718 1.00 25.45 1124 PRO A CA 1
ATOM 3012 C C . PRO A 1 1124 ? -19.351 -27.868 19.403 1.00 24.14 1124 PRO A C 1
ATOM 3013 O O . PRO A 1 1124 ? -20.533 -27.912 19.297 1.00 27.09 1124 PRO A O 1
ATOM 3017 N N . GLU A 1 1125 ? -18.555 -28.077 18.389 1.00 22.98 1125 GLU A N 1
ATOM 3018 C CA . GLU A 1 1125 ? -19.021 -28.356 17.053 1.00 23.21 1125 GLU A CA 1
ATOM 3019 C C . GLU A 1 1125 ? -19.477 -29.774 16.841 1.00 22.46 1125 GLU A C 1
ATOM 3020 O O . GLU A 1 1125 ? -18.914 -30.665 17.352 1.00 22.58 1125 GLU A O 1
ATOM 3026 N N . ARG A 1 1126 ? -20.525 -29.948 16.059 1.00 24.41 1126 ARG A N 1
ATOM 3027 C CA . ARG A 1 1126 ? -20.964 -31.274 15.757 1.00 24.27 1126 ARG A CA 1
ATOM 3028 C C . ARG A 1 1126 ? -20.022 -31.806 14.652 1.00 22.33 1126 ARG A C 1
ATOM 3029 O O . ARG A 1 1126 ? -19.856 -31.199 13.632 1.00 24.54 1126 ARG A O 1
ATOM 3037 N N . PRO A 1 1127 ? -19.413 -32.947 14.885 1.00 22.25 1127 PRO A N 1
ATOM 3038 C CA . PRO A 1 1127 ? -18.501 -33.485 13.872 1.00 23.57 1127 PRO A CA 1
ATOM 3039 C C . PRO A 1 1127 ? -19.196 -34.059 12.640 1.00 21.95 1127 PRO A C 1
ATOM 3040 O O . PRO A 1 1127 ? -20.262 -34.572 12.736 1.00 25.17 1127 PRO A O 1
ATOM 3044 N N . VAL A 1 1128 ? -18.563 -33.949 11.493 1.00 21.36 1128 VAL A N 1
ATOM 3045 C CA . VAL A 1 1128 ? -19.075 -34.447 10.247 1.00 22.29 1128 VAL A CA 1
ATOM 3046 C C . VAL A 1 1128 ? -18.050 -35.378 9.605 1.00 22.26 1128 VAL A C 1
ATOM 3047 O O . VAL A 1 1128 ? -16.910 -35.071 9.578 1.00 25.91 1128 VAL A O 1
ATOM 3051 N N . ARG A 1 1129 ? -18.499 -36.489 9.075 1.00 24.92 1129 ARG A N 1
ATOM 3052 C CA . ARG A 1 1129 ? -17.634 -37.438 8.394 1.00 29.11 1129 ARG A CA 1
ATOM 3053 C C . ARG A 1 1129 ? -17.626 -37.007 6.927 1.00 29.99 1129 ARG A C 1
ATOM 3054 O O . ARG A 1 1129 ? -18.567 -37.258 6.197 1.00 39.43 1129 ARG A O 1
ATOM 3062 N N . GLY A 1 1130 ? -16.597 -36.327 6.505 1.00 23.34 1130 GLY A N 1
ATOM 3063 C CA . GLY A 1 1130 ? -16.531 -35.849 5.142 1.00 21.52 1130 GLY A CA 1
ATOM 3064 C C . GLY A 1 1130 ? -17.048 -34.433 5.041 1.00 18.83 1130 GLY A C 1
ATOM 3065 O O . GLY A 1 1130 ? -17.019 -33.692 5.976 1.00 19.66 1130 GLY A O 1
ATOM 3066 N N . SER A 1 1131 ? -17.500 -34.057 3.860 1.00 19.05 1131 SER A N 1
ATOM 3067 C CA . SER A 1 1131 ? -18.009 -32.732 3.585 1.00 18.56 1131 SER A CA 1
ATOM 3068 C C . SER A 1 1131 ? -19.538 -32.680 3.636 1.00 19.78 1131 SER A C 1
ATOM 3069 O O . SER A 1 1131 ? -20.190 -33.646 3.393 1.00 22.61 1131 SER A O 1
ATOM 3072 N N . ILE A 1 1132 ? -20.082 -31.515 3.922 1.00 20.17 1132 ILE A N 1
ATOM 3073 C CA . ILE A 1 1132 ? -21.523 -31.359 3.888 1.00 21.38 1132 ILE A CA 1
ATOM 3074 C C . ILE A 1 1132 ? -22.022 -31.239 2.452 1.00 21.70 1132 ILE A C 1
ATOM 3075 O O . ILE A 1 1132 ? -23.196 -31.324 2.220 1.00 27.18 1132 ILE A O 1
ATOM 3080 N N . ALA A 1 1133 ? -21.104 -31.038 1.521 1.00 17.92 1133 ALA A N 1
ATOM 3081 C CA . ALA A 1 1133 ? -21.448 -30.880 0.124 1.00 17.56 1133 ALA A CA 1
ATOM 3082 C C . ALA A 1 1133 ? -20.941 -32.016 -0.730 1.00 15.59 1133 ALA A C 1
ATOM 3083 O O . ALA A 1 1133 ? -19.941 -32.560 -0.483 1.00 16.82 1133 ALA A O 1
ATOM 3085 N N . PRO A 1 1134 ? -21.719 -32.323 -1.785 1.00 15.07 1134 PRO A N 1
ATOM 3086 C CA . PRO A 1 1134 ? -21.274 -33.339 -2.735 1.00 14.51 1134 PRO A CA 1
ATOM 3087 C C . PRO A 1 1134 ? -20.111 -32.770 -3.565 1.00 13.55 1134 PRO A C 1
ATOM 3088 O O . PRO A 1 1134 ? -20.075 -31.602 -3.824 1.00 14.71 1134 PRO A O 1
ATOM 3092 N N . THR A 1 1135 ? -19.182 -33.623 -3.946 1.00 13.36 1135 THR A N 1
ATOM 3093 C CA . THR A 1 1135 ? -18.003 -33.224 -4.707 1.00 13.43 1135 THR A CA 1
ATOM 3094 C C . THR A 1 1135 ? -17.699 -34.131 -5.905 1.00 13.97 1135 THR A C 1
ATOM 3095 O O . THR A 1 1135 ? -16.631 -34.112 -6.403 1.00 15.25 1135 THR A O 1
ATOM 3099 N N . ASP A 1 1136 ? -18.684 -34.891 -6.363 1.00 14.52 1136 ASP A N 1
ATOM 3100 C CA . ASP A 1 1136 ? -18.438 -35.856 -7.414 1.00 18.12 1136 ASP A CA 1
ATOM 3101 C C . ASP A 1 1136 ? -17.835 -35.264 -8.701 1.00 15.58 1136 ASP A C 1
ATOM 3102 O O . ASP A 1 1136 ? -16.928 -35.828 -9.238 1.00 16.97 1136 ASP A O 1
ATOM 3107 N N . ARG A 1 1137 ? -18.365 -34.162 -9.179 1.00 14.62 1137 ARG A N 1
ATOM 3108 C CA . ARG A 1 1137 ? -17.835 -33.588 -10.393 1.00 14.65 1137 ARG A CA 1
ATOM 3109 C C . ARG A 1 1137 ? -16.444 -33.019 -10.218 1.00 13.74 1137 ARG A C 1
ATOM 3110 O O . ARG A 1 1137 ? -15.588 -33.249 -11.002 1.00 14.67 1137 ARG A O 1
ATOM 3118 N N . PHE A 1 1138 ? -16.255 -32.269 -9.142 1.00 13.05 1138 PHE A N 1
ATOM 3119 C CA . PHE A 1 1138 ? -14.933 -31.703 -8.889 1.00 12.56 1138 PHE A CA 1
ATOM 3120 C C . PHE A 1 1138 ? -13.864 -32.786 -8.693 1.00 12.55 1138 PHE A C 1
ATOM 3121 O O . PHE A 1 1138 ? -12.845 -32.716 -9.264 1.00 13.43 1138 PHE A O 1
ATOM 3129 N N . ARG A 1 1139 ? -14.158 -33.778 -7.875 1.00 12.95 1139 ARG A N 1
ATOM 3130 C CA . ARG A 1 1139 ? -13.168 -34.813 -7.641 1.00 14.10 1139 ARG A CA 1
ATOM 3131 C C . ARG A 1 1139 ? -12.805 -35.574 -8.919 1.00 14.44 1139 ARG A C 1
ATOM 3132 O O . ARG A 1 1139 ? -11.669 -35.802 -9.190 1.00 14.90 1139 ARG A O 1
ATOM 3140 N N . ALA A 1 1140 ? -13.816 -35.926 -9.698 1.00 13.95 1140 ALA A N 1
ATOM 3141 C CA . ALA A 1 1140 ? -13.536 -36.642 -10.948 1.00 15.34 1140 ALA A CA 1
ATOM 3142 C C . ALA A 1 1140 ? -12.679 -35.794 -11.910 1.00 14.53 1140 ALA A C 1
ATOM 3143 O O . ALA A 1 1140 ? -11.811 -36.285 -12.569 1.00 16.31 1140 ALA A O 1
ATOM 3145 N N . ALA A 1 1141 ? -12.971 -34.496 -11.978 1.00 14.55 1141 ALA A N 1
ATOM 3146 C CA . ALA A 1 1141 ? -12.231 -33.596 -12.845 1.00 14.46 1141 ALA A CA 1
ATOM 3147 C C . ALA A 1 1141 ? -10.792 -33.417 -12.406 1.00 14.26 1141 ALA A C 1
ATOM 3148 O O . ALA A 1 1141 ? -9.910 -33.356 -13.190 1.00 14.95 1141 ALA A O 1
ATOM 3150 N N . VAL A 1 1142 ? -10.593 -33.305 -11.110 1.00 14.00 1142 VAL A N 1
ATOM 3151 C CA . VAL A 1 1142 ? -9.265 -33.176 -10.560 1.00 13.55 1142 VAL A CA 1
ATOM 3152 C C . VAL A 1 1142 ? -8.433 -34.442 -10.828 1.00 14.63 1142 VAL A C 1
ATOM 3153 O O . VAL A 1 1142 ? -7.324 -34.363 -11.183 1.00 15.57 1142 VAL A O 1
ATOM 3157 N N . GLN A 1 1143 ? -9.044 -35.590 -10.639 1.00 14.66 1143 GLN A N 1
ATOM 3158 C CA . GLN A 1 1143 ? -8.365 -36.873 -10.893 1.00 15.84 1143 GLN A CA 1
ATOM 3159 C C . GLN A 1 1143 ? -8.026 -37.032 -12.387 1.00 16.53 1143 GLN A C 1
ATOM 3160 O O . GLN A 1 1143 ? -6.969 -37.416 -12.729 1.00 18.17 1143 GLN A O 1
ATOM 3166 N N . GLU A 1 1144 ? -8.964 -36.679 -13.244 1.00 16.31 1144 GLU A N 1
ATOM 3167 C CA . GLU A 1 1144 ? -8.754 -36.781 -14.693 1.00 17.72 1144 GLU A CA 1
ATOM 3168 C C . GLU A 1 1144 ? -7.616 -35.884 -15.174 1.00 18.13 1144 GLU A C 1
ATOM 3169 O O . GLU A 1 1144 ? -6.833 -36.281 -16.015 1.00 20.30 1144 GLU A O 1
ATOM 3175 N N . ALA A 1 1145 ? -7.532 -34.678 -14.628 1.00 16.74 1145 ALA A N 1
ATOM 3176 C CA . ALA A 1 1145 ? -6.502 -33.728 -14.982 1.00 16.87 1145 ALA A CA 1
ATOM 3177 C C . ALA A 1 1145 ? -5.205 -33.949 -14.224 1.00 16.99 1145 ALA A C 1
ATOM 3178 O O . ALA A 1 1145 ? -4.266 -33.278 -14.460 1.00 19.60 1145 ALA A O 1
ATOM 3180 N N . LYS A 1 1146 ? -5.210 -34.888 -13.295 1.00 17.45 1146 LYS A N 1
ATOM 3181 C CA . LYS A 1 1146 ? -4.035 -35.233 -12.499 1.00 18.76 1146 LYS A CA 1
ATOM 3182 C C . LYS A 1 1146 ? -3.436 -34.033 -11.815 1.00 18.49 1146 LYS A C 1
ATOM 3183 O O . LYS A 1 1146 ? -2.294 -33.810 -11.872 1.00 21.78 1146 LYS A O 1
ATOM 3189 N N . ILE A 1 1147 ? -4.286 -33.243 -11.185 1.00 17.74 1147 ILE A N 1
ATOM 3190 C CA . ILE A 1 1147 ? -3.858 -31.993 -10.569 1.00 18.28 1147 ILE A CA 1
ATOM 3191 C C . ILE A 1 1147 ? -3.151 -32.158 -9.250 1.00 18.97 1147 ILE A C 1
ATOM 3192 O O . ILE A 1 1147 ? -3.625 -32.784 -8.368 1.00 20.94 1147 ILE A O 1
ATOM 3197 N N . GLY A 1 1148 ? -1.988 -31.579 -9.184 1.00 21.93 1148 GLY A N 1
ATOM 3198 C CA . GLY A 1 1148 ? -1.243 -31.568 -7.967 1.00 24.52 1148 GLY A CA 1
ATOM 3199 C C . GLY A 1 1148 ? -0.540 -32.825 -7.656 1.00 22.62 1148 GLY A C 1
ATOM 3200 O O . GLY A 1 1148 ? -0.678 -33.795 -8.274 1.00 24.99 1148 GLY A O 1
ATOM 3201 N N . PRO A 1 1149 ? 0.223 -32.783 -6.568 1.00 25.10 1149 PRO A N 1
ATOM 3202 C CA . PRO A 1 1149 ? 1.006 -33.937 -6.168 1.00 25.44 1149 PRO A CA 1
ATOM 3203 C C . PRO A 1 1149 ? 0.200 -35.170 -5.891 1.00 23.78 1149 PRO A C 1
ATOM 3204 O O . PRO A 1 1149 ? 0.667 -36.212 -6.149 1.00 25.00 1149 PRO A O 1
ATOM 3208 N N . ASP A 1 1150 ? -1.014 -35.027 -5.387 1.00 19.75 1150 ASP A N 1
ATOM 3209 C CA . ASP A 1 1150 ? -1.830 -36.186 -5.120 1.00 19.07 1150 ASP A CA 1
ATOM 3210 C C . ASP A 1 1150 ? -2.610 -36.701 -6.359 1.00 17.58 1150 ASP A C 1
ATOM 3211 O O . ASP A 1 1150 ? -3.161 -37.724 -6.325 1.00 18.17 1150 ASP A O 1
ATOM 3216 N N . LYS A 1 1151 ? -2.671 -35.900 -7.410 1.00 17.11 1151 LYS A N 1
ATOM 3217 C CA . LYS A 1 1151 ? -3.436 -36.233 -8.626 1.00 17.59 1151 LYS A CA 1
ATOM 3218 C C . LYS A 1 1151 ? -4.877 -36.494 -8.220 1.00 16.24 1151 LYS A C 1
ATOM 3219 O O . LYS A 1 1151 ? -5.542 -37.304 -8.751 1.00 17.49 1151 LYS A O 1
ATOM 3225 N N . ASP A 1 1152 ? -5.288 -35.734 -7.223 1.00 15.32 1152 ASP A N 1
ATOM 3226 C CA . ASP A 1 1152 ? -6.577 -35.850 -6.567 1.00 14.96 1152 ASP A CA 1
ATOM 3227 C C . ASP A 1 1152 ? -6.713 -34.661 -5.594 1.00 13.63 1152 ASP A C 1
ATOM 3228 O O . ASP A 1 1152 ? -5.809 -33.946 -5.392 1.00 15.46 1152 ASP A O 1
ATOM 3233 N N . ILE A 1 1153 ? -7.879 -34.531 -4.998 1.00 13.85 1153 ILE A N 1
ATOM 3234 C CA . ILE A 1 1153 ? -8.072 -33.524 -3.980 1.00 13.88 1153 ILE A CA 1
ATOM 3235 C C . ILE A 1 1153 ? -7.157 -33.944 -2.799 1.00 13.06 1153 ILE A C 1
ATOM 3236 O O . ILE A 1 1153 ? -7.162 -35.040 -2.367 1.00 14.19 1153 ILE A O 1
ATOM 3241 N N . PRO A 1 1154 ? -6.357 -32.991 -2.304 1.00 13.22 1154 PRO A N 1
ATOM 3242 C CA . PRO A 1 1154 ? -5.464 -33.303 -1.184 1.00 13.71 1154 PRO A CA 1
ATOM 3243 C C . PRO A 1 1154 ? -6.173 -33.331 0.162 1.00 13.11 1154 PRO A C 1
ATOM 3244 O O . PRO A 1 1154 ? -7.263 -32.841 0.313 1.00 14.69 1154 PRO A O 1
ATOM 3248 N N . HIS A 1 1155 ? -5.503 -33.971 1.125 1.00 13.52 1155 HIS A N 1
ATOM 3249 C CA . HIS A 1 1155 ? -5.912 -33.934 2.506 1.00 13.76 1155 HIS A CA 1
ATOM 3250 C C . HIS A 1 1155 ? -5.126 -32.759 3.124 1.00 13.77 1155 HIS A C 1
ATOM 3251 O O . HIS A 1 1155 ? -4.203 -32.304 2.576 1.00 15.26 1155 HIS A O 1
ATOM 3258 N N . VAL A 1 1156 ? -5.548 -32.312 4.289 1.00 13.46 1156 VAL A N 1
ATOM 3259 C CA . VAL A 1 1156 ? -4.812 -31.319 5.029 1.00 13.40 1156 VAL A CA 1
ATOM 3260 C C . VAL A 1 1156 ? -3.796 -32.104 5.869 1.00 13.24 1156 VAL A C 1
ATOM 3261 O O . VAL A 1 1156 ? -4.143 -33.029 6.528 1.00 15.04 1156 VAL A O 1
ATOM 3265 N N . GLY A 1 1157 ? -2.565 -31.658 5.837 1.00 13.86 1157 GLY A N 1
ATOM 3266 C CA . GLY A 1 1157 ? -1.483 -32.256 6.605 1.00 14.00 1157 GLY A CA 1
ATOM 3267 C C . GLY A 1 1157 ? -0.790 -31.280 7.560 1.00 13.21 1157 GLY A C 1
ATOM 3268 O O . GLY A 1 1157 ? -1.011 -30.089 7.527 1.00 13.81 1157 GLY A O 1
ATOM 3269 N N . ALA A 1 1158 ? 0.098 -31.812 8.386 1.00 13.29 1158 ALA A N 1
ATOM 3270 C CA . ALA A 1 1158 ? 0.802 -31.022 9.379 1.00 13.35 1158 ALA A CA 1
ATOM 3271 C C . ALA A 1 1158 ? 1.546 -29.797 8.797 1.00 13.10 1158 ALA A C 1
ATOM 3272 O O . ALA A 1 1158 ? 1.542 -28.773 9.368 1.00 14.09 1158 ALA A O 1
ATOM 3274 N N . PRO A 1 1159 ? 2.151 -29.928 7.617 1.00 13.56 1159 PRO A N 1
ATOM 3275 C CA . PRO A 1 1159 ? 2.874 -28.774 7.056 1.00 14.12 1159 PRO A CA 1
ATOM 3276 C C . PRO A 1 1159 ? 1.961 -27.560 6.864 1.00 13.90 1159 PRO A C 1
ATOM 3277 O O . PRO A 1 1159 ? 2.419 -26.490 6.966 1.00 14.98 1159 PRO A O 1
ATOM 3281 N N . ILE A 1 1160 ? 0.710 -27.782 6.533 1.00 13.31 1160 ILE A N 1
ATOM 3282 C CA . ILE A 1 1160 ? -0.223 -26.667 6.344 1.00 13.87 1160 ILE A CA 1
ATOM 3283 C C . ILE A 1 1160 ? -0.422 -25.930 7.664 1.00 14.11 1160 ILE A C 1
ATOM 3284 O O . ILE A 1 1160 ? -0.364 -24.712 7.725 1.00 16.36 1160 ILE A O 1
ATOM 3289 N N . ILE A 1 1161 ? -0.667 -26.689 8.716 1.00 14.22 1161 ILE A N 1
ATOM 3290 C CA . ILE A 1 1161 ? -0.885 -26.112 10.018 1.00 14.83 1161 ILE A CA 1
ATOM 3291 C C . ILE A 1 1161 ? 0.356 -25.394 10.573 1.00 15.47 1161 ILE A C 1
ATOM 3292 O O . ILE A 1 1161 ? 0.288 -24.290 11.087 1.00 17.77 1161 ILE A O 1
ATOM 3297 N N . VAL A 1 1162 ? 1.495 -26.032 10.432 1.00 14.88 1162 VAL A N 1
ATOM 3298 C CA . VAL A 1 1162 ? 2.736 -25.480 10.900 1.00 17.10 1162 VAL A CA 1
ATOM 3299 C C . VAL A 1 1162 ? 3.093 -24.192 10.151 1.00 16.51 1162 VAL A C 1
ATOM 3300 O O . VAL A 1 1162 ? 3.689 -23.333 10.713 1.00 18.69 1162 VAL A O 1
ATOM 3304 N N . LYS A 1 1163 ? 2.703 -24.103 8.888 1.00 15.89 1163 LYS A N 1
ATOM 3305 C CA . LYS A 1 1163 ? 2.943 -22.921 8.041 1.00 15.71 1163 LYS A CA 1
ATOM 3306 C C . LYS A 1 1163 ? 2.268 -21.696 8.669 1.00 14.81 1163 LYS A C 1
ATOM 3307 O O . LYS A 1 1163 ? 2.758 -20.612 8.543 1.00 15.91 1163 LYS A O 1
ATOM 3313 N N . TYR A 1 1164 ? 1.136 -21.899 9.322 1.00 14.45 1164 TYR A N 1
ATOM 3314 C CA . TYR A 1 1164 ? 0.458 -20.772 9.978 1.00 14.00 1164 TYR A CA 1
ATOM 3315 C C . TYR A 1 1164 ? 1.371 -20.174 11.045 1.00 14.28 1164 TYR A C 1
ATOM 3316 O O . TYR A 1 1164 ? 1.520 -18.987 11.133 1.00 15.10 1164 TYR A O 1
ATOM 3325 N N . VAL A 1 1165 ? 1.968 -21.024 11.850 1.00 14.93 1165 VAL A N 1
ATOM 3326 C CA . VAL A 1 1165 ? 2.853 -20.531 12.883 1.00 16.37 1165 VAL A CA 1
ATOM 3327 C C . VAL A 1 1165 ? 4.102 -19.839 12.339 1.00 15.96 1165 VAL A C 1
ATOM 3328 O O . VAL A 1 1165 ? 4.433 -18.788 12.787 1.00 16.72 1165 VAL A O 1
ATOM 3332 N N . SER A 1 1166 ? 4.750 -20.432 11.366 1.00 15.63 1166 SER A N 1
ATOM 3333 C CA . SER A 1 1166 ? 5.930 -19.797 10.816 1.00 16.65 1166 SER A CA 1
ATOM 3334 C C . SER A 1 1166 ? 5.600 -18.458 10.147 1.00 15.76 1166 SER A C 1
ATOM 3335 O O . SER A 1 1166 ? 6.305 -17.507 10.299 1.00 17.13 1166 SER A O 1
ATOM 3338 N N . ASP A 1 1167 ? 4.500 -18.420 9.419 1.00 14.38 1167 ASP A N 1
ATOM 3339 C CA . ASP A 1 1167 ? 4.078 -17.168 8.802 1.00 14.99 1167 ASP A CA 1
ATOM 3340 C C . ASP A 1 1167 ? 3.677 -16.116 9.826 1.00 15.52 1167 ASP A C 1
ATOM 3341 O O . ASP A 1 1167 ? 3.966 -14.964 9.646 1.00 16.40 1167 ASP A O 1
ATOM 3346 N N . LEU A 1 1168 ? 3.002 -16.518 10.882 1.00 14.64 1168 LEU A N 1
ATOM 3347 C CA . LEU A 1 1168 ? 2.601 -15.567 11.915 1.00 16.17 1168 LEU A CA 1
ATOM 3348 C C . LEU A 1 1168 ? 3.855 -14.952 12.547 1.00 17.68 1168 LEU A C 1
ATOM 3349 O O . LEU A 1 1168 ? 3.880 -13.791 12.860 1.00 19.49 1168 LEU A O 1
ATOM 3354 N N . ARG A 1 1169 ? 4.884 -15.753 12.719 1.00 17.64 1169 ARG A N 1
ATOM 3355 C CA . ARG A 1 1169 ? 6.141 -15.232 13.239 1.00 18.88 1169 ARG A CA 1
ATOM 3356 C C . ARG A 1 1169 ? 6.784 -14.263 12.282 1.00 19.74 1169 ARG A C 1
ATOM 3357 O O . ARG A 1 1169 ? 7.235 -13.237 12.693 1.00 24.51 1169 ARG A O 1
ATOM 3365 N N . LEU A 1 1170 ? 6.806 -14.586 11.007 1.00 19.41 1170 LEU A N 1
ATOM 3366 C CA . LEU A 1 1170 ? 7.388 -13.708 10.010 1.00 21.44 1170 LEU A CA 1
ATOM 3367 C C . LEU A 1 1170 ? 6.652 -12.381 9.942 1.00 23.39 1170 LEU A C 1
ATOM 3368 O O . LEU A 1 1170 ? 7.267 -11.353 9.747 1.00 27.92 1170 LEU A O 1
ATOM 3373 N N . LEU A 1 1171 ? 5.344 -12.413 10.100 1.00 22.76 1171 LEU A N 1
ATOM 3374 C CA . LEU A 1 1171 ? 4.491 -11.244 10.044 1.00 24.59 1171 LEU A CA 1
ATOM 3375 C C . LEU A 1 1171 ? 4.480 -10.436 11.316 1.00 26.35 1171 LEU A C 1
ATOM 3376 O O . LEU A 1 1171 ? 3.857 -9.410 11.358 1.00 32.08 1171 LEU A O 1
ATOM 3381 N N . GLY A 1 1172 ? 5.134 -10.904 12.348 1.00 24.25 1172 GLY A N 1
ATOM 3382 C CA . GLY A 1 1172 ? 5.173 -10.188 13.592 1.00 27.67 1172 GLY A CA 1
ATOM 3383 C C . GLY A 1 1172 ? 4.023 -10.396 14.550 1.00 25.86 1172 GLY A C 1
ATOM 3384 O O . GLY A 1 1172 ? 3.921 -9.733 15.541 1.00 30.51 1172 GLY A O 1
ATOM 3385 N N . LEU A 1 1173 ? 3.143 -11.332 14.250 1.00 24.73 1173 LEU A N 1
ATOM 3386 C CA . LEU A 1 1173 ? 1.996 -11.597 15.097 1.00 26.26 1173 LEU A CA 1
ATOM 3387 C C . LEU A 1 1173 ? 2.220 -12.598 16.199 1.00 28.16 1173 LEU A C 1
ATOM 3388 O O . LEU A 1 1173 ? 1.427 -12.707 17.078 1.00 34.33 1173 LEU A O 1
ATOM 3393 N N . LEU A 1 1174 ? 3.287 -13.362 16.129 1.00 26.72 1174 LEU A N 1
ATOM 3394 C CA . LEU A 1 1174 ? 3.625 -14.326 17.140 1.00 28.66 1174 LEU A CA 1
ATOM 3395 C C . LEU A 1 1174 ? 5.083 -14.095 17.437 1.00 32.78 1174 LEU A C 1
ATOM 3396 O O . LEU A 1 1174 ? 5.862 -13.908 16.521 1.00 33.03 1174 LEU A O 1
#

Sequence (441 aa):
RPTFASVHGAGQVTEVHAGDLSLDKFIDAATLAEAPRLPAANTQVRTVLLTGATGFLGRYLALEWLERMDLVDGKLICLVRAKSDTEARARLDKTFDSGDPELLAHYRALAGDHLEVLAGDKGEADLGLDRQTWQRLADTVDLIVDPAALVNHVLPYSQLFGPNALGTAELLRLALTSKIKPYSYTSTIGVADQIPPSAFTEDADIRVISATRAVDDSYANGYSNSKWAGEVLLREAHDLCGLPVAVFRCDMILADTTWAGQLNVPDMFTRMILSLAATGIAPGSFYELAADGARQRAHYDGLPVEFIAEAISTLGAQSQDGFHTYHVMNPYDDGIGLDEFVDWLNESGCPIQRIADYGDWLQRFETALRALPDRQRHSSLLPLLHNYRQPERPVRGSIAPTDRFRAAVQEAKIGPDKDIPHVGAPIIVKYVSDLRLLGLL

Solvent-accessible surface area: 18517 Å² total; per-residue (Å²): 146,22,65,27,67,64,4,19,40,136,122,160,36,94,88,1,68,6,65,47,0,33,12,103,82,18,8,74,81,75,28,27,54,70,1,79,163,33,86,81,10,98,123,135,18,125,20,0,0,0,1,18,0,33,32,19,17,3,37,7,0,0,10,30,8,1,67,56,4,70,152,68,97,1,97,0,5,0,10,4,169,36,191,42,74,110,87,0,78,58,108,1,52,163,22,2,79,22,49,18,107,131,0,36,61,56,4,149,74,15,2,63,96,12,21,50,12,13,18,11,46,15,19,88,55,21,0,39,20,86,131,148,28,3,65,96,0,0,69,56,0,9,0,0,3,0,19,21,33,72,91,42,73,128,60,63,0,42,116,0,5,22,44,3,0,10,0,0,1,4,0,0,37,0,0,1,27,40,41,13,0,17,0,3,2,12,5,8,14,23,0,27,75,54,7,78,124,115,38,11,59,6,89,22,34,3,45,114,34,3,50,69,2,41,35,80,148,66,140,11,4,4,22,3,0,0,6,0,0,0,2,0,0,0,35,48,0,38,93,58,26,41,0,18,2,2,0,0,1,10,60,84,39,1,2,14,65,78,37,34,6,4,12,60,40,87,42,55,10,3,38,5,1,1,0,4,19,29,26,14,18,0,1,12,6,6,5,74,95,34,122,123,43,48,118,62,117,6,12,29,22,2,1,8,0,46,17,1,1,56,0,2,1,42,16,1,4,45,56,85,116,26,28,58,9,11,0,4,3,1,31,27,67,32,14,31,0,14,4,54,2,1,55,47,0,61,142,56,60,8,111,11,120,77,31,88,89,28,43,50,0,14,96,120,0,53,87,29,0,158,84,22,90,83,160,30,60,118,20,0,0,41,78,42,3,117,68,33,113,141,39,94,162,19,49,153,6,24,121,8,48,13,106,132,0,81,57,21,0,75,140,35,141,4,20,135,78,115,24,1,20,78,2,24,31,85,14,0,50,18,4,6,59,1,0,142,90,70,33,16,56

CATH classification: 3.40.50.720

Foldseek 3Di:
DDACCNQAVCVPRFKGFLVSLALVSQDPPVLLVCLQVFAAFDLQFQEEEEEDCLPQLNVLLVLVVLVSNVVVLGAYEYEAADPFQVVRVVSNLVSQVQPFVVSNVSCVVSCVRHYGYGHFALLDALRRDDVVVSVVLLQRGAAYEYADADDDFFDFLNVRQRRQQSSLSNVLSSCSHNHHHFYQYEAAPCLCVFFPQVQDDFPDQLCVRPRMDTTDGDTSRNVSVSRSNSSSNVVNSCVSHQHFYEYEHADAEFADDDGAQRDPLQDLVLQALLLQLQQQEDALELADADPVRHHDQAADKYAYSNLVSQLSVCVGRSNDTDYGYFYLIWFALPSDDPVVLSVLCVVVPRHHDYDHDLQVRLVSSLVSLVPDDVLQNVSHCNVVSVVSNDRHHGDRTDSHDGVVVQVSQCVVLGDPVSGGDGDDSSRSVSSVRSCVSVPND

Organism: Mycobacterium marinum (strain ATCC BAA-535 / M) (NCBI:txid216594)

B-factor: mean 22.24, std 9.17, range [10.51, 77.34]

Secondary structure (DSSP, 8-state):
---HHHHH------EEEGGG--GGGTS-HHHHHHGGGSPBPPSS--EEEEE-TTSHHHHHHHHHHHHHHHHTT-EEEEEE-SSSHHHHHHHHHHHT-SS-HHHHHHHHHHHHHHEEEEE--TTSGGGG--HHHHHHHHHH--EEEE------SSS-HHHHHIIIIIHHHHHHHHHTSSSB--EEEEEEGGGGGGS-GGG--SSS-HHHHTSEEE-SSSTTHHHHHHHHHHHHHHHHHHHHH---EEEEEE--EE--SSSTT---TTSHHHHHHHHHHHH-EEES-SBPPPTTSPPPP-----EEHHHHHHHHHHHSGGGSSSEEEEE---------SHHHHHHHHHHTT---EEESSHHHHHHHHHHHHHTS-HHHHHTSSGGGGGGGSSPBPP-SS-SS--HHHHHHHHHTT-TTTTSPPPP-HHHHHHHHHHHHHTT--

InterPro domains:
  IPR000873 AMP-dependent synthetase/ligase domain [PF00501] (84-471)
  IPR009081 Phosphopantetheine binding ACP domain [PF00550] (657-722)
  IPR009081 Phosphopantetheine binding ACP domain [PS50075] (651-726)
  IPR010080 Thioester reductase-like domain [TIGR01746] (780-1173)
  IPR010080 Thioester reductase-like domain [cd05235] (780-1094)
  IPR013120 Fatty acyl-CoA reductase-like, NAD-binding domain [PF07993] (783-1045)
  IPR020806 Polyketide synthase-like, phosphopantetheine-binding domain [SM00823] (654-726)
  IPR020845 AMP-binding, conserved site [PS00455] (250-261)
  IPR036291 NAD(P)-binding domain superfamily [SSF51735] (779-1088)
  IPR036736 ACP-like superfamily [G3DSA:1.10.1200.10] (645-728)
  IPR036736 ACP-like superfamily [SSF47336] (654-745)
  IPR042099 ANL, N-terminal domain [G3DSA:3.40.50.12780] (50-504)
  IPR046407 Carboxylic acid reductase [MF_02247] (5-1174)
  IPR046407 Carboxylic acid reductase [NF041592] (11-1174)